Protein AF-A0A7R9ME66-F1 (afdb_monomer_lite)

Structure (mmCIF, N/CA/C/O backbone):
data_AF-A0A7R9ME66-F1
#
_entry.id   AF-A0A7R9ME66-F1
#
loop_
_atom_site.group_PDB
_atom_site.id
_atom_site.type_symbol
_atom_site.label_atom_id
_atom_site.label_alt_id
_atom_site.label_comp_id
_atom_site.label_asym_id
_atom_site.label_entity_id
_atom_site.label_seq_id
_atom_site.pdbx_PDB_ins_code
_atom_site.Cartn_x
_atom_site.Cartn_y
_atom_site.Cartn_z
_atom_site.occupancy
_atom_site.B_iso_or_equiv
_atom_site.auth_seq_id
_atom_site.auth_comp_id
_atom_site.auth_asym_id
_atom_site.auth_atom_id
_atom_site.pdbx_PDB_model_num
ATOM 1 N N . MET A 1 1 ? 4.009 -30.947 -6.036 1.00 41.41 1 MET A N 1
ATOM 2 C CA . MET A 1 1 ? 5.249 -31.165 -6.818 1.00 41.41 1 MET A CA 1
ATOM 3 C C . MET A 1 1 ? 6.518 -31.110 -5.961 1.00 41.41 1 MET A C 1
ATOM 5 O O . MET A 1 1 ? 7.383 -31.938 -6.183 1.00 41.41 1 MET A O 1
ATOM 9 N N . VAL A 1 2 ? 6.632 -30.244 -4.941 1.00 33.81 2 VAL A N 1
ATOM 10 C CA . VAL A 1 2 ? 7.825 -30.205 -4.055 1.00 33.81 2 VAL A CA 1
ATOM 11 C C . VAL A 1 2 ? 7.955 -31.444 -3.146 1.00 33.81 2 VAL A C 1
ATOM 13 O O . VAL A 1 2 ? 9.057 -31.951 -2.967 1.00 33.81 2 VAL A O 1
ATOM 16 N N . SER A 1 3 ? 6.845 -32.009 -2.647 1.00 35.81 3 SER A N 1
ATOM 17 C CA . SER A 1 3 ? 6.891 -33.223 -1.809 1.00 35.81 3 SER A CA 1
ATOM 18 C C . SER A 1 3 ? 7.311 -34.486 -2.571 1.00 35.81 3 SER A C 1
ATOM 20 O O . SER A 1 3 ? 7.978 -35.345 -2.005 1.00 35.81 3 SER A O 1
ATOM 22 N N . GLN A 1 4 ? 6.980 -34.583 -3.864 1.00 40.22 4 GLN A N 1
ATOM 23 C CA . GLN A 1 4 ? 7.385 -35.712 -4.710 1.00 40.22 4 GLN A CA 1
ATOM 24 C C . GLN A 1 4 ? 8.888 -35.694 -5.003 1.00 40.22 4 GLN A C 1
ATOM 26 O O . GLN A 1 4 ? 9.509 -36.749 -4.998 1.00 40.22 4 GLN A O 1
ATOM 31 N N . ASN A 1 5 ? 9.494 -34.514 -5.176 1.00 43.88 5 ASN A N 1
ATOM 32 C CA . ASN A 1 5 ? 10.935 -34.405 -5.422 1.00 43.88 5 ASN A CA 1
ATOM 33 C C . ASN A 1 5 ? 11.768 -34.699 -4.166 1.00 43.88 5 ASN A C 1
ATOM 35 O O . ASN A 1 5 ? 12.808 -35.342 -4.271 1.00 43.88 5 ASN A O 1
ATOM 39 N N . ALA A 1 6 ? 11.295 -34.290 -2.983 1.00 42.16 6 ALA A N 1
ATOM 40 C CA . ALA A 1 6 ? 11.949 -34.618 -1.715 1.00 42.16 6 ALA A CA 1
ATOM 41 C C . ALA A 1 6 ? 11.851 -36.118 -1.394 1.00 42.16 6 ALA A C 1
ATOM 43 O O . ALA A 1 6 ? 12.857 -36.736 -1.059 1.00 42.16 6 ALA A O 1
ATOM 44 N N . SER A 1 7 ? 10.669 -36.720 -1.578 1.00 43.53 7 SER A N 1
ATOM 45 C CA . SER A 1 7 ? 10.485 -38.167 -1.404 1.00 43.53 7 SER A CA 1
ATOM 46 C C . SER A 1 7 ? 11.349 -38.960 -2.385 1.00 43.53 7 SER A C 1
ATOM 48 O O . SER A 1 7 ? 12.019 -39.900 -1.983 1.00 43.53 7 SER A O 1
ATOM 50 N N . HIS A 1 8 ? 11.421 -38.531 -3.649 1.00 49.66 8 HIS A N 1
ATOM 51 C CA . HIS A 1 8 ? 12.250 -39.186 -4.661 1.00 49.66 8 HIS A CA 1
ATOM 52 C C . HIS A 1 8 ? 13.754 -39.063 -4.365 1.00 49.66 8 HIS A C 1
ATOM 54 O O . HIS A 1 8 ? 14.498 -40.012 -4.599 1.00 49.66 8 HIS A O 1
ATOM 60 N N . ALA A 1 9 ? 14.218 -37.933 -3.820 1.00 47.88 9 ALA A N 1
ATOM 61 C CA . ALA A 1 9 ? 15.611 -37.773 -3.401 1.00 47.88 9 ALA A CA 1
ATOM 62 C C . ALA A 1 9 ? 15.961 -38.669 -2.199 1.00 47.88 9 ALA A C 1
ATOM 64 O O . ALA A 1 9 ? 17.020 -39.295 -2.196 1.00 47.88 9 ALA A O 1
ATOM 65 N N . ILE A 1 10 ? 15.057 -38.775 -1.219 1.00 50.69 10 ILE A N 1
ATOM 66 C CA . ILE A 1 10 ? 15.209 -39.650 -0.047 1.00 50.69 10 ILE A CA 1
ATOM 67 C C . ILE A 1 10 ? 15.204 -41.125 -0.468 1.00 50.69 10 ILE A C 1
ATOM 69 O O . ILE A 1 10 ? 16.096 -41.870 -0.066 1.00 50.69 10 ILE A O 1
ATOM 73 N N . ASP A 1 11 ? 14.275 -41.532 -1.335 1.00 54.41 11 ASP A N 1
ATOM 74 C CA . ASP A 1 11 ? 14.198 -42.903 -1.850 1.00 54.41 11 ASP A CA 1
ATOM 75 C C . ASP A 1 11 ? 15.429 -43.255 -2.691 1.00 54.41 11 ASP A C 1
ATOM 77 O O . ASP A 1 11 ? 15.970 -44.353 -2.569 1.00 54.41 11 ASP A O 1
ATOM 81 N N . LYS A 1 12 ? 15.935 -42.315 -3.502 1.00 54.03 12 LYS A N 1
ATOM 82 C CA . LYS A 1 12 ? 17.157 -42.512 -4.292 1.00 54.03 12 LYS A CA 1
ATOM 83 C C . LYS A 1 12 ? 18.395 -42.626 -3.403 1.00 54.03 12 LYS A C 1
ATOM 85 O O . LYS A 1 12 ? 19.232 -43.486 -3.659 1.00 54.03 12 LYS A O 1
ATOM 90 N N . PHE A 1 13 ? 18.498 -41.813 -2.351 1.00 48.91 13 PHE A N 1
ATOM 91 C CA . PHE A 1 13 ? 19.580 -41.898 -1.368 1.00 48.91 13 PHE A CA 1
ATOM 92 C C . PHE A 1 13 ? 19.527 -43.216 -0.586 1.00 48.91 13 PHE A C 1
ATOM 94 O O . PHE A 1 13 ? 20.537 -43.903 -0.468 1.00 48.91 13 PHE A O 1
ATOM 101 N N . SER A 1 14 ? 18.342 -43.623 -0.126 1.00 50.41 14 SER A N 1
ATOM 102 C CA . SER A 1 14 ? 18.141 -44.895 0.575 1.00 50.41 14 SER A CA 1
ATOM 103 C C . SER A 1 14 ? 18.442 -46.098 -0.329 1.00 50.41 14 SER A C 1
ATOM 105 O O . SER A 1 14 ? 19.133 -47.028 0.085 1.00 50.41 14 SER A O 1
ATOM 107 N N . THR A 1 15 ? 18.033 -46.034 -1.601 1.00 52.16 15 THR A N 1
ATOM 108 C CA . THR A 1 15 ? 18.345 -47.048 -2.619 1.00 52.16 15 THR A CA 1
ATOM 109 C C . THR A 1 15 ? 19.847 -47.130 -2.882 1.00 52.16 15 THR A C 1
ATOM 111 O O . THR A 1 15 ? 20.399 -48.227 -2.867 1.00 52.16 15 THR A O 1
ATOM 114 N N . LEU A 1 16 ? 20.527 -45.990 -3.051 1.00 48.38 16 LEU A N 1
ATOM 115 C CA . LEU A 1 16 ? 21.982 -45.939 -3.214 1.00 48.38 16 LEU A CA 1
ATOM 116 C C . LEU A 1 16 ? 22.686 -46.560 -2.005 1.00 48.38 16 LEU A C 1
ATOM 118 O O . LEU A 1 16 ? 23.500 -47.457 -2.179 1.00 48.38 16 LEU A O 1
ATOM 122 N N . MET A 1 17 ? 22.307 -46.177 -0.785 1.00 47.41 17 MET A N 1
ATOM 123 C CA . MET A 1 17 ? 22.888 -46.736 0.440 1.00 47.41 17 MET A CA 1
ATOM 124 C C . MET A 1 17 ? 22.636 -48.244 0.589 1.00 47.41 17 MET A C 1
ATOM 126 O O . MET A 1 17 ? 23.496 -48.953 1.102 1.00 47.41 17 MET A O 1
ATOM 130 N N . SER A 1 18 ? 21.498 -48.754 0.106 1.00 45.25 18 SER A N 1
ATOM 131 C CA . SER A 1 18 ? 21.175 -50.190 0.139 1.00 45.25 18 SER A CA 1
ATOM 132 C C . SER A 1 18 ? 21.923 -51.031 -0.905 1.00 45.25 18 SER A C 1
ATOM 134 O O . SER A 1 18 ? 22.033 -52.243 -0.745 1.00 45.25 18 SER A O 1
ATOM 136 N N . GLN A 1 19 ? 22.436 -50.404 -1.970 1.00 47.91 19 GLN A N 1
ATOM 137 C CA . GLN A 1 19 ? 23.121 -51.081 -3.077 1.00 47.91 19 GLN A CA 1
ATOM 138 C C . GLN A 1 19 ? 24.642 -51.193 -2.884 1.00 47.91 19 GLN A C 1
ATOM 140 O O . GLN A 1 19 ? 25.293 -51.913 -3.641 1.00 47.91 19 GLN A O 1
ATOM 145 N N . TYR A 1 20 ? 25.225 -50.514 -1.891 1.00 43.94 20 TYR A N 1
ATOM 146 C CA . TYR A 1 20 ? 26.670 -50.536 -1.656 1.00 43.94 20 TYR A CA 1
ATOM 147 C C . TYR A 1 20 ? 27.067 -51.583 -0.607 1.00 43.94 20 TYR A C 1
ATOM 149 O O . TYR A 1 20 ? 26.972 -51.361 0.599 1.00 43.94 20 TYR A O 1
ATOM 157 N N . GLU A 1 21 ? 27.577 -52.725 -1.080 1.00 41.25 21 GLU A N 1
ATOM 158 C CA . GLU A 1 21 ? 28.334 -53.660 -0.247 1.00 41.25 21 GLU A CA 1
ATOM 159 C C . GLU A 1 21 ? 29.606 -52.981 0.287 1.00 41.25 21 GLU A C 1
ATOM 161 O O . GLU A 1 21 ? 30.378 -52.354 -0.441 1.00 41.25 21 GLU A O 1
ATOM 166 N N . TRP A 1 22 ? 29.826 -53.136 1.590 1.00 38.62 22 TRP A N 1
ATOM 167 C CA . TRP A 1 22 ? 30.764 -52.392 2.437 1.00 38.62 22 TRP A CA 1
ATOM 168 C C . TRP A 1 22 ? 32.265 -52.483 2.066 1.00 38.62 22 TRP A C 1
ATOM 170 O O . TRP A 1 22 ? 33.096 -51.811 2.675 1.00 38.62 22 TRP A O 1
ATOM 180 N N . ASN A 1 23 ? 32.640 -53.264 1.051 1.00 35.78 23 ASN A N 1
ATOM 181 C CA . ASN A 1 23 ? 34.030 -53.615 0.731 1.00 35.78 23 ASN A CA 1
ATOM 182 C C . ASN A 1 23 ? 34.779 -52.615 -0.183 1.00 35.78 23 ASN A C 1
ATOM 184 O O . ASN A 1 23 ? 35.900 -52.900 -0.600 1.00 35.78 23 ASN A O 1
ATOM 188 N N . GLY A 1 24 ? 34.207 -51.445 -0.504 1.00 44.88 24 GLY A N 1
ATOM 189 C CA . GLY A 1 24 ? 34.760 -50.529 -1.524 1.00 44.88 24 GLY A CA 1
ATOM 190 C C . GLY A 1 24 ? 34.914 -49.045 -1.153 1.00 44.88 24 GLY A C 1
ATOM 191 O O . GLY A 1 24 ? 35.156 -48.230 -2.042 1.00 44.88 24 GLY A O 1
ATOM 192 N N . MET A 1 25 ? 34.760 -48.649 0.115 1.00 38.84 25 MET A N 1
ATOM 193 C CA . MET A 1 25 ? 34.493 -47.239 0.466 1.00 38.84 25 MET A CA 1
ATOM 194 C C . MET A 1 25 ? 35.666 -46.241 0.410 1.00 38.84 25 MET A C 1
ATOM 196 O O . MET A 1 25 ? 35.410 -45.039 0.391 1.00 38.84 25 MET A O 1
ATOM 200 N N . ASN A 1 26 ? 36.934 -46.659 0.334 1.00 44.84 26 ASN A N 1
ATOM 201 C CA . ASN A 1 26 ? 38.036 -45.687 0.472 1.00 44.84 26 ASN A CA 1
ATOM 202 C C . ASN A 1 26 ? 38.362 -44.863 -0.786 1.00 44.84 26 ASN A C 1
ATOM 204 O O . ASN A 1 26 ? 38.986 -43.818 -0.648 1.00 44.84 26 ASN A O 1
ATOM 208 N N . ASN A 1 27 ? 37.917 -45.269 -1.982 1.00 44.22 27 ASN A N 1
ATOM 209 C CA . ASN A 1 27 ? 38.201 -44.510 -3.212 1.00 44.22 27 ASN A CA 1
ATOM 210 C C . ASN A 1 27 ? 36.989 -43.752 -3.784 1.00 44.22 27 ASN A C 1
ATOM 212 O O . ASN A 1 27 ? 37.183 -42.895 -4.634 1.00 44.22 27 ASN A O 1
ATOM 216 N N . ARG A 1 28 ? 35.756 -44.033 -3.333 1.00 47.66 28 ARG A N 1
ATOM 217 C CA . ARG A 1 28 ? 34.517 -43.486 -3.936 1.00 47.66 28 ARG A CA 1
ATOM 218 C C . ARG A 1 28 ? 33.703 -42.543 -3.051 1.00 47.66 28 ARG A C 1
ATOM 220 O O . ARG A 1 28 ? 32.791 -41.888 -3.540 1.00 47.66 28 ARG A O 1
ATOM 227 N N . SER A 1 29 ? 34.027 -42.442 -1.764 1.00 46.91 29 SER A N 1
ATOM 228 C CA . SER A 1 29 ? 33.385 -41.482 -0.856 1.00 46.91 29 SER A CA 1
ATOM 229 C C . SER A 1 29 ? 33.740 -40.032 -1.208 1.00 46.91 29 SER A C 1
ATOM 231 O O . SER A 1 29 ? 32.869 -39.171 -1.153 1.00 46.91 29 SER A O 1
ATOM 233 N N . GLY A 1 30 ? 34.978 -39.780 -1.652 1.00 47.16 30 GLY A N 1
ATOM 234 C CA . GLY A 1 30 ? 35.396 -38.479 -2.186 1.00 47.16 30 GLY A CA 1
ATOM 235 C C . GLY A 1 30 ? 34.629 -38.089 -3.452 1.00 47.16 30 GLY A C 1
ATOM 236 O O . GLY A 1 30 ? 34.066 -37.006 -3.504 1.00 47.16 30 GLY A O 1
ATOM 237 N N . GLU A 1 31 ? 34.501 -39.010 -4.415 1.00 50.19 31 GLU A N 1
ATOM 238 C CA . GLU A 1 31 ? 33.775 -38.770 -5.675 1.00 50.19 31 GLU A CA 1
ATOM 239 C C . GLU A 1 31 ? 32.287 -38.451 -5.445 1.00 50.19 31 GLU A C 1
ATOM 241 O O . GLU A 1 31 ? 31.740 -37.573 -6.105 1.00 50.19 31 GLU A O 1
ATOM 246 N N . LEU A 1 32 ? 31.639 -39.112 -4.477 1.00 47.53 32 LEU A N 1
ATOM 247 C CA . LEU A 1 32 ? 30.239 -38.851 -4.126 1.00 47.53 32 LEU A CA 1
ATOM 248 C C . LEU A 1 32 ? 30.056 -37.479 -3.457 1.00 47.53 32 LEU A C 1
ATOM 250 O O . LEU A 1 32 ? 29.092 -36.769 -3.743 1.00 47.53 32 LEU A O 1
ATOM 254 N N . VAL A 1 33 ? 30.976 -37.101 -2.566 1.00 48.94 33 VAL A N 1
ATOM 255 C CA . VAL A 1 33 ? 30.971 -35.779 -1.925 1.00 48.94 33 VAL A CA 1
ATOM 256 C C . VAL A 1 33 ? 31.224 -34.683 -2.963 1.00 48.94 33 VAL A C 1
ATOM 258 O O . VAL A 1 33 ? 30.517 -33.676 -2.949 1.00 48.94 33 VAL A O 1
ATOM 261 N N . ASP A 1 34 ? 32.143 -34.906 -3.901 1.00 47.81 34 ASP A N 1
ATOM 262 C CA . ASP A 1 34 ? 32.440 -33.978 -4.994 1.00 47.81 34 ASP A CA 1
ATOM 263 C C . ASP A 1 34 ? 31.257 -33.855 -5.975 1.00 47.81 34 ASP A C 1
ATOM 265 O O . ASP A 1 34 ? 30.876 -32.741 -6.337 1.00 47.81 34 ASP A O 1
ATOM 269 N N . GLU A 1 35 ? 30.594 -34.959 -6.349 1.00 49.16 35 GLU A N 1
ATOM 270 C CA . GLU A 1 35 ? 29.372 -34.928 -7.170 1.00 49.16 35 GLU A CA 1
ATOM 271 C C . GLU A 1 35 ? 28.241 -34.160 -6.478 1.00 49.16 35 GLU A C 1
ATOM 273 O O . GLU A 1 35 ? 27.586 -33.329 -7.109 1.00 49.16 35 GLU A O 1
ATOM 278 N N . MET A 1 36 ? 28.032 -34.375 -5.176 1.00 47.69 36 MET A N 1
ATOM 279 C CA . MET A 1 36 ? 27.030 -33.631 -4.411 1.00 47.69 36 MET A CA 1
ATOM 280 C C . MET A 1 36 ? 27.388 -32.140 -4.315 1.00 47.69 36 MET A C 1
ATOM 282 O O . MET A 1 36 ? 26.517 -31.282 -4.456 1.00 47.69 36 MET A O 1
ATOM 286 N N . GLN A 1 37 ? 28.659 -31.789 -4.135 1.00 49.53 37 GLN A N 1
ATOM 287 C CA . GLN A 1 37 ? 29.090 -30.390 -4.077 1.00 49.53 37 GLN A CA 1
ATOM 288 C C . GLN A 1 37 ? 28.955 -29.674 -5.428 1.00 49.53 37 GLN A C 1
ATOM 290 O O . GLN A 1 37 ? 28.514 -28.523 -5.454 1.00 49.53 37 GLN A O 1
ATOM 295 N N . ILE A 1 38 ? 29.246 -30.357 -6.542 1.00 45.06 38 ILE A N 1
ATOM 296 C CA . ILE A 1 38 ? 29.055 -29.849 -7.911 1.00 45.06 38 ILE A CA 1
ATOM 297 C C . ILE A 1 38 ? 27.564 -29.703 -8.236 1.00 45.06 38 ILE A C 1
ATOM 299 O O . ILE A 1 38 ? 27.143 -28.696 -8.805 1.00 45.06 38 ILE A O 1
ATOM 303 N N . GLN A 1 39 ? 26.746 -30.685 -7.855 1.00 43.66 39 GLN A N 1
ATOM 304 C CA . GLN A 1 39 ? 25.319 -30.701 -8.171 1.00 43.66 39 GLN A CA 1
ATOM 305 C C . GLN A 1 39 ? 24.511 -29.700 -7.328 1.00 43.66 39 GLN A C 1
ATOM 307 O O . GLN A 1 39 ? 23.480 -29.209 -7.791 1.00 43.66 39 GLN A O 1
ATOM 312 N N . PHE A 1 40 ? 24.982 -29.369 -6.120 1.00 41.69 40 PHE A N 1
ATOM 313 C CA . PHE A 1 40 ? 24.284 -28.491 -5.171 1.00 41.69 40 PHE A CA 1
ATOM 314 C C . PHE A 1 40 ? 25.022 -27.179 -4.842 1.00 41.69 40 PHE A C 1
ATOM 316 O O . PHE A 1 40 ? 24.561 -26.429 -3.984 1.00 41.69 40 PHE A O 1
ATOM 323 N N . ASN A 1 41 ? 26.124 -26.861 -5.532 1.00 38.69 41 ASN A N 1
ATOM 324 C CA . ASN A 1 41 ? 26.836 -25.574 -5.463 1.00 38.69 41 ASN A CA 1
ATOM 325 C C . ASN A 1 41 ? 27.236 -25.134 -4.031 1.00 38.69 41 ASN A C 1
ATOM 327 O O . ASN A 1 41 ? 27.108 -23.967 -3.656 1.00 38.69 41 ASN A O 1
ATOM 331 N N . CYS A 1 42 ? 27.701 -26.074 -3.203 1.00 43.38 42 CYS A N 1
ATOM 332 C CA . CYS A 1 42 ? 28.033 -25.819 -1.797 1.00 43.38 42 CYS A CA 1
ATOM 333 C C . CYS A 1 42 ? 29.546 -25.587 -1.604 1.00 43.38 42 CYS A C 1
ATOM 335 O O . CYS A 1 42 ? 30.341 -26.498 -1.812 1.00 43.38 42 CYS A O 1
ATOM 337 N N . CYS A 1 43 ? 29.950 -24.390 -1.154 1.00 35.41 43 CYS A N 1
ATOM 338 C CA . CYS A 1 43 ? 31.334 -24.083 -0.760 1.00 35.41 43 CYS A CA 1
ATOM 339 C C . CYS A 1 43 ? 31.609 -24.443 0.712 1.00 35.41 43 CYS A C 1
ATOM 341 O O . CYS A 1 43 ? 30.837 -24.083 1.602 1.00 35.41 43 CYS A O 1
ATOM 343 N N . GLY A 1 44 ? 32.750 -25.093 0.967 1.00 40.38 44 GLY A N 1
ATOM 344 C CA . GLY A 1 44 ? 33.236 -25.456 2.300 1.00 40.38 44 GLY A CA 1
ATOM 345 C C . GLY A 1 44 ? 33.609 -24.244 3.156 1.00 40.38 44 GLY A C 1
ATOM 346 O O . GLY A 1 44 ? 34.483 -23.455 2.803 1.00 40.38 44 GLY A O 1
ATOM 347 N N . ALA A 1 45 ? 32.971 -24.116 4.316 1.00 32.97 45 ALA A N 1
ATOM 348 C CA . ALA A 1 45 ? 33.235 -23.054 5.275 1.00 32.97 45 ALA A CA 1
ATOM 349 C C . ALA A 1 45 ? 33.481 -23.651 6.658 1.00 32.97 45 ALA A C 1
ATOM 351 O O . ALA A 1 45 ? 32.562 -23.685 7.462 1.00 32.97 45 ALA A O 1
ATOM 352 N N . LEU A 1 46 ? 34.711 -24.102 6.939 1.00 33.97 46 LEU A N 1
ATOM 353 C CA . LEU A 1 46 ? 35.161 -24.243 8.331 1.00 33.97 46 LEU A CA 1
ATOM 354 C C . LEU A 1 46 ? 36.655 -24.006 8.610 1.00 33.97 46 LEU A C 1
ATOM 356 O O . LEU A 1 46 ? 37.004 -24.074 9.776 1.00 33.97 46 LEU A O 1
ATOM 360 N N . ASN A 1 47 ? 37.541 -23.676 7.654 1.00 33.59 47 ASN A N 1
ATOM 361 C CA . ASN A 1 47 ? 38.956 -23.467 8.034 1.00 33.59 47 ASN A CA 1
ATOM 362 C C . ASN A 1 47 ? 39.798 -22.460 7.234 1.00 33.59 47 ASN A C 1
ATOM 364 O O . ASN A 1 47 ? 41.020 -22.509 7.319 1.00 33.59 47 ASN A O 1
ATOM 368 N N . GLY A 1 48 ? 39.201 -21.519 6.495 1.00 36.12 48 GLY A N 1
ATOM 369 C CA . GLY A 1 48 ? 39.946 -20.363 5.959 1.00 36.12 48 GLY A CA 1
ATOM 370 C C . GLY A 1 48 ? 41.200 -20.675 5.119 1.00 36.12 48 GLY A C 1
ATOM 371 O O . GLY A 1 48 ? 42.018 -19.782 4.915 1.00 36.12 48 GLY A O 1
ATOM 372 N N . SER A 1 49 ? 41.370 -21.904 4.622 1.00 34.66 49 SER A N 1
ATOM 373 C CA . SER A 1 49 ? 42.493 -22.314 3.781 1.00 34.66 49 SER A CA 1
ATOM 374 C C . SER A 1 49 ? 41.988 -22.636 2.374 1.00 34.66 49 SER A C 1
ATOM 376 O O . SER A 1 49 ? 41.074 -23.431 2.184 1.00 34.66 49 SER A O 1
ATOM 378 N N . GLN A 1 50 ? 42.588 -22.009 1.360 1.00 37.31 50 GLN A N 1
ATOM 379 C CA . GLN A 1 50 ? 42.371 -22.337 -0.058 1.00 37.31 50 GLN A CA 1
ATOM 380 C C . GLN A 1 50 ? 43.237 -23.536 -0.498 1.00 37.31 50 GLN A C 1
ATOM 382 O O . GLN A 1 50 ? 43.771 -23.548 -1.604 1.00 37.31 50 GLN A O 1
ATOM 387 N N . SER A 1 51 ? 43.449 -24.520 0.382 1.00 37.34 51 SER A N 1
ATOM 388 C CA . SER A 1 51 ? 44.363 -25.639 0.130 1.00 37.34 51 SER A CA 1
ATOM 389 C C . SER A 1 51 ? 43.612 -26.966 0.059 1.00 37.34 51 SER A C 1
ATOM 391 O O . SER A 1 51 ? 43.034 -27.413 1.048 1.00 37.34 51 SER A O 1
ATOM 393 N N . TRP A 1 52 ? 43.661 -27.595 -1.117 1.00 37.66 52 TRP A N 1
ATOM 394 C CA . TRP A 1 52 ? 43.157 -28.937 -1.423 1.00 37.66 52 TRP A CA 1
ATOM 395 C C . TRP A 1 52 ? 44.133 -30.031 -0.955 1.00 37.66 52 TRP A C 1
ATOM 397 O O . TRP A 1 52 ? 44.556 -30.863 -1.757 1.00 37.66 52 TRP A O 1
ATOM 407 N N . GLU A 1 53 ? 44.559 -30.034 0.312 1.00 31.97 53 GLU A N 1
ATOM 408 C CA . GLU A 1 53 ? 45.367 -31.161 0.799 1.00 31.97 53 GLU A CA 1
ATOM 409 C C . GLU A 1 53 ? 44.473 -32.339 1.226 1.00 31.97 53 GLU A C 1
ATOM 411 O O . GLU A 1 53 ? 43.617 -32.172 2.099 1.00 31.97 53 GLU A O 1
ATOM 416 N N . PRO A 1 54 ? 44.671 -33.546 0.654 1.00 31.64 54 PRO A N 1
ATOM 417 C CA . PRO A 1 54 ? 43.987 -34.752 1.100 1.00 31.64 54 PRO A CA 1
ATOM 418 C C . PRO A 1 54 ? 44.309 -35.049 2.567 1.00 31.64 54 PRO A C 1
ATOM 420 O O . PRO A 1 54 ? 45.454 -34.901 3.008 1.00 31.64 54 PRO A O 1
ATOM 423 N N . LEU A 1 55 ? 43.316 -35.546 3.312 1.00 29.20 55 LEU A N 1
ATOM 424 C CA . LEU A 1 55 ? 43.531 -36.115 4.643 1.00 29.20 55 LEU A CA 1
ATOM 425 C C . LEU A 1 55 ? 44.663 -37.152 4.573 1.00 29.20 55 LEU A C 1
ATOM 427 O O . LEU A 1 55 ? 44.609 -38.104 3.791 1.00 29.20 55 LEU A O 1
ATOM 431 N N . ARG A 1 56 ? 45.724 -36.958 5.367 1.00 31.08 56 ARG A N 1
ATOM 432 C CA . ARG A 1 56 ? 46.878 -37.869 5.350 1.00 31.08 56 ARG A CA 1
ATOM 433 C C . ARG A 1 56 ? 46.461 -39.258 5.859 1.00 31.08 56 ARG A C 1
ATOM 435 O O . ARG A 1 56 ? 45.768 -39.331 6.874 1.00 31.08 56 ARG A O 1
ATOM 442 N N . PRO A 1 57 ? 46.932 -40.356 5.234 1.00 33.69 57 PRO A N 1
ATOM 443 C CA . PRO A 1 57 ? 46.643 -41.707 5.701 1.00 33.69 57 PRO A CA 1
ATOM 444 C C . PRO A 1 57 ? 47.129 -41.919 7.137 1.00 33.69 57 PRO A C 1
ATOM 4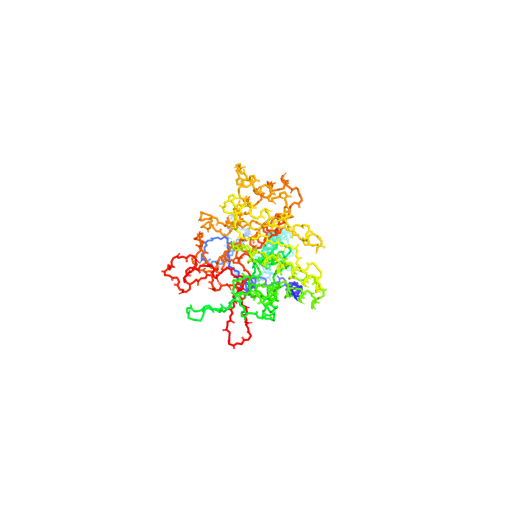46 O O . PRO A 1 57 ? 48.275 -41.595 7.470 1.00 33.69 57 PRO A O 1
ATOM 449 N N . ILE A 1 58 ? 46.275 -42.512 7.970 1.00 32.31 58 ILE A N 1
ATOM 450 C CA . ILE A 1 58 ? 46.633 -42.972 9.313 1.00 32.31 58 ILE A CA 1
ATOM 451 C C . ILE A 1 58 ? 47.720 -44.049 9.168 1.00 32.31 58 ILE A C 1
ATOM 453 O O . ILE A 1 58 ? 47.500 -45.091 8.552 1.00 32.31 58 ILE A O 1
ATOM 457 N N . ARG A 1 59 ? 48.918 -43.798 9.711 1.00 34.59 59 ARG A N 1
ATOM 458 C CA . ARG A 1 59 ? 50.008 -44.785 9.742 1.00 34.59 59 ARG A CA 1
ATOM 459 C C . ARG A 1 59 ? 49.790 -45.738 10.913 1.00 34.59 59 ARG A C 1
ATOM 461 O O . ARG A 1 59 ? 49.899 -45.317 12.059 1.00 34.59 59 ARG A O 1
ATOM 468 N N . ILE A 1 60 ? 49.547 -47.013 10.628 1.00 35.81 60 ILE A N 1
ATOM 469 C CA . ILE A 1 60 ? 49.546 -48.074 11.641 1.00 35.81 60 ILE A CA 1
ATOM 470 C C . ILE A 1 60 ? 50.903 -48.787 11.563 1.00 35.81 60 ILE A C 1
ATOM 472 O O . ILE A 1 60 ? 51.277 -49.294 10.508 1.00 35.81 60 ILE A O 1
ATOM 476 N N . GLN A 1 61 ? 51.671 -48.772 12.655 1.00 38.50 61 GLN A N 1
ATOM 477 C CA . GLN A 1 61 ? 52.912 -49.544 12.791 1.00 38.50 61 GLN A CA 1
ATOM 478 C C . GLN A 1 61 ? 52.594 -50.944 13.326 1.00 38.50 61 GLN A C 1
ATOM 480 O O . GLN A 1 61 ? 51.872 -51.073 14.314 1.00 38.50 61 GLN A O 1
ATOM 485 N N . PHE A 1 62 ? 53.164 -51.978 12.704 1.00 40.22 62 PHE A N 1
ATOM 486 C CA . PHE A 1 62 ? 53.125 -53.351 13.208 1.00 40.22 62 PHE A CA 1
ATOM 487 C C . PHE A 1 62 ? 54.452 -53.680 13.896 1.00 40.22 62 PHE A C 1
ATOM 489 O O . PHE A 1 62 ? 55.515 -53.447 13.326 1.00 40.22 62 PHE A O 1
ATOM 496 N N . ASN A 1 63 ? 54.379 -54.245 15.098 1.00 38.22 63 ASN A N 1
ATOM 497 C CA . ASN A 1 63 ? 55.523 -54.671 15.898 1.00 38.22 63 ASN A CA 1
ATOM 498 C C . ASN A 1 63 ? 55.362 -56.175 16.186 1.00 38.22 63 ASN A C 1
ATOM 500 O O . ASN A 1 63 ? 54.329 -56.573 16.720 1.00 38.22 63 ASN A O 1
ATOM 504 N N . CYS A 1 64 ? 56.347 -57.008 15.831 1.00 45.03 64 CYS A N 1
ATOM 505 C CA . CYS A 1 64 ? 56.342 -58.458 16.097 1.00 45.03 64 CYS A CA 1
ATOM 506 C C . CYS A 1 64 ? 57.534 -58.858 16.990 1.00 45.03 64 CYS A C 1
ATOM 508 O O . CYS A 1 64 ? 58.611 -58.281 16.861 1.00 45.03 64 CYS A O 1
ATOM 510 N N . CYS A 1 65 ? 57.352 -59.847 17.875 1.00 38.72 65 CYS A N 1
ATOM 511 C CA . CYS A 1 65 ? 58.419 -60.408 18.718 1.00 38.72 65 CYS A CA 1
ATOM 512 C C . CYS A 1 65 ? 59.229 -61.464 17.950 1.00 38.72 65 CYS A C 1
ATOM 514 O O . CYS A 1 65 ? 58.650 -62.437 17.478 1.00 38.72 65 CYS A O 1
ATOM 516 N N . GLY A 1 66 ? 60.555 -61.322 17.896 1.00 41.47 66 GLY A N 1
ATOM 517 C CA . GLY A 1 66 ? 61.472 -62.403 17.524 1.00 41.47 66 GLY A CA 1
ATOM 518 C C . GLY A 1 66 ? 62.266 -62.857 18.748 1.00 41.47 66 GLY A C 1
ATOM 519 O O . GLY A 1 66 ? 62.968 -62.054 19.355 1.00 41.47 66 GLY A O 1
ATOM 520 N N . VAL A 1 67 ? 62.153 -64.129 19.134 1.00 43.28 67 VAL A N 1
ATOM 521 C CA . VAL A 1 67 ? 62.889 -64.709 20.271 1.00 43.28 67 VAL A CA 1
ATOM 522 C C . VAL A 1 67 ? 64.157 -65.381 19.754 1.00 43.28 67 VAL A C 1
ATOM 524 O O . VAL A 1 67 ? 64.219 -66.598 19.696 1.00 43.28 67 VAL A O 1
ATOM 527 N N . LEU A 1 68 ? 65.186 -64.622 19.375 1.00 38.12 68 LEU A N 1
ATOM 528 C CA . LEU A 1 68 ? 66.531 -65.192 19.224 1.00 38.12 68 LEU A CA 1
ATOM 529 C C . LEU A 1 68 ? 67.581 -64.203 19.754 1.00 38.12 68 LEU A C 1
ATOM 531 O O . LEU A 1 68 ? 67.687 -63.074 19.288 1.00 38.12 68 LEU A O 1
ATOM 535 N N . ASN A 1 69 ? 68.362 -64.664 20.739 1.00 36.75 69 ASN A N 1
ATOM 536 C CA . ASN A 1 69 ? 69.510 -64.009 21.394 1.00 36.75 69 ASN A CA 1
ATOM 537 C C . ASN A 1 69 ? 69.265 -62.942 22.478 1.00 36.75 69 ASN A C 1
ATOM 539 O O . ASN A 1 69 ? 70.139 -62.115 22.728 1.00 36.75 69 ASN A O 1
ATOM 543 N N . GLY A 1 70 ? 68.145 -62.991 23.205 1.00 46.28 70 GLY A N 1
ATOM 544 C CA . GLY A 1 70 ? 68.015 -62.237 24.463 1.00 46.28 70 GLY A CA 1
ATOM 545 C C . GLY A 1 70 ? 68.060 -60.707 24.330 1.00 46.28 70 GLY A C 1
ATOM 546 O O . GLY A 1 70 ? 68.264 -60.022 25.330 1.00 46.28 70 GLY A O 1
ATOM 547 N N . SER A 1 71 ? 67.844 -60.153 23.132 1.00 37.78 71 SER A N 1
ATOM 548 C CA . SER A 1 71 ? 67.624 -58.718 22.933 1.00 37.78 71 SER A CA 1
ATOM 549 C C . SER A 1 71 ? 66.118 -58.421 22.836 1.00 37.78 71 SER A C 1
ATOM 551 O O . SER A 1 71 ? 65.388 -59.045 22.074 1.00 37.78 71 SER A O 1
ATOM 553 N N . GLN A 1 72 ? 65.627 -57.462 23.629 1.00 40.59 72 GLN A N 1
ATOM 554 C CA . GLN A 1 72 ? 64.244 -56.952 23.574 1.00 40.59 72 GLN A CA 1
ATOM 555 C C . GLN A 1 72 ? 64.105 -55.835 22.522 1.00 40.59 72 GLN A C 1
ATOM 557 O O . GLN A 1 72 ? 63.610 -54.746 22.811 1.00 40.59 72 GLN A O 1
ATOM 562 N N . SER A 1 73 ? 64.610 -56.063 21.311 1.00 40.56 73 SER A N 1
ATOM 563 C CA . SER A 1 73 ? 64.599 -55.055 20.249 1.00 40.56 73 SER A CA 1
ATOM 564 C C . SER A 1 73 ? 63.497 -55.352 19.236 1.00 40.56 73 SER A C 1
ATOM 566 O O . SER A 1 73 ? 63.568 -56.337 18.509 1.00 40.56 73 SER A O 1
ATOM 568 N N . TRP A 1 74 ? 62.489 -54.480 19.181 1.00 45.59 74 TRP A N 1
ATOM 569 C CA . TRP A 1 74 ? 61.466 -54.474 18.137 1.00 45.59 74 TRP A CA 1
ATOM 570 C C . TRP A 1 74 ? 62.060 -53.883 16.857 1.00 45.59 74 TRP A C 1
ATOM 572 O O . TRP A 1 74 ? 62.389 -52.696 16.836 1.00 45.59 74 TRP A O 1
ATOM 582 N N . GLU A 1 75 ? 62.186 -54.665 15.786 1.00 40.72 75 GLU A N 1
ATOM 583 C CA . GLU A 1 75 ? 62.545 -54.101 14.483 1.00 40.72 75 GLU A CA 1
ATOM 584 C C . GLU A 1 75 ? 61.289 -53.773 13.656 1.00 40.72 75 GLU A C 1
ATOM 586 O O . GLU A 1 75 ? 60.426 -54.634 13.466 1.00 40.72 75 GLU A O 1
ATOM 591 N N . PRO A 1 76 ? 61.153 -52.532 13.151 1.00 43.06 76 PRO A N 1
ATOM 592 C CA . PRO A 1 76 ? 60.030 -52.147 12.310 1.00 43.06 76 PRO A CA 1
ATOM 593 C C . PRO A 1 76 ? 60.185 -52.729 10.899 1.00 43.06 76 PRO A C 1
ATOM 595 O O . PRO A 1 76 ? 61.098 -52.360 10.155 1.00 43.06 76 PRO A O 1
ATOM 598 N N . LEU A 1 77 ? 59.245 -53.581 10.488 1.00 44.16 77 LEU A N 1
ATOM 599 C CA . LEU A 1 77 ? 59.153 -54.034 9.101 1.00 44.16 77 LEU A CA 1
ATOM 600 C C . LEU A 1 77 ? 58.704 -52.871 8.199 1.00 44.16 77 LEU A C 1
ATOM 602 O O . LEU A 1 77 ? 57.684 -52.222 8.445 1.00 44.16 77 LEU A O 1
ATOM 606 N N . ARG A 1 78 ? 59.472 -52.591 7.138 1.00 40.84 78 ARG A N 1
ATOM 607 C CA . ARG A 1 78 ? 59.074 -51.643 6.079 1.00 40.84 78 ARG A CA 1
ATOM 608 C C . ARG A 1 78 ? 58.122 -52.335 5.089 1.00 40.84 78 ARG A C 1
ATOM 610 O O . ARG A 1 78 ? 58.246 -53.540 4.891 1.00 40.84 78 ARG A O 1
ATOM 617 N N . PRO A 1 79 ? 57.181 -51.618 4.447 1.00 43.34 79 PRO A N 1
ATOM 618 C CA . PRO A 1 79 ? 56.051 -52.263 3.792 1.00 43.34 79 PRO A CA 1
ATOM 619 C C . PRO A 1 79 ? 56.442 -52.883 2.447 1.00 43.34 79 PRO A C 1
ATOM 621 O O . PRO A 1 79 ? 56.908 -52.186 1.546 1.00 43.34 79 PRO A O 1
ATOM 624 N N . ILE A 1 80 ? 56.141 -54.170 2.287 1.00 44.56 80 ILE A N 1
ATOM 625 C CA . ILE A 1 80 ? 55.894 -54.826 0.997 1.00 44.56 80 ILE A CA 1
ATOM 626 C C . ILE A 1 80 ? 54.424 -55.266 1.025 1.00 44.56 80 ILE A C 1
ATOM 628 O O . ILE A 1 80 ? 53.915 -55.621 2.085 1.00 44.56 80 ILE A O 1
ATOM 632 N N . ARG A 1 81 ? 53.717 -55.168 -0.111 1.00 46.69 81 ARG A N 1
ATOM 633 C CA . ARG A 1 81 ? 52.285 -55.508 -0.234 1.00 46.69 81 ARG A CA 1
ATOM 634 C C . ARG A 1 81 ? 52.008 -56.884 0.384 1.00 46.69 81 ARG A C 1
ATOM 636 O O . ARG A 1 81 ? 52.506 -57.882 -0.127 1.00 46.69 81 ARG A O 1
ATOM 643 N N . VAL A 1 82 ? 51.213 -56.918 1.452 1.00 48.41 82 VAL A N 1
ATOM 644 C CA . VAL A 1 82 ? 50.816 -58.154 2.136 1.00 48.41 82 VAL A CA 1
ATOM 645 C C . VAL A 1 82 ? 49.488 -58.634 1.539 1.00 48.41 82 VAL A C 1
ATOM 647 O O . VAL A 1 82 ? 48.535 -57.852 1.509 1.00 48.41 82 VAL A O 1
ATOM 650 N N . PRO A 1 83 ? 49.397 -59.872 1.027 1.00 51.22 83 PRO A N 1
ATOM 651 C CA . PRO A 1 83 ? 48.126 -60.469 0.627 1.00 51.22 83 PRO A CA 1
ATOM 652 C C . PRO A 1 83 ? 47.179 -60.616 1.826 1.00 51.22 83 PRO A C 1
ATOM 654 O O . PRO A 1 83 ? 47.615 -60.935 2.931 1.00 51.22 83 PRO A O 1
ATOM 657 N N . ILE A 1 84 ? 45.878 -60.409 1.610 1.00 43.59 84 ILE A N 1
ATOM 658 C CA . ILE A 1 84 ? 44.854 -60.639 2.640 1.00 43.59 84 ILE A CA 1
ATOM 659 C C . ILE A 1 84 ? 44.915 -62.120 3.060 1.00 43.59 84 ILE A C 1
ATOM 661 O O . ILE A 1 84 ? 44.810 -62.994 2.203 1.00 43.59 84 ILE A O 1
ATOM 665 N N . GLY A 1 85 ? 45.113 -62.385 4.358 1.00 54.06 85 GLY A N 1
ATOM 666 C CA . GLY A 1 85 ? 45.197 -63.737 4.936 1.00 54.06 85 GLY A CA 1
ATOM 667 C C . GLY A 1 85 ? 46.610 -64.322 5.106 1.00 54.06 85 GLY A C 1
ATOM 668 O O . GLY A 1 85 ? 46.729 -65.474 5.510 1.00 54.06 85 GLY A O 1
ATOM 669 N N . ALA A 1 86 ? 47.677 -63.565 4.816 1.00 50.59 86 ALA A N 1
ATOM 670 C CA . ALA A 1 86 ? 49.064 -64.023 4.959 1.00 50.59 86 ALA A CA 1
ATOM 671 C C . ALA A 1 86 ? 49.758 -63.430 6.201 1.00 50.59 86 ALA A C 1
ATOM 673 O O . ALA A 1 86 ? 49.687 -62.223 6.442 1.00 50.59 86 ALA A O 1
ATOM 674 N N . TYR A 1 87 ? 50.494 -64.263 6.945 1.00 57.19 87 TYR A N 1
ATOM 675 C CA . TYR A 1 87 ? 51.243 -63.859 8.145 1.00 57.19 87 TYR A CA 1
ATOM 676 C C . TYR A 1 87 ? 52.761 -64.050 7.949 1.00 57.19 87 TYR A C 1
ATOM 678 O O . TYR A 1 87 ? 53.164 -65.004 7.272 1.00 57.19 87 TYR A O 1
ATOM 686 N N . PRO A 1 88 ? 53.626 -63.175 8.508 1.00 57.75 88 PRO A N 1
ATOM 687 C CA . PRO A 1 88 ? 55.076 -63.333 8.396 1.00 57.75 88 PRO A CA 1
ATOM 688 C C . PRO A 1 88 ? 55.537 -64.638 9.059 1.00 57.75 88 PRO A C 1
ATOM 690 O O . PRO A 1 88 ? 55.140 -64.921 10.188 1.00 57.75 88 PRO A O 1
ATOM 693 N N . LEU A 1 89 ? 56.426 -65.402 8.409 1.00 53.84 89 LEU A N 1
ATOM 694 C CA . LEU A 1 89 ? 56.911 -66.697 8.925 1.00 53.84 89 LEU A CA 1
ATOM 695 C C . LEU A 1 89 ? 57.542 -66.604 10.328 1.00 53.84 89 LEU A C 1
ATOM 697 O O . LEU A 1 89 ? 57.495 -67.560 11.102 1.00 53.84 89 LEU A O 1
ATOM 701 N N . SER A 1 90 ? 58.102 -65.438 10.672 1.00 52.75 90 SER A N 1
ATOM 702 C CA . SER A 1 90 ? 58.679 -65.138 11.990 1.00 52.75 90 SER A CA 1
ATOM 703 C C . SER A 1 90 ? 57.667 -65.217 13.135 1.00 52.75 90 SER A C 1
ATOM 705 O O . SER A 1 90 ? 58.064 -65.283 14.291 1.00 52.75 90 SER A O 1
ATOM 707 N N . CYS A 1 91 ? 56.368 -65.209 12.836 1.00 51.41 91 CYS A N 1
ATOM 708 C CA . CYS A 1 91 ? 55.306 -65.399 13.818 1.00 51.41 91 CYS A CA 1
ATOM 709 C C . CYS A 1 91 ? 54.951 -66.882 14.048 1.00 51.41 91 CYS A C 1
ATOM 711 O O . CYS A 1 91 ? 54.115 -67.164 14.903 1.00 51.41 91 CYS A O 1
ATOM 713 N N . CYS A 1 92 ? 55.544 -67.828 13.303 1.00 53.72 92 CYS A N 1
ATOM 714 C CA . CYS A 1 92 ? 55.046 -69.209 13.226 1.00 53.72 92 CYS A CA 1
ATOM 715 C C . CYS A 1 92 ? 56.087 -70.321 13.492 1.00 53.72 92 CYS A C 1
ATOM 717 O O . CYS A 1 92 ? 55.688 -71.486 13.604 1.00 53.72 92 CYS A O 1
ATOM 719 N N . MET A 1 93 ? 57.385 -70.017 13.639 1.00 50.97 93 MET A N 1
ATOM 720 C CA . MET A 1 93 ? 58.436 -71.011 13.936 1.00 50.97 93 MET A CA 1
ATOM 721 C C . MET A 1 93 ? 59.426 -70.536 15.009 1.00 50.97 93 MET A C 1
ATOM 723 O O . MET A 1 93 ? 59.823 -69.376 15.007 1.00 50.97 93 MET A O 1
ATOM 727 N N . ASP A 1 94 ? 59.858 -71.457 15.879 1.00 49.06 94 ASP A N 1
ATOM 728 C CA . ASP A 1 94 ? 60.757 -71.170 17.010 1.00 49.06 94 ASP A CA 1
ATOM 729 C C . ASP A 1 94 ? 62.262 -71.220 16.643 1.00 49.06 94 ASP A C 1
ATOM 731 O O . ASP A 1 94 ? 63.088 -70.743 17.411 1.00 49.06 94 ASP A O 1
ATOM 735 N N . ASP A 1 95 ? 62.637 -71.734 15.461 1.00 52.06 95 ASP A N 1
ATOM 736 C CA . ASP A 1 95 ? 64.035 -71.816 14.999 1.00 52.06 95 ASP A CA 1
ATOM 737 C C . ASP A 1 95 ? 64.132 -71.558 13.484 1.00 52.06 95 ASP A C 1
ATOM 739 O O . ASP A 1 95 ? 63.881 -72.440 12.658 1.00 52.06 95 ASP A O 1
ATOM 743 N N . VAL A 1 96 ? 64.512 -70.340 13.090 1.00 49.72 96 VAL A N 1
ATOM 744 C CA . VAL A 1 96 ? 64.774 -70.005 11.681 1.00 49.72 96 VAL A CA 1
ATOM 745 C C . VAL A 1 96 ? 66.274 -70.132 11.420 1.00 49.72 96 VAL A C 1
ATOM 747 O O . VAL A 1 96 ? 67.061 -69.265 11.798 1.00 49.72 96 VAL A O 1
ATOM 750 N N . LYS A 1 97 ? 66.698 -71.204 10.741 1.00 43.72 97 LYS A N 1
ATOM 751 C CA . LYS A 1 97 ? 68.044 -71.243 10.148 1.00 43.72 97 LYS A CA 1
ATOM 752 C C . LYS A 1 97 ? 68.073 -70.351 8.906 1.00 43.72 97 LYS A C 1
ATOM 754 O O . LYS A 1 97 ? 67.205 -70.456 8.044 1.00 43.72 97 LYS A O 1
ATOM 759 N N . TYR A 1 98 ? 69.085 -69.486 8.833 1.00 43.09 98 TYR A N 1
ATOM 760 C CA . TYR A 1 98 ? 69.326 -68.544 7.735 1.00 43.09 98 TYR A CA 1
ATOM 761 C C . TYR A 1 98 ? 69.167 -69.198 6.352 1.00 43.09 98 TYR A C 1
ATOM 763 O O . TYR A 1 98 ? 69.824 -70.198 6.061 1.00 43.09 98 TYR A O 1
ATOM 771 N N . GLY A 1 99 ? 68.316 -68.607 5.504 1.00 50.00 99 GLY A N 1
ATOM 772 C CA . GLY A 1 99 ? 68.127 -69.024 4.108 1.00 50.00 99 GLY A CA 1
ATOM 773 C C . GLY A 1 99 ? 66.694 -68.975 3.558 1.00 50.00 99 GLY A C 1
ATOM 774 O O . GLY A 1 99 ? 66.509 -69.278 2.384 1.00 50.00 99 GLY A O 1
ATOM 775 N N . LEU A 1 100 ? 65.686 -68.592 4.353 1.00 50.62 100 LEU A N 1
ATOM 776 C CA . LEU A 1 100 ? 64.279 -68.520 3.924 1.00 50.62 100 LEU A CA 1
ATOM 777 C C . LEU A 1 100 ? 63.716 -67.096 4.042 1.00 50.62 100 LEU A C 1
ATOM 779 O O . LEU A 1 100 ? 62.796 -66.831 4.810 1.00 50.62 100 LEU A O 1
ATOM 783 N N . GLU A 1 101 ? 64.267 -66.156 3.282 1.00 52.41 101 GLU A N 1
ATOM 784 C CA . GLU A 1 101 ? 63.634 -64.848 3.102 1.00 52.41 101 GLU A CA 1
ATOM 785 C C . GLU A 1 101 ? 62.554 -64.983 2.013 1.00 52.41 101 GLU A C 1
ATOM 787 O O . GLU A 1 101 ? 62.872 -65.323 0.874 1.00 52.41 101 GLU A O 1
ATOM 792 N N . ASN A 1 102 ? 61.288 -64.718 2.371 1.00 51.47 102 ASN A N 1
ATOM 793 C CA . ASN A 1 102 ? 60.073 -64.697 1.522 1.00 51.47 102 ASN A CA 1
ATOM 794 C C . ASN A 1 102 ? 59.156 -65.937 1.523 1.00 51.47 102 ASN A C 1
ATOM 796 O O . ASN A 1 102 ? 58.567 -66.263 0.491 1.00 51.47 102 ASN A O 1
ATOM 800 N N . GLN A 1 103 ? 58.947 -66.590 2.667 1.00 55.09 103 GLN A N 1
ATOM 801 C CA . GLN A 1 103 ? 57.813 -67.513 2.826 1.00 55.09 103 GLN A CA 1
ATOM 802 C C . GLN A 1 103 ? 56.760 -66.935 3.788 1.00 55.09 103 GLN A C 1
ATOM 804 O O . GLN A 1 103 ? 57.099 -66.228 4.735 1.00 55.09 103 GLN A O 1
ATOM 809 N N . TRP A 1 104 ? 55.484 -67.213 3.510 1.00 59.59 104 TRP A N 1
ATOM 810 C CA . TRP A 1 104 ? 54.308 -66.775 4.273 1.00 59.59 104 TRP A CA 1
ATOM 811 C C . TRP A 1 104 ? 53.542 -68.009 4.753 1.00 59.59 104 TRP A C 1
ATOM 813 O O . TRP A 1 104 ? 53.503 -69.008 4.034 1.00 59.59 104 TRP A O 1
ATOM 823 N N . CYS A 1 105 ? 52.937 -67.938 5.937 1.00 55.78 105 CYS A N 1
ATOM 824 C CA . CYS A 1 105 ? 52.050 -68.992 6.436 1.00 55.78 105 CYS A CA 1
ATOM 825 C C . CYS A 1 105 ? 50.595 -68.693 6.063 1.00 55.78 105 CYS A C 1
ATOM 827 O O . CYS A 1 105 ? 50.204 -67.521 6.008 1.00 55.78 105 CYS A O 1
ATOM 829 N N . ASP A 1 106 ? 49.802 -69.742 5.841 1.00 56.06 106 ASP A N 1
ATOM 830 C CA . ASP A 1 106 ? 48.356 -69.629 5.635 1.00 56.06 106 ASP A CA 1
ATOM 831 C C . ASP A 1 106 ? 47.567 -69.691 6.956 1.00 56.06 106 ASP A C 1
ATOM 833 O O . ASP A 1 106 ? 48.090 -70.000 8.031 1.00 56.06 106 ASP A O 1
ATOM 837 N N . GLU A 1 107 ? 46.279 -69.363 6.875 1.00 48.56 107 GLU A N 1
ATOM 838 C CA . GLU A 1 107 ? 45.364 -69.272 8.014 1.00 48.56 107 GLU A CA 1
ATOM 839 C C . GLU A 1 107 ? 45.228 -70.597 8.793 1.00 48.56 107 GLU A C 1
ATOM 841 O O . GLU A 1 107 ? 45.118 -70.584 10.021 1.00 48.56 107 GLU A O 1
ATOM 846 N N . GLN A 1 108 ? 45.327 -71.750 8.120 1.00 55.62 108 GLN A N 1
ATOM 847 C CA . GLN A 1 108 ? 45.255 -73.067 8.766 1.00 55.62 108 GLN A CA 1
ATOM 848 C C . GLN A 1 108 ? 46.458 -73.331 9.684 1.00 55.62 108 GLN A C 1
ATOM 850 O O . GLN A 1 108 ? 46.320 -73.980 10.728 1.00 55.62 108 GLN A O 1
ATOM 855 N N . GLN A 1 109 ? 47.629 -72.800 9.327 1.00 56.47 109 GLN A N 1
ATOM 856 C CA . GLN A 1 109 ? 48.861 -72.940 10.106 1.00 56.47 109 GLN A CA 1
ATOM 857 C C . GLN A 1 109 ? 48.879 -72.053 11.363 1.00 56.47 109 GLN A C 1
ATOM 859 O O . GLN A 1 109 ? 49.502 -72.418 12.361 1.00 56.47 109 GLN A O 1
ATOM 864 N N . VAL A 1 110 ? 48.166 -70.921 11.353 1.00 53.94 110 VAL A N 1
ATOM 865 C CA . VAL A 1 110 ? 48.078 -69.984 12.492 1.00 53.94 110 VAL A CA 1
ATOM 866 C C . VAL A 1 110 ? 47.044 -70.430 13.533 1.00 53.94 110 VAL A C 1
ATOM 868 O O . VAL A 1 110 ? 47.254 -70.237 14.731 1.00 53.94 110 VAL A O 1
ATOM 871 N N . GLN A 1 111 ? 45.969 -71.103 13.109 1.00 49.81 111 GLN A N 1
ATOM 872 C CA . GLN A 1 111 ? 44.859 -71.532 13.978 1.00 49.81 111 GLN A CA 1
ATOM 873 C C . GLN A 1 111 ? 45.234 -72.557 15.070 1.00 49.81 111 GLN A C 1
ATOM 875 O O . GLN A 1 111 ? 44.436 -72.805 15.969 1.00 49.81 111 GLN A O 1
ATOM 880 N N . HIS A 1 112 ? 46.443 -73.125 15.047 1.00 50.25 112 HIS A N 1
ATOM 881 C CA . HIS A 1 112 ? 46.895 -74.119 16.030 1.00 50.25 112 HIS A CA 1
ATOM 882 C C . HIS A 1 112 ? 47.753 -73.543 17.173 1.00 50.25 112 HIS A C 1
ATOM 884 O O . HIS A 1 112 ? 48.286 -74.312 17.974 1.00 50.25 112 HIS A O 1
ATOM 890 N N . ARG A 1 113 ? 47.907 -72.213 17.285 1.00 54.25 113 ARG A N 1
ATOM 891 C CA . ARG A 1 113 ? 48.668 -71.584 18.382 1.00 54.25 113 ARG A CA 1
ATOM 892 C C . ARG A 1 113 ? 47.835 -70.531 19.126 1.00 54.25 113 ARG A C 1
ATOM 894 O O . ARG A 1 113 ? 47.505 -69.482 18.579 1.00 54.25 113 ARG A O 1
ATOM 901 N N . GLU A 1 114 ? 47.547 -70.792 20.404 1.00 50.22 114 GLU A N 1
ATOM 902 C CA . GLU A 1 114 ? 46.687 -69.953 21.266 1.00 50.22 114 GLU A CA 1
ATOM 903 C C . GLU A 1 114 ? 47.147 -68.486 21.383 1.00 50.22 114 GLU A C 1
ATOM 905 O O . GLU A 1 114 ? 46.323 -67.585 21.533 1.00 50.22 114 GLU A O 1
ATOM 910 N N . SER A 1 115 ? 48.450 -68.207 21.268 1.00 50.16 115 SER A N 1
ATOM 911 C CA . SER A 1 115 ? 49.005 -66.856 21.434 1.00 50.16 115 SER A CA 1
ATOM 912 C C . SER A 1 115 ? 48.706 -65.896 20.272 1.00 50.16 115 SER A C 1
ATOM 914 O O . SER A 1 115 ? 48.679 -64.683 20.485 1.00 50.16 115 SER A O 1
ATOM 916 N N . CYS A 1 116 ? 48.441 -66.395 19.059 1.00 44.16 116 CYS A N 1
ATOM 917 C CA . CYS A 1 116 ? 48.142 -65.556 17.889 1.00 44.16 116 CYS A CA 1
ATOM 918 C C . CYS A 1 116 ? 46.664 -65.142 17.804 1.00 44.16 116 CYS A C 1
ATOM 920 O O . CYS A 1 116 ? 46.354 -64.051 17.315 1.00 44.16 116 CYS A O 1
ATOM 922 N N . ILE A 1 117 ? 45.756 -65.974 18.317 1.00 50.16 117 ILE A N 1
ATOM 923 C CA . ILE A 1 117 ? 44.312 -65.696 18.330 1.00 50.16 117 ILE A CA 1
ATOM 924 C C . ILE A 1 117 ? 44.022 -64.484 19.229 1.00 50.16 117 ILE A C 1
ATOM 926 O O . ILE A 1 117 ? 43.392 -63.525 18.788 1.00 50.16 117 ILE A O 1
ATOM 930 N N . ALA A 1 118 ? 44.615 -64.444 20.427 1.00 51.53 118 ALA A N 1
ATOM 931 C CA . ALA A 1 118 ? 44.438 -63.335 21.369 1.00 51.53 118 ALA A CA 1
ATOM 932 C C . ALA A 1 118 ? 44.910 -61.972 20.817 1.00 51.53 118 ALA A C 1
ATOM 934 O O . ALA A 1 118 ? 44.286 -60.940 21.072 1.00 51.53 118 ALA A O 1
ATOM 935 N N . ALA A 1 119 ? 45.997 -61.950 20.037 1.00 51.06 119 ALA A N 1
ATOM 936 C CA . ALA A 1 119 ? 46.494 -60.727 19.404 1.00 51.06 119 ALA A CA 1
ATOM 937 C C . ALA A 1 119 ? 45.583 -60.252 18.257 1.00 51.06 119 ALA A C 1
ATOM 939 O O . ALA A 1 119 ? 45.378 -59.047 18.081 1.00 51.06 119 ALA A O 1
ATOM 940 N N . THR A 1 120 ? 45.003 -61.195 17.511 1.00 46.91 120 THR A N 1
ATOM 941 C CA . THR A 1 120 ? 44.071 -60.910 16.412 1.00 46.91 120 THR A CA 1
ATOM 942 C C . THR A 1 120 ? 42.759 -60.338 16.952 1.00 46.91 120 THR A C 1
ATOM 944 O O . THR A 1 120 ? 42.323 -59.282 16.492 1.00 46.91 120 THR A O 1
ATOM 947 N N . ASP A 1 121 ? 42.194 -60.932 18.006 1.00 50.66 121 ASP A N 1
ATOM 948 C CA . ASP A 1 121 ? 40.963 -60.447 18.648 1.00 50.66 121 ASP A CA 1
ATOM 949 C C . ASP A 1 121 ? 41.128 -59.034 19.230 1.00 50.66 121 ASP A C 1
ATOM 951 O O . ASP A 1 121 ? 40.258 -58.168 19.081 1.00 50.66 121 ASP A O 1
ATOM 955 N N . GLN A 1 122 ? 42.286 -58.750 19.836 1.00 54.91 122 GLN A N 1
ATOM 956 C CA . GLN A 1 122 ? 42.584 -57.420 20.366 1.00 54.91 122 GLN A CA 1
ATOM 957 C C . GLN A 1 122 ? 42.722 -56.365 19.254 1.00 54.91 122 GLN A C 1
ATOM 959 O O . GLN A 1 122 ? 42.347 -55.203 19.447 1.00 54.91 122 GLN A O 1
ATOM 964 N N . MET A 1 123 ? 43.243 -56.750 18.087 1.00 47.81 123 MET A N 1
ATOM 965 C CA . MET A 1 123 ? 43.352 -55.870 16.925 1.00 47.81 123 MET A CA 1
ATOM 966 C C . MET A 1 123 ? 41.976 -55.595 16.304 1.00 47.81 123 MET A C 1
ATOM 968 O O . MET A 1 123 ? 41.646 -54.431 16.066 1.00 47.81 123 MET A O 1
ATOM 972 N N . VAL A 1 124 ? 41.144 -56.627 16.129 1.00 47.88 124 VAL A N 1
ATOM 973 C CA . VAL A 1 124 ? 39.769 -56.502 15.610 1.00 47.88 124 VAL A CA 1
ATOM 974 C C . VAL A 1 124 ? 38.917 -55.611 16.519 1.00 47.88 124 VAL A C 1
ATOM 976 O O . VAL A 1 124 ? 38.242 -54.705 16.031 1.00 47.88 124 VAL A O 1
ATOM 979 N N . SER A 1 125 ? 39.024 -55.769 17.843 1.00 51.25 125 SER A N 1
ATOM 980 C CA . SER A 1 125 ? 38.341 -54.914 18.826 1.00 51.25 125 SER A CA 1
ATOM 981 C C . SER A 1 125 ? 38.714 -53.427 18.694 1.00 51.25 125 SER A C 1
ATOM 983 O O . SER A 1 125 ? 37.841 -52.555 18.687 1.00 51.25 125 SER A O 1
ATOM 985 N N . LYS A 1 126 ? 40.008 -53.113 18.538 1.00 49.75 126 LYS A N 1
ATOM 986 C CA . LYS A 1 126 ? 40.487 -51.725 18.400 1.00 49.75 126 LYS A CA 1
ATOM 987 C C . LYS A 1 126 ? 40.071 -51.087 17.075 1.00 49.75 126 LYS A C 1
ATOM 989 O O . LYS A 1 126 ? 39.738 -49.899 17.053 1.00 49.75 126 LYS A O 1
ATOM 994 N N . VAL A 1 127 ? 40.063 -51.865 15.993 1.00 45.53 127 VAL A N 1
ATOM 995 C CA . VAL A 1 127 ? 39.567 -51.412 14.687 1.00 45.53 127 VAL A CA 1
ATOM 996 C C . VAL A 1 127 ? 38.061 -51.156 14.757 1.00 45.53 127 VAL A C 1
ATOM 998 O O . VAL A 1 127 ? 37.631 -50.078 14.361 1.00 45.53 127 VAL A O 1
ATOM 1001 N N . SER A 1 128 ? 37.281 -52.063 15.354 1.00 45.34 128 SER A N 1
ATOM 1002 C CA . SER A 1 128 ? 35.826 -51.912 15.509 1.00 45.34 128 SER A CA 1
ATOM 1003 C C . SER A 1 128 ? 35.444 -50.649 16.291 1.00 45.34 128 SER A C 1
ATOM 1005 O O . SER A 1 128 ? 34.576 -49.897 15.855 1.00 45.34 128 SER A O 1
ATOM 1007 N N . ASN A 1 129 ? 36.122 -50.363 17.408 1.00 51.81 129 ASN A N 1
ATOM 1008 C CA . ASN A 1 129 ? 35.849 -49.164 18.210 1.00 51.81 129 ASN A CA 1
ATOM 1009 C C . ASN A 1 129 ? 36.222 -47.863 17.480 1.00 51.81 129 ASN A C 1
ATOM 1011 O O . ASN A 1 129 ? 35.517 -46.863 17.595 1.00 51.81 129 ASN A O 1
ATOM 1015 N N . SER A 1 130 ? 37.309 -47.870 16.703 1.00 45.47 130 SER A N 1
ATOM 1016 C CA . SER A 1 130 ? 37.729 -46.691 15.929 1.00 45.47 130 SER A CA 1
ATOM 1017 C C . SER A 1 130 ? 36.792 -46.425 14.744 1.00 45.47 130 SER A C 1
ATOM 1019 O O . SER A 1 130 ? 36.528 -45.273 14.391 1.00 45.47 130 SER A O 1
ATOM 1021 N N . LEU A 1 131 ? 36.255 -47.495 14.151 1.00 43.97 131 LEU A N 1
ATOM 1022 C CA . LEU A 1 131 ? 35.288 -47.433 13.062 1.00 43.97 131 LEU A CA 1
ATOM 1023 C C . LEU A 1 131 ? 33.940 -46.876 13.543 1.00 43.97 131 LEU A C 1
ATOM 1025 O O . LEU A 1 131 ? 33.387 -45.998 12.888 1.00 43.97 131 LEU A O 1
ATOM 1029 N N . GLN A 1 132 ? 33.464 -47.309 14.718 1.00 47.28 132 GLN A N 1
ATOM 1030 C CA . GLN A 1 132 ? 32.212 -46.823 15.309 1.00 47.28 132 GLN A CA 1
ATOM 1031 C C . GLN A 1 132 ? 32.250 -45.310 15.586 1.00 47.28 132 GLN A C 1
ATOM 1033 O O . GLN A 1 132 ? 31.343 -44.592 15.182 1.00 47.28 132 GLN A O 1
ATOM 1038 N N . ILE A 1 133 ? 33.345 -44.805 16.166 1.00 49.75 133 ILE A N 1
ATOM 1039 C CA . ILE A 1 133 ? 33.526 -43.364 16.431 1.00 49.75 133 ILE A CA 1
ATOM 1040 C C . ILE A 1 133 ? 33.517 -42.546 15.129 1.00 49.75 133 ILE A C 1
ATOM 1042 O O . ILE A 1 133 ? 32.971 -41.446 15.077 1.00 49.75 133 ILE A O 1
ATOM 1046 N N . THR A 1 134 ? 34.106 -43.081 14.057 1.00 47.41 134 THR A N 1
ATOM 1047 C CA . THR A 1 134 ? 34.149 -42.398 12.756 1.00 47.41 134 THR A CA 1
ATOM 1048 C C . THR A 1 134 ? 32.762 -42.353 12.104 1.00 47.41 134 THR A C 1
ATOM 1050 O O . THR A 1 134 ? 32.394 -41.337 11.510 1.00 47.41 134 THR A O 1
ATOM 1053 N N . ILE A 1 135 ? 31.970 -43.421 12.244 1.00 57.16 135 ILE A N 1
ATOM 1054 C CA . ILE A 1 135 ? 30.585 -43.483 11.757 1.00 57.16 135 ILE A CA 1
ATOM 1055 C C . ILE A 1 135 ? 29.717 -42.448 12.479 1.00 57.16 135 ILE A C 1
ATOM 1057 O O . ILE A 1 135 ? 29.022 -41.683 11.811 1.00 57.16 135 ILE A O 1
ATOM 1061 N N . ASP A 1 136 ? 29.816 -42.355 13.807 1.00 53.47 136 ASP A N 1
ATOM 1062 C CA . ASP A 1 136 ? 28.997 -41.431 14.600 1.00 53.47 136 ASP A CA 1
ATOM 1063 C C . ASP A 1 136 ? 29.283 -39.959 14.234 1.00 53.47 136 ASP A C 1
ATOM 1065 O O . ASP A 1 136 ? 28.354 -39.192 13.975 1.00 53.47 136 ASP A O 1
ATOM 1069 N N . ILE A 1 137 ? 30.559 -39.581 14.070 1.00 57.81 137 ILE A N 1
ATOM 1070 C CA . ILE A 1 137 ? 30.955 -38.224 13.637 1.00 57.81 137 ILE A CA 1
ATOM 1071 C C . ILE A 1 137 ? 30.452 -37.912 12.218 1.00 57.81 137 ILE A C 1
ATOM 1073 O O . ILE A 1 137 ? 30.021 -36.792 11.933 1.00 57.81 137 ILE A O 1
ATOM 1077 N N . THR A 1 138 ? 30.496 -38.892 11.312 1.00 62.81 138 THR A N 1
ATOM 1078 C CA . THR A 1 138 ? 30.073 -38.694 9.916 1.00 62.81 138 THR A CA 1
ATOM 1079 C C . THR A 1 138 ? 28.554 -38.555 9.812 1.00 62.81 138 THR A C 1
ATOM 1081 O O . THR A 1 138 ? 28.067 -37.733 9.036 1.00 62.81 138 THR A O 1
ATOM 1084 N N . ILE A 1 139 ? 27.798 -39.301 10.625 1.00 66.25 139 ILE A N 1
ATOM 1085 C CA . ILE A 1 139 ? 26.336 -39.195 10.699 1.00 66.25 139 ILE A CA 1
ATOM 1086 C C . ILE A 1 139 ? 25.922 -37.842 11.286 1.00 66.25 139 ILE A C 1
ATOM 1088 O O . ILE A 1 139 ? 25.050 -37.188 10.718 1.00 66.25 139 ILE A O 1
ATOM 1092 N N . GLU A 1 140 ? 26.561 -37.373 12.361 1.00 63.44 140 GLU A N 1
ATOM 1093 C CA . GLU A 1 140 ? 26.266 -36.051 12.930 1.00 63.44 140 GLU A CA 1
ATOM 1094 C C . GLU A 1 140 ? 26.568 -34.918 11.940 1.00 63.44 140 GLU A C 1
ATOM 1096 O O . GLU A 1 140 ? 25.732 -34.035 11.734 1.00 63.44 140 GLU A O 1
ATOM 1101 N N . ALA A 1 141 ? 27.714 -34.969 11.253 1.00 62.38 141 ALA A N 1
ATOM 1102 C CA . ALA A 1 141 ? 28.066 -33.986 10.230 1.00 62.38 141 ALA A CA 1
ATOM 1103 C C . ALA A 1 141 ? 27.089 -34.005 9.040 1.00 62.38 141 ALA A C 1
ATOM 1105 O O . ALA A 1 141 ? 26.680 -32.943 8.563 1.00 62.38 141 ALA A O 1
ATOM 1106 N N . ALA A 1 142 ? 26.666 -35.195 8.597 1.00 65.12 142 ALA A N 1
ATOM 1107 C CA . ALA A 1 142 ? 25.682 -35.353 7.531 1.00 65.12 142 ALA A CA 1
ATOM 1108 C C . ALA A 1 142 ? 24.295 -34.846 7.948 1.00 65.12 142 ALA A C 1
ATOM 1110 O O . ALA A 1 142 ? 23.639 -34.181 7.153 1.00 65.12 142 ALA A O 1
ATOM 1111 N N . ILE A 1 143 ? 23.858 -35.085 9.191 1.00 69.62 143 ILE A N 1
ATOM 1112 C CA . ILE A 1 143 ? 22.592 -34.558 9.728 1.00 69.62 143 ILE A CA 1
ATOM 1113 C C . ILE A 1 143 ? 22.638 -33.031 9.814 1.00 69.62 143 ILE A C 1
ATOM 1115 O O . ILE A 1 143 ? 21.682 -32.376 9.403 1.00 69.62 143 ILE A O 1
ATOM 1119 N N . VAL A 1 144 ? 23.745 -32.445 10.280 1.00 65.25 144 VAL A N 1
ATOM 1120 C CA . VAL A 1 144 ? 23.921 -30.984 10.317 1.00 65.25 144 VAL A CA 1
ATOM 1121 C C . VAL A 1 144 ? 23.916 -30.398 8.903 1.00 65.25 144 VAL A C 1
ATOM 1123 O O . VAL A 1 144 ? 23.217 -29.417 8.660 1.00 65.25 144 VAL A O 1
ATOM 1126 N N . GLN A 1 145 ? 24.604 -31.021 7.940 1.00 62.53 145 GLN A N 1
ATOM 1127 C CA . GLN A 1 145 ? 24.558 -30.596 6.537 1.00 62.53 145 GLN A CA 1
ATOM 1128 C C . GLN A 1 145 ? 23.162 -30.745 5.923 1.00 62.53 145 GLN A C 1
ATOM 1130 O O . GLN A 1 145 ? 22.711 -29.825 5.243 1.00 62.53 145 GLN A O 1
ATOM 1135 N N . LEU A 1 146 ? 22.443 -31.840 6.189 1.00 58.53 146 LEU A N 1
ATOM 1136 C CA . LEU A 1 146 ? 21.075 -32.028 5.699 1.00 58.53 146 LEU A CA 1
ATOM 1137 C C . LEU A 1 146 ? 20.127 -30.990 6.309 1.00 58.53 146 LEU A C 1
ATOM 1139 O O . LEU A 1 146 ? 19.319 -30.408 5.592 1.00 58.53 146 LEU A O 1
ATOM 1143 N N . LEU A 1 147 ? 20.253 -30.702 7.607 1.00 56.25 147 LEU A N 1
ATOM 1144 C CA . LEU A 1 147 ? 19.488 -29.651 8.280 1.00 56.25 147 LEU A CA 1
ATOM 1145 C C . LEU A 1 147 ? 19.825 -28.266 7.716 1.00 56.25 147 LEU A C 1
ATOM 1147 O O . LEU A 1 147 ? 18.915 -27.458 7.534 1.00 56.25 147 LEU A O 1
ATOM 1151 N N . CYS A 1 148 ? 21.085 -27.995 7.363 1.00 52.97 148 CYS A N 1
ATOM 1152 C CA . CYS A 1 148 ? 21.483 -26.766 6.677 1.00 52.97 148 CYS A CA 1
ATOM 1153 C C . CYS A 1 148 ? 20.909 -26.675 5.254 1.00 52.97 148 CYS A C 1
ATOM 1155 O O . CYS A 1 148 ? 20.403 -25.620 4.884 1.00 52.97 148 CYS A O 1
ATOM 1157 N N . ILE A 1 149 ? 20.921 -27.760 4.473 1.00 52.88 149 ILE A N 1
ATOM 1158 C CA . ILE A 1 149 ? 20.385 -27.796 3.099 1.00 52.88 149 ILE A CA 1
ATOM 1159 C C . ILE A 1 149 ? 18.857 -27.670 3.102 1.00 52.88 149 ILE A C 1
ATOM 1161 O O . ILE A 1 149 ? 18.301 -26.899 2.316 1.00 52.88 149 ILE A O 1
ATOM 1165 N N . VAL A 1 150 ? 18.168 -28.368 4.009 1.00 51.12 150 VAL A N 1
ATOM 1166 C CA . VAL A 1 150 ? 16.713 -28.256 4.188 1.00 51.12 150 VAL A CA 1
ATOM 1167 C C . VAL A 1 150 ? 16.354 -26.850 4.673 1.00 51.12 150 VAL A C 1
ATOM 1169 O O . VAL A 1 150 ? 15.432 -26.244 4.140 1.00 51.12 150 VAL A O 1
ATOM 1172 N N . SER A 1 151 ? 17.128 -26.258 5.585 1.00 49.16 151 SER A N 1
ATOM 1173 C CA . SER A 1 151 ? 16.908 -24.866 6.009 1.00 49.16 151 SER A CA 1
ATOM 1174 C C . SER A 1 151 ? 17.169 -23.864 4.877 1.00 49.16 151 SER A C 1
ATOM 1176 O O . SER A 1 151 ? 16.409 -22.911 4.725 1.00 49.16 151 SER A O 1
ATOM 1178 N N . ALA A 1 152 ? 18.178 -24.094 4.032 1.00 46.50 152 ALA A N 1
ATOM 1179 C CA . ALA A 1 152 ? 18.504 -23.225 2.899 1.00 46.50 152 ALA A CA 1
ATOM 1180 C C . ALA A 1 152 ? 17.475 -23.312 1.758 1.00 46.50 152 ALA A C 1
ATOM 1182 O O . ALA A 1 152 ? 17.197 -22.310 1.101 1.00 46.50 152 ALA A O 1
ATOM 1183 N N . THR A 1 153 ? 16.852 -24.476 1.547 1.00 45.38 153 THR A N 1
ATOM 1184 C CA . THR A 1 153 ? 15.794 -24.657 0.533 1.00 45.38 153 THR A CA 1
ATOM 1185 C C . THR A 1 153 ? 14.396 -24.277 1.031 1.00 45.38 153 THR A C 1
ATOM 1187 O O . THR A 1 153 ? 13.529 -23.954 0.220 1.00 45.38 153 THR A O 1
ATOM 1190 N N . VAL A 1 154 ? 14.180 -24.212 2.349 1.00 46.62 154 VAL A N 1
ATOM 1191 C CA . VAL A 1 154 ? 12.932 -23.723 2.969 1.00 46.62 154 VAL A CA 1
ATOM 1192 C C . VAL A 1 154 ? 12.891 -22.181 3.071 1.00 46.62 154 VAL A C 1
ATOM 1194 O O . VAL A 1 154 ? 11.832 -21.602 3.306 1.00 46.62 154 VAL A O 1
ATOM 1197 N N . SER A 1 155 ? 13.999 -21.475 2.819 1.00 50.00 155 SER A N 1
ATOM 1198 C CA . SER A 1 155 ? 14.174 -20.087 3.283 1.00 50.00 155 SER A CA 1
ATOM 1199 C C . SER A 1 155 ? 13.584 -18.951 2.423 1.00 50.00 155 SER A C 1
ATOM 1201 O O . SER A 1 155 ? 13.702 -17.802 2.839 1.00 50.00 155 SER A O 1
ATOM 1203 N N . GLN A 1 156 ? 12.968 -19.172 1.257 1.00 60.00 156 GLN A N 1
ATOM 1204 C CA . GLN A 1 156 ? 12.426 -18.040 0.464 1.00 60.00 156 GLN A CA 1
ATOM 1205 C C . GLN A 1 156 ? 10.918 -17.802 0.597 1.00 60.00 156 GLN A C 1
ATOM 1207 O O . GLN A 1 156 ? 10.397 -16.848 0.022 1.00 60.00 156 GLN A O 1
ATOM 1212 N N . ASN A 1 157 ? 10.195 -18.644 1.335 1.00 73.88 157 ASN A N 1
ATOM 1213 C CA . ASN A 1 157 ? 8.752 -18.485 1.488 1.00 73.88 157 ASN A CA 1
ATOM 1214 C C . ASN A 1 157 ? 8.429 -17.974 2.891 1.00 73.88 157 ASN A C 1
ATOM 1216 O O . ASN A 1 157 ? 8.340 -18.748 3.840 1.00 73.88 157 ASN A O 1
ATOM 1220 N N . PHE A 1 158 ? 8.240 -16.661 3.018 1.00 84.12 158 PHE A N 1
ATOM 1221 C CA . PHE A 1 158 ? 7.611 -16.081 4.203 1.00 84.12 158 PHE A CA 1
ATOM 1222 C C . PHE A 1 158 ? 6.112 -16.407 4.229 1.00 84.12 158 PHE A C 1
ATOM 1224 O O . PHE A 1 158 ? 5.479 -16.670 3.200 1.00 84.12 158 PHE A O 1
ATOM 1231 N N . ASN A 1 159 ? 5.529 -16.389 5.427 1.00 91.62 159 ASN A N 1
ATOM 1232 C CA . ASN A 1 159 ? 4.105 -16.629 5.598 1.00 91.62 159 ASN A CA 1
ATOM 1233 C C . ASN A 1 159 ? 3.292 -15.475 4.987 1.00 91.62 159 ASN A C 1
ATOM 1235 O O . ASN A 1 159 ? 3.319 -14.344 5.474 1.00 91.62 159 ASN A O 1
ATOM 1239 N N . ARG A 1 160 ? 2.537 -15.784 3.930 1.00 93.62 160 ARG A N 1
ATOM 1240 C CA . ARG A 1 160 ? 1.737 -14.819 3.158 1.00 93.62 160 ARG A CA 1
ATOM 1241 C C . ARG A 1 160 ? 0.611 -14.166 3.959 1.00 93.62 160 ARG A C 1
ATOM 1243 O O . ARG A 1 160 ? 0.059 -13.171 3.502 1.00 93.62 160 ARG A O 1
ATOM 1250 N N . ASP A 1 161 ? 0.266 -14.720 5.119 1.00 94.56 161 ASP A N 1
ATOM 1251 C CA . ASP A 1 161 ? -0.753 -14.156 6.005 1.00 94.56 161 ASP A CA 1
ATOM 1252 C C . ASP A 1 161 ? -0.207 -12.978 6.844 1.00 94.56 161 ASP A C 1
ATOM 1254 O O . ASP A 1 161 ? -0.986 -12.178 7.355 1.00 94.56 161 ASP A O 1
ATOM 1258 N N . TYR A 1 162 ? 1.123 -12.836 6.952 1.00 97.06 162 TYR A N 1
ATOM 1259 C CA . TYR A 1 162 ? 1.789 -11.742 7.680 1.00 97.06 162 TYR A CA 1
ATOM 1260 C C . TYR A 1 162 ? 2.595 -10.806 6.776 1.00 97.06 162 TYR A C 1
ATOM 1262 O O . TYR A 1 162 ? 3.116 -9.796 7.246 1.00 97.06 162 TYR A O 1
ATOM 1270 N N . VAL A 1 163 ? 2.677 -11.103 5.478 1.00 97.25 163 VAL A N 1
ATOM 1271 C CA . VAL A 1 163 ? 3.376 -10.261 4.505 1.00 97.25 163 VAL A CA 1
ATOM 1272 C C . VAL A 1 163 ? 2.430 -9.896 3.367 1.00 97.25 163 VAL A C 1
ATOM 1274 O O . VAL A 1 163 ? 1.988 -10.745 2.590 1.00 97.25 163 VAL A O 1
ATOM 1277 N N . GLY A 1 164 ? 2.122 -8.608 3.287 1.00 98.25 164 GLY A N 1
ATOM 1278 C CA . GLY A 1 164 ? 1.467 -7.960 2.163 1.00 98.25 164 GLY A CA 1
ATOM 1279 C C . GLY A 1 164 ? 2.429 -7.045 1.413 1.00 98.25 164 GLY A C 1
ATOM 1280 O O . GLY A 1 164 ? 3.624 -6.992 1.700 1.00 98.25 164 GLY A O 1
ATOM 1281 N N . VAL A 1 165 ? 1.888 -6.282 0.471 1.00 98.62 165 VAL A N 1
ATOM 1282 C CA . VAL A 1 165 ? 2.643 -5.291 -0.306 1.00 98.62 165 VAL A CA 1
ATOM 1283 C C . VAL A 1 165 ? 1.866 -3.992 -0.438 1.00 98.62 165 VAL A C 1
ATOM 1285 O O . VAL A 1 165 ? 0.638 -3.999 -0.553 1.00 98.62 165 VAL A O 1
ATOM 1288 N N . ALA A 1 166 ? 2.584 -2.876 -0.455 1.00 98.69 166 ALA A N 1
ATOM 1289 C CA . ALA A 1 166 ? 2.064 -1.657 -1.043 1.00 98.69 166 ALA A CA 1
ATOM 1290 C C . ALA A 1 166 ? 1.924 -1.857 -2.560 1.00 98.69 166 ALA A C 1
ATOM 1292 O O . ALA A 1 166 ? 2.778 -2.484 -3.194 1.00 98.69 166 ALA A O 1
ATOM 1293 N N . TYR A 1 167 ? 0.820 -1.386 -3.133 1.00 98.75 167 TYR A N 1
ATOM 1294 C CA . TYR A 1 167 ? 0.494 -1.608 -4.535 1.00 98.75 167 TYR A CA 1
ATOM 1295 C C . TYR A 1 167 ? -0.109 -0.368 -5.186 1.00 98.75 167 TYR A C 1
ATOM 1297 O O . TYR A 1 167 ? -1.009 0.288 -4.653 1.00 98.75 167 TYR A O 1
ATOM 1305 N N . SER A 1 168 ? 0.359 -0.132 -6.402 1.00 98.38 168 SER A N 1
ATOM 1306 C CA . SER A 1 168 ? -0.144 0.830 -7.362 1.00 98.38 168 SER A CA 1
ATOM 1307 C C . SER A 1 168 ? 0.015 0.217 -8.766 1.00 98.38 168 SER A C 1
ATOM 1309 O O . SER A 1 168 ? 0.932 -0.580 -8.989 1.00 98.38 168 SER A O 1
ATOM 1311 N N . PRO A 1 169 ? -0.879 0.511 -9.727 1.00 97.94 169 PRO A N 1
ATOM 1312 C CA . PRO A 1 169 ? -0.815 -0.093 -11.055 1.00 97.94 169 PRO A CA 1
ATOM 1313 C C . PRO A 1 169 ? 0.221 0.566 -11.980 1.00 97.94 169 PRO A C 1
ATOM 1315 O O . PRO A 1 169 ? 0.418 0.089 -13.099 1.00 97.94 169 PRO A O 1
ATOM 1318 N N . TYR A 1 170 ? 0.872 1.658 -11.570 1.00 97.75 170 TYR A N 1
ATOM 1319 C CA . TYR A 1 170 ? 1.632 2.543 -12.456 1.00 97.75 170 TYR A CA 1
ATOM 1320 C C . TYR A 1 170 ? 3.047 2.026 -12.788 1.00 97.75 170 TYR A C 1
ATOM 1322 O O . TYR A 1 170 ? 4.065 2.620 -12.456 1.00 97.75 170 TYR A O 1
ATOM 1330 N N . THR A 1 171 ? 3.113 0.918 -13.521 1.00 96.94 171 THR A N 1
ATOM 1331 C CA . THR A 1 171 ? 4.351 0.157 -13.782 1.00 96.94 171 THR A CA 1
ATOM 1332 C C . THR A 1 171 ? 5.015 0.417 -15.140 1.00 96.94 171 THR A C 1
ATOM 1334 O O . THR A 1 171 ? 6.118 -0.063 -15.388 1.00 96.94 171 THR A O 1
ATOM 1337 N N . LYS A 1 172 ? 4.350 1.120 -16.063 1.00 95.62 172 LYS A N 1
ATOM 1338 C CA . LYS A 1 172 ? 4.862 1.436 -17.408 1.00 95.62 172 LYS A CA 1
ATOM 1339 C C . LYS A 1 172 ? 6.077 2.361 -17.327 1.00 95.62 172 LYS A C 1
ATOM 1341 O O . LYS A 1 172 ? 6.103 3.307 -16.541 1.00 95.62 172 LYS A O 1
ATOM 1346 N N . HIS A 1 173 ? 7.045 2.107 -18.202 1.00 93.94 173 HIS A N 1
ATOM 1347 C CA . HIS A 1 173 ? 8.264 2.903 -18.311 1.00 93.94 173 HIS A CA 1
ATOM 1348 C C . HIS A 1 173 ? 8.019 4.275 -18.945 1.00 93.94 173 HIS A C 1
ATOM 1350 O O . HIS A 1 173 ? 7.033 4.505 -19.650 1.00 93.94 173 HIS A O 1
ATOM 1356 N N . TRP A 1 174 ? 8.960 5.186 -18.705 1.00 92.75 174 TRP A N 1
ATOM 1357 C CA . TRP A 1 174 ? 9.035 6.470 -19.394 1.00 92.75 174 TRP A CA 1
ATOM 1358 C C . TRP A 1 174 ? 9.217 6.266 -20.902 1.00 92.75 174 TRP A C 1
ATOM 1360 O O . TRP A 1 174 ? 10.009 5.428 -21.334 1.00 92.75 174 TRP A O 1
ATOM 1370 N N . VAL A 1 175 ? 8.539 7.086 -21.709 1.00 90.69 175 VAL A N 1
ATOM 1371 C CA . VAL A 1 175 ? 8.804 7.196 -23.150 1.00 90.69 175 VAL A CA 1
ATOM 1372 C C . VAL A 1 175 ? 9.529 8.517 -23.378 1.00 90.69 175 VAL A C 1
ATOM 1374 O O . VAL A 1 175 ? 8.920 9.585 -23.451 1.00 90.69 175 VAL A O 1
ATOM 1377 N N . GLY A 1 176 ? 10.861 8.460 -23.402 1.00 89.31 176 GLY A N 1
ATOM 1378 C CA . GLY A 1 176 ? 11.689 9.662 -23.321 1.00 89.31 176 GLY A CA 1
ATOM 1379 C C . GLY A 1 176 ? 11.492 10.367 -21.975 1.00 89.31 176 GLY A C 1
ATOM 1380 O O . GLY A 1 176 ? 11.742 9.783 -20.928 1.00 89.31 176 GLY A O 1
ATOM 1381 N N . GLN A 1 177 ? 11.028 11.617 -22.000 1.00 90.06 177 GLN A N 1
ATOM 1382 C CA . GLN A 1 177 ? 10.723 12.419 -20.803 1.00 90.06 177 GLN A CA 1
ATOM 1383 C C . GLN A 1 177 ? 9.225 12.455 -20.466 1.00 90.06 177 GLN A C 1
ATOM 1385 O O . GLN A 1 177 ? 8.791 13.244 -19.628 1.00 90.06 177 GLN A O 1
ATOM 1390 N N . THR A 1 178 ? 8.416 11.633 -21.133 1.00 93.19 178 THR A N 1
ATOM 1391 C CA . THR A 1 178 ? 6.965 11.625 -20.958 1.00 93.19 178 THR A CA 1
ATOM 1392 C C . THR A 1 178 ? 6.528 10.408 -20.159 1.00 93.19 178 THR A C 1
ATOM 1394 O O . THR A 1 178 ? 6.891 9.272 -20.478 1.00 93.19 178 THR A O 1
ATOM 1397 N N . LEU A 1 179 ? 5.716 10.661 -19.132 1.00 92.88 179 LEU A N 1
ATOM 1398 C CA . LEU A 1 179 ? 5.035 9.617 -18.385 1.00 92.88 179 LEU A CA 1
ATOM 1399 C C . LEU A 1 179 ? 3.786 9.133 -19.126 1.00 92.88 179 LEU A C 1
ATOM 1401 O O . LEU A 1 179 ? 3.055 9.946 -19.699 1.00 92.88 179 LEU A O 1
ATOM 1405 N N . PRO A 1 180 ? 3.496 7.826 -19.073 1.00 93.44 180 PRO A N 1
ATOM 1406 C CA . PRO A 1 180 ? 2.190 7.299 -19.439 1.00 93.44 180 PRO A CA 1
ATOM 1407 C C . PRO A 1 180 ? 1.073 7.952 -18.615 1.00 93.44 180 PRO A C 1
ATOM 1409 O O . PRO A 1 180 ? 1.260 8.271 -17.443 1.00 93.44 180 PRO A O 1
ATOM 1412 N N . TYR A 1 181 ? -0.112 8.109 -19.209 1.00 96.19 181 TYR A N 1
ATOM 1413 C CA . TYR A 1 181 ? -1.268 8.647 -18.491 1.00 96.19 181 TYR A CA 1
ATOM 1414 C C . TYR A 1 181 ? -1.679 7.752 -17.312 1.00 96.19 181 TYR A C 1
ATOM 1416 O O . TYR A 1 181 ? -1.676 6.519 -17.415 1.00 96.19 181 TYR A O 1
ATOM 1424 N N . TRP A 1 182 ? -2.108 8.372 -16.213 1.00 97.00 182 TRP A N 1
ATOM 1425 C CA . TRP A 1 182 ? -2.539 7.683 -14.992 1.00 97.00 182 TRP A CA 1
ATOM 1426 C C . TRP A 1 182 ? -3.787 6.812 -15.193 1.00 97.00 182 TRP A C 1
ATOM 1428 O O . TRP A 1 182 ? -3.956 5.800 -14.520 1.00 97.00 182 TRP A O 1
ATOM 1438 N N . ASN A 1 183 ? -4.633 7.124 -16.173 1.00 96.81 183 ASN A N 1
ATOM 1439 C CA . ASN A 1 183 ? -5.808 6.332 -16.554 1.00 96.81 183 ASN A CA 1
ATOM 1440 C C . ASN A 1 183 ? -5.526 5.301 -17.671 1.00 96.81 183 ASN A C 1
ATOM 1442 O O . ASN A 1 183 ? -6.451 4.820 -18.318 1.00 96.81 183 ASN A O 1
ATOM 1446 N N . SER A 1 184 ? -4.254 4.986 -17.946 1.00 96.31 184 SER A N 1
ATOM 1447 C CA . SER A 1 184 ? -3.880 4.121 -19.073 1.00 96.31 184 SER A CA 1
ATOM 1448 C C . SER A 1 184 ? -3.867 2.616 -18.773 1.00 96.31 184 SER A C 1
ATOM 1450 O O . SER A 1 184 ? -3.447 1.852 -19.645 1.00 96.31 184 SER A O 1
ATOM 1452 N N . TYR A 1 185 ? -4.265 2.173 -17.577 1.00 97.00 185 TYR A N 1
ATOM 1453 C CA . TYR A 1 185 ? -4.327 0.752 -17.219 1.00 97.00 185 TYR A CA 1
ATOM 1454 C C . TYR A 1 185 ? -5.782 0.314 -17.149 1.00 97.00 185 TYR A C 1
ATOM 1456 O O . TYR A 1 185 ? -6.591 0.885 -16.418 1.00 97.00 185 TYR A O 1
ATOM 1464 N N . THR A 1 186 ? -6.111 -0.708 -17.925 1.00 97.12 186 THR A N 1
ATOM 1465 C CA . THR A 1 186 ? -7.443 -1.305 -17.931 1.00 97.12 186 THR A CA 1
ATOM 1466 C C . THR A 1 186 ? -7.651 -2.186 -16.698 1.00 97.12 186 THR A C 1
ATOM 1468 O O . THR A 1 186 ? -6.707 -2.554 -15.997 1.00 97.12 186 THR A O 1
ATOM 1471 N N . LEU A 1 187 ? -8.902 -2.580 -16.445 1.00 98.31 187 LEU A N 1
ATOM 1472 C CA . LEU A 1 187 ? -9.203 -3.571 -15.411 1.00 98.31 187 LEU A CA 1
ATOM 1473 C C . LEU A 1 187 ? -8.459 -4.895 -15.664 1.00 98.31 187 LEU A C 1
ATOM 1475 O O . LEU A 1 187 ? -7.978 -5.505 -14.714 1.00 98.31 187 LEU A O 1
ATOM 1479 N N . GLU A 1 188 ? -8.340 -5.318 -16.927 1.00 97.75 188 GLU A N 1
ATOM 1480 C CA . GLU A 1 188 ? -7.628 -6.544 -17.305 1.00 97.75 188 GLU A CA 1
ATOM 1481 C C . GLU A 1 188 ? -6.128 -6.441 -17.004 1.00 97.75 188 GLU A C 1
ATOM 1483 O O . GLU A 1 188 ? -5.589 -7.337 -16.356 1.00 97.75 188 GLU A O 1
ATOM 1488 N N . ASP A 1 189 ? -5.488 -5.312 -17.343 1.00 96.94 189 ASP A N 1
ATOM 1489 C CA . ASP A 1 189 ? -4.078 -5.064 -16.999 1.00 96.94 189 ASP A CA 1
ATOM 1490 C C . ASP A 1 189 ? -3.839 -5.213 -15.489 1.00 96.94 189 ASP A C 1
ATOM 1492 O O . ASP A 1 189 ? -2.850 -5.803 -15.048 1.00 96.94 189 ASP A O 1
ATOM 1496 N N . ILE A 1 190 ? -4.757 -4.683 -14.675 1.00 98.50 190 ILE A N 1
ATOM 1497 C CA . ILE A 1 190 ? -4.652 -4.734 -13.214 1.00 98.50 190 ILE A CA 1
ATOM 1498 C C . ILE A 1 190 ? -4.922 -6.145 -12.692 1.00 98.50 190 ILE A C 1
ATOM 1500 O O . ILE A 1 190 ? -4.212 -6.599 -11.797 1.00 98.50 190 ILE A O 1
ATOM 1504 N N . VAL A 1 191 ? -5.879 -6.883 -13.259 1.00 98.44 191 VAL A N 1
ATOM 1505 C CA . VAL A 1 191 ? -6.092 -8.302 -12.924 1.00 98.44 191 VAL A CA 1
ATOM 1506 C C . VAL A 1 191 ? -4.842 -9.132 -13.236 1.00 98.44 191 VAL A C 1
ATOM 1508 O O . VAL A 1 191 ? -4.448 -9.967 -12.420 1.00 98.44 191 VAL A O 1
ATOM 1511 N N . ASP A 1 192 ? -4.182 -8.894 -14.367 1.00 97.19 192 ASP A N 1
ATOM 1512 C CA . ASP A 1 192 ? -2.937 -9.578 -14.723 1.00 97.19 192 ASP A CA 1
ATOM 1513 C C . ASP A 1 192 ? -1.809 -9.265 -13.733 1.00 97.19 192 ASP A C 1
ATOM 1515 O O . ASP A 1 192 ? -1.178 -10.185 -13.204 1.00 97.19 192 ASP A O 1
ATOM 1519 N N . MET A 1 193 ? -1.609 -7.983 -13.406 1.00 98.12 193 MET A N 1
ATOM 1520 C CA . MET A 1 193 ? -0.650 -7.559 -12.380 1.00 98.12 193 MET A CA 1
ATOM 1521 C C . MET A 1 193 ? -0.938 -8.220 -11.031 1.00 98.12 193 MET A C 1
ATOM 1523 O O . MET A 1 193 ? -0.045 -8.785 -10.401 1.00 98.12 193 MET A O 1
ATOM 1527 N N . LEU A 1 194 ? -2.193 -8.200 -10.586 1.00 98.62 194 LEU A N 1
ATOM 1528 C CA . LEU A 1 194 ? -2.577 -8.773 -9.302 1.00 98.62 194 LEU A CA 1
ATOM 1529 C C . LEU A 1 194 ? -2.477 -10.302 -9.278 1.00 98.62 194 LEU A C 1
ATOM 1531 O O . LEU A 1 194 ? -2.213 -10.867 -8.219 1.00 98.62 194 LEU A O 1
ATOM 1535 N N . ASN A 1 195 ? -2.620 -10.996 -10.410 1.00 98.06 195 ASN A N 1
ATOM 1536 C CA . ASN A 1 195 ? -2.335 -12.430 -10.484 1.00 98.06 195 ASN A CA 1
ATOM 1537 C C . ASN A 1 195 ? -0.848 -12.733 -10.258 1.00 98.06 195 ASN A C 1
ATOM 1539 O O . ASN A 1 195 ? -0.540 -13.696 -9.549 1.00 98.06 195 ASN A O 1
ATOM 1543 N N . VAL A 1 196 ? 0.055 -11.898 -10.786 1.00 97.44 196 VAL A N 1
ATOM 1544 C CA . VAL A 1 196 ? 1.496 -11.985 -10.494 1.00 97.44 196 VAL A CA 1
ATOM 1545 C C . VAL A 1 196 ? 1.740 -11.744 -9.006 1.00 97.44 196 VAL A C 1
ATOM 1547 O O . VAL A 1 196 ? 2.358 -12.579 -8.348 1.00 97.44 196 VAL A O 1
ATOM 1550 N N . VAL A 1 197 ? 1.171 -10.679 -8.437 1.00 97.81 197 VAL A N 1
ATOM 1551 C CA . VAL A 1 197 ? 1.324 -10.355 -7.007 1.00 97.81 197 VAL A CA 1
ATOM 1552 C C . VAL A 1 197 ? 0.790 -11.477 -6.106 1.00 97.81 197 VAL A C 1
ATOM 1554 O O . VAL A 1 197 ? 1.443 -11.883 -5.142 1.00 97.81 197 VAL A O 1
ATOM 1557 N N . ASN A 1 198 ? -0.350 -12.071 -6.464 1.00 97.38 198 ASN A N 1
ATOM 1558 C CA . ASN A 1 198 ? -0.976 -13.190 -5.754 1.00 97.38 198 ASN A CA 1
ATOM 1559 C C . ASN A 1 198 ? -0.177 -14.508 -5.825 1.00 97.38 198 ASN A C 1
ATOM 1561 O O . ASN A 1 198 ? -0.521 -15.492 -5.162 1.00 97.38 198 ASN A O 1
ATOM 1565 N N . SER A 1 199 ? 0.905 -14.575 -6.602 1.00 95.38 199 SER A N 1
ATOM 1566 C CA . SER A 1 199 ? 1.836 -15.705 -6.504 1.00 95.38 199 SER A CA 1
ATOM 1567 C C . SER A 1 199 ? 2.565 -15.724 -5.152 1.00 95.38 199 SER A C 1
ATOM 1569 O O . SER A 1 199 ? 2.810 -16.804 -4.612 1.00 95.38 199 SER A O 1
ATOM 1571 N N . ARG A 1 200 ? 2.805 -14.549 -4.545 1.00 94.62 200 ARG A N 1
ATOM 1572 C CA . ARG A 1 200 ? 3.547 -14.403 -3.278 1.00 94.62 200 ARG A CA 1
ATOM 1573 C C . ARG A 1 200 ? 2.784 -13.703 -2.158 1.00 94.62 200 ARG A C 1
ATOM 1575 O O . ARG A 1 200 ? 3.054 -14.002 -1.005 1.00 94.62 200 ARG A O 1
ATOM 1582 N N . PHE A 1 201 ? 1.805 -12.844 -2.435 1.00 96.81 201 PHE A N 1
ATOM 1583 C CA . PHE A 1 201 ? 1.162 -12.015 -1.401 1.00 96.81 201 PHE A CA 1
ATOM 1584 C C . PHE A 1 201 ? -0.351 -12.199 -1.364 1.00 96.81 201 PHE A C 1
ATOM 1586 O O . PHE A 1 201 ? -0.963 -12.543 -2.371 1.00 96.81 201 PHE A O 1
ATOM 1593 N N . ARG A 1 202 ? -0.964 -12.038 -0.187 1.00 97.00 202 ARG A N 1
ATOM 1594 C CA . ARG A 1 202 ? -2.431 -12.096 -0.012 1.00 97.00 202 ARG A CA 1
ATOM 1595 C C . ARG A 1 202 ? -3.044 -10.771 0.428 1.00 97.00 202 ARG A C 1
ATOM 1597 O O . ARG A 1 202 ? -4.256 -10.634 0.354 1.00 97.00 202 ARG A O 1
ATOM 1604 N N . SER A 1 203 ? -2.234 -9.812 0.870 1.00 98.38 203 SER A N 1
ATOM 1605 C CA . SER A 1 203 ? -2.692 -8.499 1.331 1.00 98.38 203 SER A CA 1
ATOM 1606 C C . SER A 1 203 ? -2.051 -7.393 0.503 1.00 98.38 203 SER A C 1
ATOM 1608 O O . SER A 1 203 ? -0.852 -7.438 0.224 1.00 98.38 203 SER A O 1
ATOM 1610 N N . LEU A 1 204 ? -2.857 -6.407 0.124 1.00 98.44 204 LEU A N 1
ATOM 1611 C CA . LEU A 1 204 ? -2.471 -5.239 -0.660 1.00 98.44 204 LEU A CA 1
ATOM 1612 C C . LEU A 1 204 ? -2.842 -3.976 0.115 1.00 98.44 204 LEU A C 1
ATOM 1614 O O . LEU A 1 204 ? -3.940 -3.911 0.664 1.00 98.44 204 LEU A O 1
ATOM 1618 N N . ALA A 1 205 ? -1.985 -2.960 0.100 1.00 98.81 205 ALA A N 1
ATOM 1619 C CA . ALA A 1 205 ? -2.321 -1.612 0.549 1.00 98.81 205 ALA A CA 1
ATOM 1620 C C . ALA A 1 205 ? -2.172 -0.626 -0.615 1.00 98.81 205 ALA A C 1
ATOM 1622 O O . ALA A 1 205 ? -1.131 -0.608 -1.266 1.00 98.81 205 ALA A O 1
ATOM 1623 N N . THR A 1 206 ? -3.198 0.178 -0.898 1.00 98.81 206 THR A N 1
ATOM 1624 C CA . THR A 1 206 ? -3.163 1.172 -1.988 1.00 98.81 206 THR A CA 1
ATOM 1625 C C . THR A 1 206 ? -3.077 2.602 -1.454 1.00 98.81 206 THR A C 1
ATOM 1627 O O . THR A 1 206 ? -3.247 2.850 -0.262 1.00 98.81 206 THR A O 1
ATOM 1630 N N . TYR A 1 207 ? -2.804 3.561 -2.343 1.00 98.50 207 TYR A N 1
ATOM 1631 C CA . TYR A 1 207 ? -2.539 4.960 -1.980 1.00 98.50 207 TYR A CA 1
ATOM 1632 C C . TYR A 1 207 ? -3.752 5.899 -2.080 1.00 98.50 207 TYR A C 1
ATOM 1634 O O . TYR A 1 207 ? -3.808 6.894 -1.363 1.00 98.50 207 TYR A O 1
ATOM 1642 N N . GLY A 1 208 ? -4.729 5.595 -2.938 1.00 98.19 208 GLY A N 1
ATOM 1643 C CA . GLY A 1 208 ? -5.866 6.478 -3.222 1.00 98.19 208 GLY A CA 1
ATOM 1644 C C . GLY A 1 208 ? -6.833 5.910 -4.262 1.00 98.19 208 GLY A C 1
ATOM 1645 O O . GLY A 1 208 ? -6.673 4.787 -4.726 1.00 98.19 208 GLY A O 1
ATOM 1646 N N . MET A 1 209 ? -7.793 6.714 -4.694 1.00 98.56 209 MET A N 1
ATOM 1647 C CA . MET A 1 209 ? -8.742 6.435 -5.775 1.00 98.56 209 MET A CA 1
ATOM 1648 C C . MET A 1 209 ? -8.398 7.180 -7.066 1.00 98.56 209 MET A C 1
ATOM 1650 O O . MET A 1 209 ? -9.096 7.032 -8.067 1.00 98.56 209 MET A O 1
ATOM 1654 N N . GLY A 1 210 ? -7.320 7.968 -7.066 1.00 97.50 210 GLY A N 1
ATOM 1655 C CA . GLY A 1 210 ? -6.854 8.652 -8.268 1.00 97.50 210 GLY A CA 1
ATOM 1656 C C . GLY A 1 210 ? -7.767 9.796 -8.709 1.00 97.50 210 GLY A C 1
ATOM 1657 O O . GLY A 1 210 ? -7.881 10.059 -9.908 1.00 97.50 210 GLY A O 1
ATOM 1658 N N . VAL A 1 211 ? -8.468 10.438 -7.767 1.00 98.25 211 VAL A N 1
ATOM 1659 C CA . VAL A 1 211 ? -9.223 11.659 -8.057 1.00 98.25 211 VAL A CA 1
ATOM 1660 C C . VAL A 1 211 ? -8.261 12.824 -8.255 1.00 98.25 211 VAL A C 1
ATOM 1662 O O . VAL A 1 211 ? -7.387 13.090 -7.433 1.00 98.25 211 VAL A O 1
ATOM 1665 N N . ALA A 1 212 ? -8.475 13.548 -9.344 1.00 97.50 212 ALA A N 1
ATOM 1666 C CA . ALA A 1 212 ? -7.758 14.743 -9.738 1.00 97.50 212 ALA A CA 1
ATOM 1667 C C . ALA A 1 212 ? -8.738 15.757 -10.347 1.00 97.50 212 ALA A C 1
ATOM 1669 O O . ALA A 1 212 ? -9.859 15.423 -10.736 1.00 97.50 212 ALA A O 1
ATOM 1670 N N . GLY A 1 213 ? -8.307 17.014 -10.490 1.00 97.75 213 GLY A N 1
ATOM 1671 C CA . GLY A 1 213 ? -9.160 18.086 -11.020 1.00 97.75 213 GLY A CA 1
ATOM 1672 C C . GLY A 1 213 ? -9.787 17.777 -12.387 1.00 97.75 213 GLY A C 1
ATOM 1673 O O . GLY A 1 213 ? -10.926 18.157 -12.637 1.00 97.75 213 GLY A O 1
ATOM 1674 N N . TYR A 1 214 ? -9.088 17.036 -13.251 1.00 97.25 214 TYR A N 1
ATOM 1675 C CA . TYR A 1 214 ? -9.573 16.689 -14.591 1.00 97.25 214 TYR A CA 1
ATOM 1676 C C . TYR A 1 214 ? -10.576 15.526 -14.625 1.00 97.25 214 TYR A C 1
ATOM 1678 O O . TYR A 1 214 ? -11.167 15.281 -15.675 1.00 97.25 214 TYR A O 1
ATOM 1686 N N . ASN A 1 215 ? -10.761 14.790 -13.524 1.00 97.56 215 ASN A N 1
ATOM 1687 C CA . ASN A 1 215 ? -11.639 13.616 -13.466 1.00 97.56 215 ASN A CA 1
ATOM 1688 C C . ASN A 1 215 ? -12.641 13.651 -12.292 1.00 97.56 215 ASN A C 1
ATOM 1690 O O . ASN A 1 215 ? -13.352 12.676 -12.076 1.00 97.56 215 ASN A O 1
ATOM 1694 N N . VAL A 1 216 ? -12.754 14.769 -11.563 1.00 97.44 216 VAL A N 1
ATOM 1695 C CA . VAL A 1 216 ? -13.616 14.906 -10.368 1.00 97.44 216 VAL A CA 1
ATOM 1696 C C . VAL A 1 216 ? -15.102 14.611 -10.622 1.00 97.44 216 VAL A C 1
ATOM 1698 O O . VAL A 1 216 ? -15.819 14.191 -9.720 1.00 97.44 216 VAL A O 1
ATOM 1701 N N . HIS A 1 217 ? -15.584 14.815 -11.848 1.00 97.25 217 HIS A N 1
ATOM 1702 C CA . HIS A 1 217 ? -16.978 14.551 -12.224 1.00 97.25 217 HIS A CA 1
ATOM 1703 C C . HIS A 1 217 ? -17.198 13.157 -12.819 1.00 97.25 217 HIS A C 1
ATOM 1705 O O . HIS A 1 217 ? -18.331 12.803 -13.154 1.00 97.25 217 HIS A O 1
ATOM 1711 N N . ASN A 1 218 ? -16.131 12.377 -12.979 1.00 97.56 218 ASN A N 1
ATOM 1712 C CA . ASN A 1 218 ? -16.224 11.036 -13.524 1.00 97.56 218 ASN A CA 1
ATOM 1713 C C . ASN A 1 218 ? -16.823 10.084 -12.485 1.00 97.56 218 ASN A C 1
ATOM 1715 O O . ASN A 1 218 ? -16.835 10.343 -11.280 1.00 97.56 218 ASN A O 1
ATOM 1719 N N . LYS A 1 219 ? -17.307 8.935 -12.962 1.00 97.88 219 LYS A N 1
ATOM 1720 C CA . LYS A 1 219 ? -17.646 7.827 -12.067 1.00 97.88 219 LYS A CA 1
ATOM 1721 C C . LYS A 1 219 ? -16.389 7.340 -11.352 1.00 97.88 219 LYS A C 1
ATOM 1723 O O . LYS A 1 219 ? -15.280 7.495 -11.861 1.00 97.88 219 LYS A O 1
ATOM 1728 N N . TRP A 1 220 ? -16.576 6.704 -10.198 1.00 98.25 220 TRP A N 1
ATOM 1729 C CA . TRP A 1 220 ? -15.460 6.213 -9.392 1.00 98.25 220 TRP A CA 1
ATOM 1730 C C . TRP A 1 220 ? -14.536 5.264 -10.161 1.00 98.25 220 TRP A C 1
ATOM 1732 O O . TRP A 1 220 ? -13.348 5.256 -9.885 1.00 98.25 220 TRP A O 1
ATOM 1742 N N . ASP A 1 221 ? -15.061 4.498 -11.125 1.00 98.25 221 ASP A N 1
ATOM 1743 C CA . ASP A 1 221 ? -14.323 3.545 -11.964 1.00 98.25 221 ASP A CA 1
ATOM 1744 C C . ASP A 1 221 ? -13.810 4.159 -13.278 1.00 98.25 221 ASP A C 1
ATOM 1746 O O . ASP A 1 221 ? -13.467 3.446 -14.221 1.00 98.25 221 ASP A O 1
ATOM 1750 N N . GLN A 1 222 ? -13.796 5.491 -13.355 1.00 98.00 222 GLN A N 1
ATOM 1751 C CA . GLN A 1 222 ? -13.386 6.284 -14.516 1.00 98.00 222 GLN A CA 1
ATOM 1752 C C . GLN A 1 222 ? -12.431 7.428 -14.127 1.00 98.00 222 GLN A C 1
ATOM 1754 O O . GLN A 1 222 ? -12.259 8.385 -14.889 1.00 98.00 222 GLN A O 1
ATOM 1759 N N . THR A 1 223 ? -11.831 7.364 -12.937 1.00 97.25 223 THR A N 1
ATOM 1760 C CA . THR A 1 223 ? -10.731 8.243 -12.520 1.00 97.25 223 THR A CA 1
ATOM 1761 C C . THR A 1 223 ? -9.395 7.660 -13.000 1.00 97.25 223 THR A C 1
ATOM 1763 O O . THR A 1 223 ? -9.347 6.978 -14.027 1.00 97.25 223 THR A O 1
ATOM 1766 N N . ASP A 1 224 ? -8.285 7.930 -12.313 1.00 98.19 224 ASP A N 1
ATOM 1767 C CA . ASP A 1 224 ? -7.032 7.249 -12.628 1.00 98.19 224 ASP A CA 1
ATOM 1768 C C . ASP A 1 224 ? -7.075 5.772 -12.224 1.00 98.19 224 ASP A C 1
ATOM 1770 O O . ASP A 1 224 ? -7.834 5.359 -11.346 1.00 98.19 224 ASP A O 1
ATOM 1774 N N . SER A 1 225 ? -6.227 4.959 -12.855 1.00 98.44 225 SER A N 1
ATOM 1775 C CA . SER A 1 225 ? -6.380 3.498 -12.862 1.00 98.44 225 SER A CA 1
ATOM 1776 C C . SER A 1 225 ? -6.305 2.847 -11.475 1.00 98.44 225 SER A C 1
ATOM 1778 O O . SER A 1 225 ? -6.767 1.720 -11.306 1.00 98.44 225 SER A O 1
ATOM 1780 N N . ASN A 1 226 ? -5.768 3.538 -10.461 1.00 98.06 226 ASN A N 1
ATOM 1781 C CA . ASN A 1 226 ? -5.750 3.029 -9.088 1.00 98.06 226 ASN A CA 1
ATOM 1782 C C . ASN A 1 226 ? -7.161 2.784 -8.514 1.00 98.06 226 ASN A C 1
ATOM 1784 O O . ASN A 1 226 ? -7.316 1.955 -7.618 1.00 98.06 226 ASN A O 1
ATOM 1788 N N . CYS A 1 227 ? -8.203 3.429 -9.055 1.00 98.44 227 CYS A N 1
ATOM 1789 C CA . CYS A 1 227 ? -9.582 3.164 -8.643 1.00 98.44 227 CYS A CA 1
ATOM 1790 C C . CYS A 1 227 ? -10.050 1.727 -8.914 1.00 98.44 227 CYS A C 1
ATOM 1792 O O . CYS A 1 227 ? -10.936 1.229 -8.223 1.00 98.44 227 CYS A O 1
ATOM 1794 N N . LEU A 1 228 ? -9.447 1.036 -9.885 1.00 98.81 228 LEU A N 1
ATOM 1795 C CA . LEU A 1 228 ? -9.884 -0.286 -10.336 1.00 98.81 228 LEU A CA 1
ATOM 1796 C C . LEU A 1 228 ? -9.319 -1.441 -9.492 1.00 98.81 228 LEU A C 1
ATOM 1798 O O . LEU A 1 228 ? -9.760 -2.581 -9.649 1.00 98.81 228 LEU A O 1
ATOM 1802 N N . VAL A 1 229 ? -8.367 -1.177 -8.588 1.00 98.88 229 VAL A N 1
ATOM 1803 C CA . VAL A 1 229 ? -7.613 -2.220 -7.864 1.00 98.88 229 VAL A CA 1
ATOM 1804 C C . VAL A 1 229 ? -8.516 -3.120 -7.022 1.00 98.88 229 VAL A C 1
ATOM 1806 O O . VAL A 1 229 ? -8.408 -4.344 -7.096 1.00 98.88 229 VAL A O 1
ATOM 1809 N N . SER A 1 230 ? -9.448 -2.543 -6.263 1.00 98.81 230 SER A N 1
ATOM 1810 C CA . SER A 1 230 ? -10.359 -3.319 -5.410 1.00 98.81 230 SER A CA 1
ATOM 1811 C C . SER A 1 230 ? -11.284 -4.226 -6.223 1.00 98.81 230 SER A C 1
ATOM 1813 O O . SER A 1 230 ? -11.472 -5.392 -5.871 1.00 98.81 230 SER A O 1
ATOM 1815 N N . ARG A 1 231 ? -11.805 -3.733 -7.356 1.00 98.88 231 ARG A N 1
ATOM 1816 C CA . ARG A 1 231 ? -12.619 -4.530 -8.288 1.00 98.88 231 ARG A CA 1
ATOM 1817 C C . ARG A 1 231 ? -11.798 -5.652 -8.928 1.00 98.88 231 ARG A C 1
ATOM 1819 O O . ARG A 1 231 ? -12.284 -6.779 -9.037 1.00 98.88 231 ARG A O 1
ATOM 1826 N N . ALA A 1 232 ? -10.551 -5.381 -9.314 1.00 98.88 232 ALA A N 1
ATOM 1827 C CA . ALA A 1 232 ? -9.646 -6.390 -9.862 1.00 98.88 232 ALA A CA 1
ATOM 1828 C C . ALA A 1 232 ? -9.362 -7.511 -8.846 1.00 98.88 232 ALA A C 1
ATOM 1830 O O . ALA A 1 232 ? -9.484 -8.692 -9.177 1.00 98.88 232 ALA A O 1
ATOM 1831 N N . ALA A 1 233 ? -9.065 -7.159 -7.591 1.00 98.88 233 ALA A N 1
ATOM 1832 C CA . ALA A 1 233 ? -8.869 -8.129 -6.514 1.00 98.88 233 ALA A CA 1
ATOM 1833 C C . ALA A 1 233 ? -10.132 -8.977 -6.269 1.00 98.88 233 ALA A C 1
ATOM 1835 O O . ALA A 1 233 ? -10.042 -10.204 -6.193 1.00 98.88 233 ALA A O 1
ATOM 1836 N N . ALA A 1 234 ? -11.313 -8.349 -6.228 1.00 98.88 234 ALA A N 1
ATOM 1837 C CA . ALA A 1 234 ? -12.582 -9.059 -6.062 1.00 98.88 234 ALA A CA 1
ATOM 1838 C C . ALA A 1 234 ? -12.867 -10.017 -7.226 1.00 98.88 234 ALA A C 1
ATOM 1840 O O . ALA A 1 234 ? -13.323 -11.135 -7.004 1.00 98.88 234 ALA A O 1
ATOM 1841 N N . THR A 1 235 ? -12.537 -9.612 -8.455 1.00 98.88 235 THR A N 1
ATOM 1842 C CA . THR A 1 235 ? -12.658 -10.456 -9.654 1.00 98.88 235 THR A CA 1
ATOM 1843 C C . THR A 1 235 ? -11.779 -11.702 -9.538 1.00 98.88 235 THR A C 1
ATOM 1845 O O . THR A 1 235 ? -12.232 -12.811 -9.814 1.00 98.88 235 THR A O 1
ATOM 1848 N N . ILE A 1 236 ? -10.538 -11.556 -9.062 1.00 98.81 236 ILE A N 1
ATOM 1849 C CA . ILE A 1 236 ? -9.640 -12.694 -8.813 1.00 98.81 236 ILE A CA 1
ATOM 1850 C C . ILE A 1 236 ? -10.213 -13.617 -7.732 1.00 98.81 236 ILE A C 1
ATOM 1852 O O . ILE A 1 236 ? -10.206 -14.837 -7.910 1.00 98.81 236 ILE A O 1
ATOM 1856 N N . ASN A 1 237 ? -10.718 -13.056 -6.631 1.00 98.81 237 ASN A N 1
ATOM 1857 C CA . ASN A 1 237 ? -11.319 -13.835 -5.546 1.00 98.81 237 ASN A CA 1
ATOM 1858 C C . ASN A 1 237 ? -12.541 -14.626 -6.022 1.00 98.81 237 ASN A C 1
ATOM 1860 O O . ASN A 1 237 ? -12.645 -15.825 -5.762 1.00 98.81 237 ASN A O 1
ATOM 1864 N N . HIS A 1 238 ? -13.422 -13.967 -6.778 1.00 98.75 238 HIS A N 1
ATOM 1865 C CA . HIS A 1 238 ? -14.598 -14.569 -7.393 1.00 98.75 238 HIS A CA 1
ATOM 1866 C C . HIS A 1 238 ? -14.216 -15.719 -8.328 1.00 98.75 238 HIS A C 1
ATOM 1868 O O . HIS A 1 238 ? -14.679 -16.842 -8.142 1.00 98.75 238 HIS A O 1
ATOM 1874 N N . ASN A 1 239 ? -13.294 -15.481 -9.264 1.00 98.56 239 ASN A N 1
ATOM 1875 C CA . ASN A 1 239 ? -12.860 -16.489 -10.233 1.00 98.56 239 ASN A CA 1
ATOM 1876 C C . ASN A 1 239 ? -12.195 -17.704 -9.571 1.00 98.56 239 ASN A C 1
ATOM 1878 O O . ASN A 1 239 ? -12.310 -18.822 -10.068 1.00 98.56 239 ASN A O 1
ATOM 1882 N N . LYS A 1 240 ? -11.491 -17.500 -8.451 1.00 98.19 240 LYS A N 1
ATOM 1883 C CA . LYS A 1 240 ? -10.867 -18.587 -7.683 1.00 98.19 240 LYS A CA 1
ATOM 1884 C C . LYS A 1 240 ? -11.809 -19.227 -6.659 1.00 98.19 240 LYS A C 1
ATOM 1886 O O . LYS A 1 240 ? -11.408 -20.208 -6.036 1.00 98.19 240 LYS A O 1
ATOM 1891 N N . ASN A 1 241 ? -13.007 -18.672 -6.464 1.00 98.19 241 ASN A N 1
ATOM 1892 C CA . ASN A 1 241 ? -13.952 -19.037 -5.410 1.00 98.19 241 ASN A CA 1
ATOM 1893 C C . ASN A 1 241 ? -13.296 -19.142 -4.015 1.00 98.19 241 ASN A C 1
ATOM 1895 O O . ASN A 1 241 ? -13.571 -20.057 -3.240 1.00 98.19 241 ASN A O 1
ATOM 1899 N N . GLN A 1 242 ? -12.357 -18.239 -3.724 1.00 97.94 242 GLN A N 1
ATOM 1900 C CA . GLN A 1 242 ? -11.660 -18.161 -2.440 1.00 97.94 242 GLN A CA 1
ATOM 1901 C C . GLN A 1 242 ? -11.097 -16.755 -2.225 1.00 97.94 242 GLN A C 1
ATOM 1903 O O . GLN A 1 242 ? -10.820 -16.032 -3.182 1.00 97.94 242 GLN A O 1
ATOM 1908 N N . MET A 1 243 ? -10.851 -16.391 -0.965 1.00 98.00 243 MET A N 1
ATOM 1909 C CA . MET A 1 243 ? -10.161 -15.146 -0.627 1.00 98.00 243 MET A CA 1
ATOM 1910 C C . MET A 1 243 ? -8.675 -15.263 -0.985 1.00 98.00 243 MET A C 1
ATOM 1912 O O . MET A 1 243 ? -7.872 -15.766 -0.201 1.00 98.00 243 MET A O 1
ATOM 1916 N N . ALA A 1 244 ? -8.316 -14.836 -2.189 1.00 98.12 244 ALA A N 1
ATOM 1917 C CA . ALA A 1 244 ? -6.951 -14.879 -2.685 1.00 98.12 244 ALA A CA 1
ATOM 1918 C C . ALA A 1 244 ? -6.197 -13.566 -2.412 1.00 98.12 244 ALA A C 1
ATOM 1920 O O . ALA A 1 244 ? -4.995 -13.599 -2.161 1.00 98.12 244 ALA A O 1
ATOM 1921 N N . LEU A 1 245 ? -6.904 -12.432 -2.438 1.00 98.50 245 LEU A N 1
ATOM 1922 C CA . LEU A 1 245 ? -6.380 -11.094 -2.177 1.00 98.50 245 LEU A CA 1
ATOM 1923 C C . LEU A 1 245 ? -7.328 -10.294 -1.275 1.00 98.50 245 LEU A C 1
ATOM 1925 O O . LEU A 1 245 ? -8.527 -10.219 -1.533 1.00 98.50 245 LEU A O 1
ATOM 1929 N N . GLN A 1 246 ? -6.770 -9.646 -0.259 1.00 98.56 246 GLN A N 1
ATOM 1930 C CA . GLN A 1 246 ? -7.421 -8.646 0.583 1.00 98.56 246 GLN A CA 1
ATOM 1931 C C . GLN A 1 246 ? -6.814 -7.270 0.314 1.00 98.56 246 GLN A C 1
ATOM 1933 O O . GLN A 1 246 ? -5.610 -7.151 0.092 1.00 98.56 246 GLN A O 1
ATOM 1938 N N . VAL A 1 247 ? -7.647 -6.231 0.347 1.00 98.88 247 VAL A N 1
ATOM 1939 C CA . VAL A 1 247 ? -7.254 -4.857 0.024 1.00 98.88 247 VAL A CA 1
ATOM 1940 C C . VAL A 1 247 ? -7.501 -3.928 1.209 1.00 98.88 247 VAL A C 1
ATOM 1942 O O . VAL A 1 247 ? -8.619 -3.821 1.720 1.00 98.88 247 VAL A O 1
ATOM 1945 N N . TRP A 1 248 ? -6.456 -3.210 1.601 1.00 98.88 248 TRP A N 1
ATOM 1946 C CA . TRP A 1 248 ? -6.504 -2.011 2.426 1.00 98.88 248 TRP A CA 1
ATOM 1947 C C . TRP A 1 248 ? -6.462 -0.804 1.490 1.00 98.88 248 TRP A C 1
ATOM 1949 O O . TRP A 1 248 ? -5.422 -0.457 0.932 1.00 98.88 248 TRP A O 1
ATOM 1959 N N . GLN A 1 249 ? -7.625 -0.216 1.235 1.00 98.88 249 GLN A N 1
ATOM 1960 C CA . GLN A 1 249 ? -7.796 0.747 0.156 1.00 98.88 249 GLN A CA 1
ATOM 1961 C C . GLN A 1 249 ? -7.449 2.162 0.622 1.00 98.88 249 GLN A C 1
ATOM 1963 O O . GLN A 1 249 ? -8.058 2.675 1.561 1.00 98.88 249 GLN A O 1
ATOM 1968 N N . GLY A 1 250 ? -6.497 2.797 -0.053 1.00 98.75 250 GLY A N 1
ATOM 1969 C CA . GLY A 1 250 ? -6.094 4.172 0.206 1.00 98.75 250 GLY A CA 1
ATOM 1970 C C . GLY A 1 250 ? -7.136 5.213 -0.183 1.00 98.75 250 GLY A C 1
ATOM 1971 O O . GLY A 1 250 ? -7.908 5.033 -1.125 1.00 98.75 250 GLY A O 1
ATOM 1972 N N . ILE A 1 251 ? -7.109 6.330 0.536 1.00 98.88 251 ILE A N 1
ATOM 1973 C CA . ILE A 1 251 ? -7.822 7.573 0.243 1.00 98.88 251 ILE A CA 1
ATOM 1974 C C . ILE A 1 251 ? -6.768 8.676 0.267 1.00 98.88 251 ILE A C 1
ATOM 1976 O O . ILE A 1 251 ? -6.261 9.009 1.339 1.00 98.88 251 ILE A O 1
ATOM 1980 N N . ASN A 1 252 ? -6.430 9.239 -0.891 1.00 98.38 252 ASN A N 1
ATOM 1981 C CA . ASN A 1 252 ? -5.409 10.273 -0.986 1.00 98.38 252 ASN A CA 1
ATOM 1982 C C . ASN A 1 252 ? -5.896 11.595 -0.368 1.00 98.38 252 ASN A C 1
ATOM 1984 O O . ASN A 1 252 ? -7.065 11.983 -0.489 1.00 98.38 252 ASN A O 1
ATOM 1988 N N . GLN A 1 253 ? -4.986 12.315 0.281 1.00 97.88 253 GLN A N 1
ATOM 1989 C CA . GLN A 1 253 ? -5.245 13.681 0.719 1.00 97.88 253 GLN A CA 1
ATOM 1990 C C . GLN A 1 253 ? -5.380 14.622 -0.486 1.00 97.88 253 GLN A C 1
ATOM 1992 O O . GLN A 1 253 ? -4.604 14.559 -1.436 1.00 97.88 253 GLN A O 1
ATOM 1997 N N . ASN A 1 254 ? -6.338 15.539 -0.430 1.00 97.75 254 ASN A N 1
ATOM 1998 C CA . ASN A 1 254 ? -6.503 16.606 -1.411 1.00 97.75 254 ASN A CA 1
ATOM 1999 C C . ASN A 1 254 ? -6.788 17.912 -0.687 1.00 97.75 254 ASN A C 1
ATOM 2001 O O . ASN A 1 254 ? -7.701 17.953 0.125 1.00 97.75 254 ASN A O 1
ATOM 2005 N N . GLU A 1 255 ? -6.065 18.991 -0.986 1.00 95.50 255 GLU A N 1
ATOM 2006 C CA . GLU A 1 255 ? -6.313 20.283 -0.329 1.00 95.50 255 GLU A CA 1
ATOM 2007 C C . GLU A 1 255 ? -7.690 20.864 -0.669 1.00 95.50 255 GLU A C 1
ATOM 2009 O O . GLU A 1 255 ? -8.368 21.398 0.207 1.00 95.50 255 GLU A O 1
ATOM 2014 N N . ASP A 1 256 ? -8.150 20.667 -1.905 1.00 97.75 256 ASP A N 1
ATOM 2015 C CA . ASP A 1 256 ? -9.502 21.028 -2.319 1.00 97.75 256 ASP A CA 1
ATOM 2016 C C . ASP A 1 256 ? -10.551 20.109 -1.667 1.00 97.75 256 ASP A C 1
ATOM 2018 O O . ASP A 1 256 ? -10.492 18.880 -1.763 1.00 97.75 256 ASP A O 1
ATOM 2022 N N . GLN A 1 257 ? -11.542 20.716 -1.011 1.00 97.25 257 GLN A N 1
ATOM 2023 C CA . GLN A 1 257 ? -12.583 19.991 -0.282 1.00 97.25 257 GLN A CA 1
ATOM 2024 C C . GLN A 1 257 ? -13.484 19.152 -1.203 1.00 97.25 257 GLN A C 1
ATOM 2026 O O . GLN A 1 257 ? -13.912 18.064 -0.810 1.00 97.25 257 GLN A O 1
ATOM 2031 N N . THR A 1 258 ? -13.759 19.622 -2.421 1.00 97.81 258 THR A N 1
ATOM 2032 C CA . THR A 1 258 ? -14.574 18.896 -3.407 1.00 97.81 258 THR A CA 1
ATOM 2033 C C . THR A 1 258 ? -13.828 17.666 -3.907 1.00 97.81 258 THR A C 1
ATOM 2035 O O . THR A 1 258 ? -14.403 16.574 -3.945 1.00 97.81 258 THR A O 1
ATOM 2038 N N . LEU A 1 259 ? -12.536 17.808 -4.222 1.00 98.38 259 LEU A N 1
ATOM 2039 C CA . LEU A 1 259 ? -11.675 16.678 -4.581 1.00 98.38 259 LEU A CA 1
ATOM 2040 C C . LEU A 1 259 ? -11.579 15.679 -3.428 1.00 98.38 259 LEU A C 1
ATOM 2042 O O . LEU A 1 259 ? -11.773 14.486 -3.645 1.00 98.38 259 LEU A O 1
ATOM 2046 N N . GLN A 1 260 ? -11.373 16.151 -2.195 1.00 98.56 260 GLN A N 1
ATOM 2047 C CA . GLN A 1 260 ? -11.285 15.276 -1.027 1.00 98.56 260 GLN A CA 1
ATOM 2048 C C . GLN A 1 260 ? -12.576 14.486 -0.794 1.00 98.56 260 GLN A C 1
ATOM 2050 O O . GLN A 1 260 ? -12.525 13.286 -0.517 1.00 98.56 260 GLN A O 1
ATOM 2055 N N . GLN A 1 261 ? -13.735 15.139 -0.904 1.00 98.50 261 GLN A N 1
ATOM 2056 C CA . GLN A 1 261 ? -15.020 14.470 -0.726 1.00 98.50 261 GLN A CA 1
ATOM 2057 C C . GLN A 1 261 ? -15.293 13.468 -1.853 1.00 98.50 261 GLN A C 1
ATOM 2059 O O . GLN A 1 261 ? -15.838 12.393 -1.597 1.00 98.50 261 GLN A O 1
ATOM 2064 N N . THR A 1 262 ? -14.891 13.794 -3.082 1.00 98.62 262 THR A N 1
ATOM 2065 C CA . THR A 1 262 ? -15.005 12.894 -4.237 1.00 98.62 262 THR A CA 1
ATOM 2066 C C . THR A 1 262 ? -14.108 11.671 -4.068 1.00 98.62 262 THR A C 1
ATOM 2068 O O . THR A 1 262 ? -14.584 10.553 -4.235 1.00 98.62 262 THR A O 1
ATOM 2071 N N . GLU A 1 263 ? -12.856 11.851 -3.641 1.00 98.81 263 GLU A N 1
ATOM 2072 C CA . GLU A 1 263 ? -11.925 10.760 -3.323 1.00 98.81 263 GLU A CA 1
ATOM 2073 C C . GLU A 1 263 ? -12.523 9.805 -2.275 1.00 98.81 263 GLU A C 1
ATOM 2075 O O . GLU A 1 263 ? -12.562 8.591 -2.486 1.00 98.81 263 GLU A O 1
ATOM 2080 N N . ILE A 1 264 ? -13.072 10.346 -1.181 1.00 98.81 264 ILE A N 1
ATOM 2081 C CA . ILE A 1 264 ? -13.732 9.555 -0.130 1.00 98.81 264 ILE A CA 1
ATOM 2082 C C . ILE A 1 264 ? -14.958 8.815 -0.689 1.00 98.81 264 ILE A C 1
ATOM 2084 O O . ILE A 1 264 ? -15.130 7.619 -0.452 1.00 98.81 264 ILE A O 1
ATOM 2088 N N . ASN A 1 265 ? -15.821 9.497 -1.446 1.00 98.75 265 ASN A N 1
ATOM 2089 C CA . ASN A 1 265 ? -17.026 8.890 -2.018 1.00 98.75 265 ASN A CA 1
ATOM 2090 C C . ASN A 1 265 ? -16.695 7.774 -3.017 1.00 98.75 265 ASN A C 1
ATOM 2092 O O . ASN A 1 265 ? -17.347 6.723 -3.004 1.00 98.75 265 ASN A O 1
ATOM 2096 N N . ASN A 1 266 ? -15.666 7.974 -3.838 1.00 98.75 266 ASN A N 1
ATOM 2097 C CA . ASN A 1 266 ? -15.170 6.973 -4.771 1.00 98.75 266 ASN A CA 1
ATOM 2098 C C . ASN A 1 266 ? -14.611 5.766 -4.022 1.00 98.75 266 ASN A C 1
ATOM 2100 O O . ASN A 1 266 ? -14.909 4.636 -4.401 1.00 98.75 266 ASN A O 1
ATOM 2104 N N . ALA A 1 267 ? -13.903 5.985 -2.911 1.00 98.88 267 ALA A N 1
ATOM 2105 C CA . ALA A 1 267 ? -13.377 4.900 -2.093 1.00 98.88 267 ALA A CA 1
ATOM 2106 C C . ALA A 1 267 ? -14.497 4.022 -1.518 1.00 98.88 267 ALA A C 1
ATOM 2108 O O . ALA A 1 267 ? -14.443 2.795 -1.614 1.00 98.88 267 ALA A O 1
ATOM 2109 N N . PHE A 1 268 ? -15.557 4.636 -0.988 1.00 98.88 268 PHE A N 1
ATOM 2110 C CA . PHE A 1 268 ? -16.739 3.900 -0.539 1.00 98.88 268 PHE A CA 1
ATOM 2111 C C . PHE A 1 268 ? -17.425 3.138 -1.678 1.00 98.88 268 PHE A C 1
ATOM 2113 O O . PHE A 1 268 ? -17.793 1.980 -1.499 1.00 98.88 268 PHE A O 1
ATOM 2120 N N . SER A 1 269 ? -17.563 3.758 -2.851 1.00 98.81 269 SER A N 1
ATOM 2121 C CA . SER A 1 269 ? -18.209 3.129 -4.009 1.00 98.81 269 SER A CA 1
ATOM 2122 C C . SER A 1 269 ? -17.422 1.913 -4.509 1.00 98.81 269 SER A C 1
ATOM 2124 O O . SER A 1 269 ? -18.005 0.854 -4.728 1.00 98.81 269 SER A O 1
ATOM 2126 N N . ALA A 1 270 ? -16.095 2.030 -4.604 1.00 98.88 270 ALA A N 1
ATOM 2127 C CA . ALA A 1 270 ? -15.212 0.931 -4.985 1.00 98.88 270 ALA A CA 1
ATOM 2128 C C . ALA A 1 270 ? -15.218 -0.209 -3.956 1.00 98.88 270 ALA A C 1
ATOM 2130 O O . ALA A 1 270 ? -15.252 -1.380 -4.332 1.00 98.88 270 ALA A O 1
ATOM 2131 N N . ALA A 1 271 ? -15.239 0.116 -2.658 1.00 98.88 271 ALA A N 1
ATOM 2132 C CA . ALA A 1 271 ? -15.332 -0.886 -1.599 1.00 98.88 271 ALA A CA 1
ATOM 2133 C C . ALA A 1 271 ? -16.668 -1.639 -1.636 1.00 98.88 271 ALA A C 1
ATOM 2135 O O . ALA A 1 271 ? -16.688 -2.860 -1.479 1.00 98.88 271 ALA A O 1
ATOM 2136 N N . GLN A 1 272 ? -17.775 -0.927 -1.874 1.00 98.81 272 GLN A N 1
ATOM 2137 C CA . GLN A 1 272 ?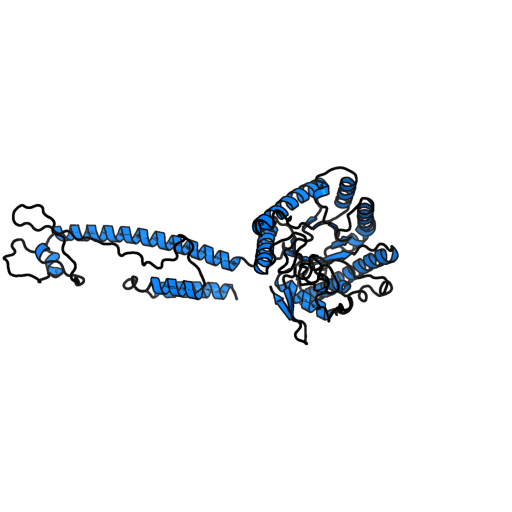 -19.099 -1.529 -2.020 1.00 98.81 272 GLN A CA 1
ATOM 2138 C C . GLN A 1 272 ? -19.165 -2.459 -3.236 1.00 98.81 272 GLN A C 1
ATOM 2140 O O . GLN A 1 272 ? -19.647 -3.582 -3.112 1.00 98.81 272 GLN A O 1
ATOM 2145 N N . ASP A 1 273 ? -18.666 -2.008 -4.387 1.00 98.81 273 ASP A N 1
ATOM 2146 C CA . ASP A 1 273 ? -18.616 -2.789 -5.625 1.00 98.81 273 ASP A CA 1
ATOM 2147 C C . ASP A 1 273 ? -17.786 -4.069 -5.453 1.00 98.81 273 ASP A C 1
ATOM 2149 O O . ASP A 1 273 ? -18.288 -5.175 -5.660 1.00 98.81 273 ASP A O 1
ATOM 2153 N N . ALA A 1 274 ? -16.550 -3.935 -4.969 1.00 98.81 274 ALA A N 1
ATOM 2154 C CA . ALA A 1 274 ? -15.646 -5.058 -4.756 1.00 98.81 274 ALA A CA 1
ATOM 2155 C C . ALA A 1 274 ? -16.207 -6.078 -3.751 1.00 98.81 274 ALA A C 1
ATOM 2157 O O . ALA A 1 274 ? -16.203 -7.282 -4.016 1.00 98.81 274 ALA A O 1
ATOM 2158 N N . ASN A 1 275 ? -16.740 -5.614 -2.615 1.00 98.75 275 ASN A N 1
ATOM 2159 C CA . ASN A 1 275 ? -17.340 -6.504 -1.617 1.00 98.75 275 ASN A CA 1
ATOM 2160 C C . ASN A 1 275 ? -18.675 -7.109 -2.081 1.00 98.75 275 ASN A C 1
ATOM 2162 O O . ASN A 1 275 ? -19.048 -8.171 -1.586 1.00 98.75 275 ASN A O 1
ATOM 2166 N N . GLY A 1 276 ? -19.368 -6.482 -3.036 1.00 98.62 276 GLY A N 1
ATOM 2167 C CA . GLY A 1 276 ? -20.532 -7.057 -3.713 1.00 98.62 276 GLY A CA 1
ATOM 2168 C C . GLY A 1 276 ? -20.174 -8.197 -4.674 1.00 98.62 276 GLY A C 1
ATOM 2169 O O . GLY A 1 276 ? -20.941 -9.148 -4.794 1.00 98.62 276 GLY A O 1
ATOM 2170 N N . ILE A 1 277 ? -19.001 -8.137 -5.316 1.00 98.75 277 ILE A N 1
ATOM 2171 C CA . ILE A 1 277 ? -18.477 -9.205 -6.189 1.00 98.75 277 ILE A CA 1
ATOM 2172 C C . ILE A 1 277 ? -17.962 -10.392 -5.361 1.00 98.75 277 ILE A C 1
ATOM 2174 O O . ILE A 1 277 ? -18.266 -11.549 -5.663 1.00 98.75 277 ILE A O 1
ATOM 2178 N N . TYR A 1 278 ? -17.173 -10.115 -4.319 1.00 98.75 278 TYR A N 1
ATOM 2179 C CA . TYR A 1 278 ? -16.692 -11.123 -3.377 1.00 98.75 278 TYR A CA 1
ATOM 2180 C C . TYR A 1 278 ? -16.529 -10.511 -1.982 1.00 98.75 278 TYR A C 1
ATOM 2182 O O . TYR A 1 278 ? -15.691 -9.631 -1.762 1.00 98.75 278 TYR A O 1
ATOM 2190 N N . GLY A 1 279 ? -17.332 -10.988 -1.029 1.00 98.44 279 GLY A N 1
ATOM 2191 C CA . GLY A 1 279 ? -17.417 -10.418 0.315 1.00 98.44 279 GLY A CA 1
ATOM 2192 C C . GLY A 1 279 ? -16.069 -10.355 1.036 1.00 98.44 279 GLY A C 1
ATOM 2193 O O . GLY A 1 279 ? -15.296 -11.311 1.015 1.00 98.44 279 GLY A O 1
ATOM 2194 N N . ASN A 1 280 ? -15.821 -9.238 1.726 1.00 97.75 280 ASN A N 1
ATOM 2195 C CA . ASN A 1 280 ? -14.592 -8.944 2.475 1.00 97.75 280 ASN A CA 1
ATOM 2196 C C . ASN A 1 280 ? -13.310 -8.808 1.626 1.00 97.75 280 ASN A C 1
ATOM 2198 O O . ASN A 1 280 ? -12.217 -8.936 2.182 1.00 97.75 280 ASN A O 1
ATOM 2202 N N . THR A 1 281 ? -13.414 -8.558 0.315 1.00 98.75 281 THR A N 1
ATOM 2203 C CA . THR A 1 281 ? -12.244 -8.217 -0.516 1.00 98.75 281 THR A CA 1
ATOM 2204 C C . THR A 1 281 ? -11.580 -6.936 -0.004 1.00 98.75 281 THR A C 1
ATOM 2206 O O . THR A 1 281 ? -10.376 -6.927 0.242 1.00 98.75 281 THR A O 1
ATOM 2209 N N . VAL A 1 282 ? -12.346 -5.861 0.204 1.00 98.88 282 VAL A N 1
ATOM 2210 C CA . VAL A 1 282 ? -11.858 -4.634 0.846 1.00 98.88 282 VAL A CA 1
ATOM 2211 C C . VAL A 1 282 ? -12.039 -4.759 2.352 1.00 98.88 282 VAL A C 1
ATOM 2213 O O . VAL A 1 282 ? -13.163 -4.846 2.851 1.00 98.88 282 VAL A O 1
ATOM 2216 N N . LYS A 1 283 ? -10.911 -4.774 3.067 1.00 98.62 283 LYS A N 1
ATOM 2217 C CA . LYS A 1 283 ? -10.828 -4.993 4.514 1.00 98.62 283 LYS A CA 1
ATOM 2218 C C . LYS A 1 283 ? -10.885 -3.694 5.314 1.00 98.62 283 LYS A C 1
ATOM 2220 O O . LYS A 1 283 ? -11.472 -3.667 6.398 1.00 98.62 283 LYS A O 1
ATOM 2225 N N . GLY A 1 284 ? -10.287 -2.631 4.785 1.00 98.81 284 GLY A N 1
ATOM 2226 C CA . GLY A 1 284 ? -10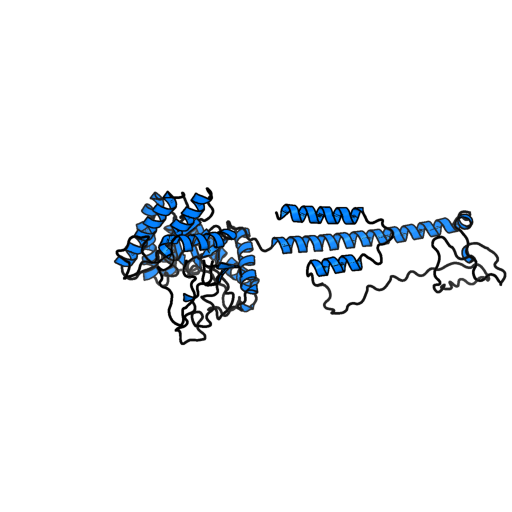.223 -1.334 5.447 1.00 98.81 284 GLY A CA 1
ATOM 2227 C C . GLY A 1 284 ? -9.991 -0.177 4.483 1.00 98.81 284 GLY A C 1
ATOM 2228 O O . GLY A 1 284 ? -9.475 -0.377 3.385 1.00 98.81 284 GLY A O 1
ATOM 2229 N N . LEU A 1 285 ? -10.373 1.024 4.917 1.00 98.94 285 LEU A N 1
ATOM 2230 C CA . LEU A 1 285 ? -10.112 2.299 4.254 1.00 98.94 285 LEU A CA 1
ATOM 2231 C C . LEU A 1 285 ? -9.000 3.043 4.998 1.00 98.94 285 LEU A C 1
ATOM 2233 O O . LEU A 1 285 ? -9.122 3.311 6.197 1.00 98.94 285 LEU A O 1
ATOM 2237 N N . ILE A 1 286 ? -7.923 3.365 4.285 1.00 98.94 286 ILE A N 1
ATOM 2238 C CA . ILE A 1 286 ? -6.763 4.090 4.801 1.00 98.94 286 ILE A CA 1
ATOM 2239 C C . ILE A 1 286 ? -6.957 5.575 4.486 1.00 98.94 286 ILE A C 1
ATOM 2241 O O . ILE A 1 286 ? -6.785 6.009 3.348 1.00 98.94 286 ILE A O 1
ATOM 2245 N N . PHE A 1 287 ? -7.319 6.364 5.492 1.00 98.81 287 PHE A N 1
ATOM 2246 C CA . PHE A 1 287 ? -7.404 7.813 5.383 1.00 98.81 287 PHE A CA 1
ATOM 2247 C C . PHE A 1 287 ? -5.997 8.402 5.362 1.00 98.81 287 PHE A C 1
ATOM 2249 O O . PHE A 1 287 ? -5.383 8.556 6.417 1.00 98.81 287 PHE A O 1
ATOM 2256 N N . THR A 1 288 ? -5.553 8.738 4.148 1.00 98.19 288 THR A N 1
ATOM 2257 C CA . THR A 1 288 ? -4.268 9.345 3.774 1.00 98.19 288 THR A CA 1
ATOM 2258 C C . THR A 1 288 ? -3.029 8.482 4.000 1.00 98.19 288 THR A C 1
ATOM 2260 O O . THR A 1 288 ? -3.035 7.491 4.734 1.00 98.19 288 THR A O 1
ATOM 2263 N N . ASN A 1 289 ? -1.950 8.873 3.318 1.00 98.25 289 ASN A N 1
ATOM 2264 C CA . ASN A 1 289 ? -0.613 8.327 3.504 1.00 98.25 289 ASN A CA 1
ATOM 2265 C C . ASN A 1 289 ? 0.346 9.447 3.891 1.00 98.25 289 ASN A C 1
ATOM 2267 O O . ASN A 1 289 ? 0.476 10.418 3.149 1.00 98.25 289 ASN A O 1
ATOM 2271 N N . GLU A 1 290 ? 1.012 9.302 5.035 1.00 97.69 290 GLU A N 1
ATOM 2272 C CA . GLU A 1 290 ? 2.057 10.219 5.513 1.00 97.69 290 GLU A CA 1
ATOM 2273 C C . GLU A 1 290 ? 1.628 11.687 5.647 1.00 97.69 290 GLU A C 1
ATOM 2275 O O . GLU A 1 290 ? 2.458 12.571 5.829 1.00 97.69 290 GLU A O 1
ATOM 2280 N N . TYR A 1 291 ? 0.324 11.960 5.635 1.00 98.31 291 TYR A N 1
ATOM 2281 C CA . TYR A 1 291 ? -0.188 13.326 5.657 1.00 98.31 291 TYR A CA 1
ATOM 2282 C C . TYR A 1 291 ? -0.100 13.979 7.042 1.00 98.31 291 TYR A C 1
ATOM 2284 O O . TYR A 1 291 ? -0.156 15.203 7.155 1.00 98.31 291 TYR A O 1
ATOM 2292 N N . PHE A 1 292 ? 0.068 13.187 8.107 1.00 98.38 292 PHE A N 1
ATOM 2293 C CA . PHE A 1 292 ? 0.234 13.714 9.458 1.00 98.38 292 PHE A CA 1
ATOM 2294 C C . PHE A 1 292 ? 1.636 14.312 9.651 1.00 98.38 292 PHE A C 1
ATOM 2296 O O . PHE A 1 292 ? 2.564 13.651 10.103 1.00 98.38 292 PHE A O 1
ATOM 2303 N N . THR A 1 293 ? 1.753 15.594 9.326 1.00 97.75 293 THR A N 1
ATOM 2304 C CA . THR A 1 293 ? 2.988 16.394 9.383 1.00 97.75 293 THR A CA 1
ATOM 2305 C C . THR A 1 293 ? 2.883 17.596 10.325 1.00 97.75 293 THR A C 1
ATOM 2307 O O . THR A 1 293 ? 3.887 18.222 10.650 1.00 97.75 293 THR A O 1
ATOM 2310 N N . SER A 1 294 ? 1.671 17.938 10.768 1.00 98.19 294 SER A N 1
ATOM 2311 C CA . SER A 1 294 ? 1.377 19.071 11.651 1.00 98.19 294 SER A CA 1
ATOM 2312 C C . SER A 1 294 ? 0.081 18.834 12.428 1.00 98.19 294 SER A C 1
ATOM 2314 O O . SER A 1 294 ? -0.692 17.934 12.093 1.00 98.19 294 SER A O 1
ATOM 2316 N N . GLU A 1 295 ? -0.211 19.675 13.425 1.00 98.44 295 GLU A N 1
ATOM 2317 C CA . GLU A 1 295 ? -1.473 19.596 14.173 1.00 98.44 295 GLU A CA 1
ATOM 2318 C C . GLU A 1 295 ? -2.687 19.778 13.252 1.00 98.44 295 GLU A C 1
ATOM 2320 O O . GLU A 1 295 ? -3.701 19.099 13.404 1.00 98.44 295 GLU A O 1
ATOM 2325 N N . ALA A 1 296 ? -2.580 20.662 12.256 1.00 98.31 296 ALA A N 1
ATOM 2326 C CA . ALA A 1 296 ? -3.650 20.919 11.297 1.00 98.31 296 ALA A CA 1
ATOM 2327 C C . ALA A 1 296 ? -3.953 19.679 10.444 1.00 98.31 296 ALA A C 1
ATOM 2329 O O . ALA A 1 296 ? -5.111 19.269 10.325 1.00 98.31 296 ALA A O 1
ATOM 2330 N N . THR A 1 297 ? -2.919 19.042 9.888 1.00 98.44 297 THR A N 1
ATOM 2331 C CA . THR A 1 297 ? -3.099 17.847 9.054 1.00 98.44 297 THR A CA 1
ATOM 2332 C C . THR A 1 297 ? -3.487 16.617 9.877 1.00 98.44 297 THR A C 1
ATOM 2334 O O . THR A 1 297 ? -4.323 15.831 9.432 1.00 98.44 297 THR A O 1
ATOM 2337 N N . GLY A 1 298 ? -3.002 16.496 11.117 1.00 98.56 298 GLY A N 1
ATOM 2338 C CA . GLY A 1 298 ? -3.455 15.477 12.069 1.00 98.56 298 GLY A CA 1
ATOM 2339 C C . GLY A 1 298 ? -4.940 15.607 12.422 1.00 98.56 298 GLY A C 1
ATOM 2340 O O . GLY A 1 298 ? -5.690 14.636 12.317 1.00 98.56 298 GLY A O 1
ATOM 2341 N N . ASN A 1 299 ? -5.408 16.816 12.749 1.00 98.69 299 ASN A N 1
ATOM 2342 C CA . ASN A 1 299 ? -6.833 17.070 12.992 1.00 98.69 299 ASN A CA 1
ATOM 2343 C C . ASN A 1 299 ? -7.690 16.793 11.750 1.00 98.69 299 ASN A C 1
ATOM 2345 O O . ASN A 1 299 ? -8.801 16.278 11.859 1.00 98.69 299 ASN A O 1
ATOM 2349 N N . ARG A 1 300 ? -7.173 17.081 10.551 1.00 98.62 300 ARG A N 1
ATOM 2350 C CA . ARG A 1 300 ? -7.867 16.760 9.302 1.00 98.62 300 ARG A CA 1
ATOM 2351 C C . ARG A 1 300 ? -8.040 15.252 9.109 1.00 98.62 300 ARG A C 1
ATOM 2353 O O . ARG A 1 300 ? -9.132 14.824 8.744 1.00 98.62 300 ARG A O 1
ATOM 2360 N N . ILE A 1 301 ? -7.011 14.452 9.396 1.00 98.69 301 ILE A N 1
ATOM 2361 C CA . ILE A 1 301 ? -7.107 12.982 9.380 1.00 98.69 301 ILE A CA 1
ATOM 2362 C C . ILE A 1 301 ? -8.144 12.500 10.394 1.00 98.69 301 ILE A C 1
ATOM 2364 O O . ILE A 1 301 ? -9.037 11.736 10.027 1.00 98.69 301 ILE A O 1
ATOM 2368 N N . LEU A 1 302 ? -8.072 12.991 11.636 1.00 98.88 302 LEU A N 1
ATOM 2369 C CA . LEU A 1 302 ? -9.032 12.649 12.687 1.00 98.88 302 LEU A CA 1
ATOM 2370 C C . LEU A 1 302 ? -10.473 12.929 12.242 1.00 98.88 302 LEU A C 1
ATOM 2372 O O . LEU A 1 302 ? -11.325 12.052 12.356 1.00 98.88 302 LEU A O 1
ATOM 2376 N N . ASN A 1 303 ? -10.731 14.107 11.671 1.00 98.81 303 ASN A N 1
ATOM 2377 C CA . ASN A 1 303 ? -12.053 14.490 11.172 1.00 98.81 303 ASN A CA 1
ATOM 2378 C C . ASN A 1 303 ? -12.538 13.588 10.032 1.00 98.81 303 ASN A C 1
ATOM 2380 O O . ASN A 1 303 ? -13.717 13.233 9.990 1.00 98.81 303 ASN A O 1
ATOM 2384 N N . MET A 1 304 ? -11.652 13.200 9.109 1.00 98.81 304 MET A N 1
ATOM 2385 C CA . MET A 1 304 ? -12.017 12.272 8.037 1.00 98.81 304 MET A CA 1
ATOM 2386 C C . MET A 1 304 ? -12.387 10.893 8.590 1.00 98.81 304 MET A C 1
ATOM 2388 O O . MET A 1 304 ? -13.393 10.331 8.160 1.00 98.81 304 MET A O 1
ATOM 2392 N N . ILE A 1 305 ? -11.639 10.376 9.567 1.00 98.88 305 ILE A N 1
ATOM 2393 C CA . ILE A 1 305 ? -11.927 9.084 10.205 1.00 98.88 305 ILE A CA 1
ATOM 2394 C C . ILE A 1 305 ? -13.262 9.144 10.953 1.00 98.88 305 ILE A C 1
ATOM 2396 O O . ILE A 1 305 ? -14.160 8.350 10.667 1.00 98.88 305 ILE A O 1
ATOM 2400 N N . THR A 1 306 ? -13.438 10.106 11.862 1.00 98.81 306 THR A N 1
ATOM 2401 C CA . THR A 1 306 ? -14.642 10.200 12.708 1.00 98.81 306 THR A CA 1
ATOM 2402 C C . THR A 1 306 ? -15.912 10.423 11.892 1.00 98.81 306 THR A C 1
ATOM 2404 O O . THR A 1 306 ? -16.932 9.790 12.161 1.00 98.81 306 THR A O 1
ATOM 2407 N N . SER A 1 307 ? -15.847 11.240 10.836 1.00 98.75 307 SER A N 1
ATOM 2408 C CA . SER A 1 307 ? -17.006 11.530 9.977 1.00 98.75 307 SER A CA 1
ATOM 2409 C C . SER A 1 307 ? -17.444 10.339 9.117 1.00 98.75 307 SER A C 1
ATOM 2411 O O . SER A 1 307 ? -18.586 10.297 8.665 1.00 98.75 307 SER A O 1
ATOM 2413 N N . ASN A 1 308 ? -16.556 9.369 8.872 1.00 98.81 308 ASN A N 1
ATOM 2414 C CA . ASN A 1 308 ? -16.801 8.271 7.931 1.00 98.81 308 ASN A CA 1
ATOM 2415 C C . ASN A 1 308 ? -16.844 6.879 8.586 1.00 98.81 308 ASN A C 1
ATOM 2417 O O . ASN A 1 308 ? -17.288 5.925 7.943 1.00 98.81 308 ASN A O 1
ATOM 2421 N N . LYS A 1 309 ? -16.444 6.749 9.858 1.00 98.75 309 LYS A N 1
ATOM 2422 C CA . LYS A 1 309 ? -16.386 5.477 10.599 1.00 98.75 309 LYS A CA 1
ATOM 2423 C C . LYS A 1 309 ? -17.701 4.701 10.577 1.00 98.75 309 LYS A C 1
ATOM 2425 O O . LYS A 1 309 ? -17.723 3.549 10.155 1.00 98.75 309 LYS A O 1
ATOM 2430 N N . ASN A 1 310 ? -18.812 5.346 10.940 1.00 98.75 310 ASN A N 1
ATOM 2431 C CA . ASN A 1 310 ? -20.124 4.689 10.974 1.00 98.75 310 ASN A CA 1
ATOM 2432 C C . ASN A 1 310 ? -20.536 4.150 9.597 1.00 98.75 310 ASN A C 1
ATOM 2434 O O . ASN A 1 310 ? -21.043 3.035 9.495 1.00 98.75 310 ASN A O 1
ATOM 2438 N N . LYS A 1 311 ? -20.276 4.916 8.530 1.00 98.75 311 LYS A N 1
ATOM 2439 C CA . LYS A 1 311 ? -20.559 4.499 7.151 1.00 98.75 311 LYS A CA 1
ATOM 2440 C C . LYS A 1 311 ? -19.723 3.276 6.756 1.00 98.75 311 LYS A C 1
ATOM 2442 O O . LYS A 1 311 ? -20.251 2.349 6.152 1.00 98.75 311 LYS A O 1
ATOM 2447 N N . ALA A 1 312 ? -18.441 3.242 7.121 1.00 98.75 312 ALA A N 1
ATOM 2448 C CA . ALA A 1 312 ? -17.572 2.094 6.859 1.00 98.75 312 ALA A CA 1
ATOM 2449 C C . ALA A 1 312 ? -18.007 0.846 7.640 1.00 98.75 312 ALA A C 1
ATOM 2451 O O . ALA A 1 312 ? -18.110 -0.237 7.063 1.00 98.75 312 ALA A O 1
ATOM 2452 N N . HIS A 1 313 ? -18.365 1.000 8.916 1.00 98.69 313 HIS A N 1
ATOM 2453 C CA . HIS A 1 313 ? -18.843 -0.105 9.753 1.00 98.69 313 HIS A CA 1
ATOM 2454 C C . HIS A 1 313 ? -20.158 -0.705 9.246 1.00 98.69 313 HIS A C 1
ATOM 2456 O O . HIS A 1 313 ? -20.302 -1.926 9.249 1.00 98.69 313 HIS A O 1
ATOM 2462 N N . GLN A 1 314 ? -21.078 0.110 8.717 1.00 98.50 314 GLN A N 1
ATOM 2463 C CA . GLN A 1 314 ? -22.295 -0.376 8.044 1.00 98.50 314 GLN A CA 1
ATOM 2464 C C . GLN A 1 314 ? -21.997 -1.261 6.822 1.00 98.50 314 GLN A C 1
ATOM 2466 O O . GLN A 1 314 ? -22.824 -2.088 6.445 1.00 98.50 314 GLN A O 1
ATOM 2471 N N . MET A 1 315 ? -20.814 -1.115 6.222 1.00 98.25 315 MET A N 1
ATOM 2472 C CA . MET A 1 315 ? -20.333 -1.924 5.100 1.00 98.25 315 MET A CA 1
ATOM 2473 C C . MET A 1 315 ? -19.402 -3.068 5.534 1.00 98.25 315 MET A C 1
ATOM 2475 O O . MET A 1 315 ? -18.828 -3.737 4.677 1.00 98.25 315 MET A O 1
ATOM 2479 N N . ASN A 1 316 ? -19.232 -3.293 6.844 1.00 98.44 316 ASN A N 1
ATOM 2480 C CA . ASN A 1 316 ? -18.252 -4.221 7.417 1.00 98.44 316 ASN A CA 1
ATOM 2481 C C . ASN A 1 316 ? -16.799 -3.927 6.977 1.00 98.44 316 ASN A C 1
ATOM 2483 O O . ASN A 1 316 ? -15.997 -4.839 6.770 1.00 98.44 316 ASN A O 1
ATOM 2487 N N . VAL A 1 317 ? -16.458 -2.645 6.819 1.00 98.75 317 VAL A N 1
ATOM 2488 C CA . VAL A 1 317 ? -15.119 -2.171 6.443 1.00 98.75 317 VAL A CA 1
ATOM 2489 C C . VAL A 1 317 ? -14.507 -1.389 7.603 1.00 98.75 317 VAL A C 1
ATOM 2491 O O . VAL A 1 317 ? -15.172 -0.562 8.224 1.00 98.75 317 VAL A O 1
ATOM 2494 N N . LYS A 1 318 ? -13.228 -1.644 7.896 1.00 98.88 318 LYS A N 1
ATOM 2495 C CA . LYS A 1 318 ? -12.473 -0.935 8.940 1.00 98.88 318 LYS A CA 1
ATOM 2496 C C . LYS A 1 318 ? -12.018 0.457 8.488 1.00 98.88 318 LYS A C 1
ATOM 2498 O O . LYS A 1 318 ? -11.826 0.683 7.296 1.00 98.88 318 LYS A O 1
ATOM 2503 N N . VAL A 1 319 ? -11.741 1.361 9.424 1.00 98.94 319 VAL A N 1
ATOM 2504 C CA . VAL A 1 319 ? -11.123 2.673 9.154 1.00 98.94 319 VAL A CA 1
ATOM 2505 C C . VAL A 1 319 ? -9.830 2.872 9.937 1.00 98.94 319 VAL A C 1
ATOM 2507 O O . VAL A 1 319 ? -9.692 2.415 11.071 1.00 98.94 319 VAL A O 1
ATOM 2510 N N . GLY A 1 320 ? -8.878 3.569 9.329 1.00 98.88 320 GLY A N 1
ATOM 2511 C CA . GLY A 1 320 ? -7.586 3.869 9.932 1.00 98.88 320 GLY A CA 1
ATOM 2512 C C . GLY A 1 320 ? -6.778 4.824 9.068 1.00 98.88 320 GLY A C 1
ATOM 2513 O O . GLY A 1 320 ? -7.294 5.388 8.109 1.00 98.88 320 GLY A O 1
ATOM 2514 N N . THR A 1 321 ? -5.504 5.004 9.392 1.00 98.88 321 THR A N 1
ATOM 2515 C CA . THR A 1 321 ? -4.579 5.858 8.630 1.00 98.88 321 THR A CA 1
ATOM 2516 C C . THR A 1 321 ? -3.202 5.208 8.530 1.00 98.88 321 THR A C 1
ATOM 2518 O O . THR A 1 321 ? -2.879 4.301 9.308 1.00 98.88 321 THR A O 1
ATOM 2521 N N . ARG A 1 322 ? -2.395 5.677 7.574 1.00 98.81 322 ARG A N 1
ATOM 2522 C CA . ARG A 1 322 ? -1.002 5.280 7.387 1.00 98.81 322 ARG A CA 1
ATOM 2523 C C . ARG A 1 322 ? -0.079 6.483 7.559 1.00 98.81 322 ARG A C 1
ATOM 2525 O O . ARG A 1 322 ? -0.224 7.483 6.860 1.00 98.81 322 ARG A O 1
ATOM 2532 N N . ILE A 1 323 ? 0.856 6.400 8.503 1.00 98.56 323 ILE A N 1
ATOM 2533 C CA . ILE A 1 323 ? 1.679 7.537 8.944 1.00 98.56 323 ILE A CA 1
ATOM 2534 C C . ILE A 1 323 ? 3.159 7.156 9.095 1.00 98.56 323 ILE A C 1
ATOM 2536 O O . ILE A 1 323 ? 3.476 6.033 9.477 1.00 98.56 323 ILE A O 1
ATOM 2540 N N . HIS A 1 324 ? 4.064 8.115 8.880 1.00 97.62 324 HIS A N 1
ATOM 2541 C CA . HIS A 1 324 ? 5.511 7.963 9.120 1.00 97.62 324 HIS A CA 1
ATOM 2542 C C . HIS A 1 324 ? 5.943 8.415 10.526 1.00 97.62 324 HIS A C 1
ATOM 2544 O O . HIS A 1 324 ? 7.043 8.122 10.980 1.00 97.62 324 HIS A O 1
ATOM 2550 N N . VAL A 1 325 ? 5.065 9.112 11.254 1.00 97.69 325 VAL A N 1
ATOM 2551 C CA . VAL A 1 325 ? 5.358 9.706 12.570 1.00 97.69 325 VAL A CA 1
ATOM 2552 C C . VAL A 1 325 ? 4.900 8.839 13.749 1.00 97.69 325 VAL A C 1
ATOM 2554 O O . VAL A 1 325 ? 4.567 9.356 14.814 1.00 97.69 325 VAL A O 1
ATOM 2557 N N . CYS A 1 326 ? 4.880 7.509 13.600 1.00 98.12 326 CYS A N 1
ATOM 2558 C CA . CYS A 1 326 ? 4.401 6.610 14.661 1.00 98.12 326 CYS A CA 1
ATOM 2559 C C . CYS A 1 326 ? 5.141 6.774 15.996 1.00 98.12 326 CYS A C 1
ATOM 2561 O O . CYS A 1 326 ? 4.528 6.601 17.046 1.00 98.12 326 CYS A O 1
ATOM 2563 N N . GLY A 1 327 ? 6.418 7.172 15.977 1.00 97.88 327 GLY A N 1
ATOM 2564 C CA . GLY A 1 327 ? 7.196 7.439 17.190 1.00 97.88 327 GLY A CA 1
ATOM 2565 C C . GLY A 1 327 ? 6.628 8.546 18.087 1.00 97.88 327 GLY A C 1
ATOM 2566 O O . GLY A 1 327 ? 6.881 8.529 19.290 1.00 97.88 327 GLY A O 1
ATOM 2567 N N . LEU A 1 328 ? 5.790 9.453 17.562 1.00 98.06 328 LEU A N 1
ATOM 2568 C CA . LEU A 1 328 ? 5.133 10.495 18.366 1.00 98.06 328 LEU A CA 1
ATOM 2569 C C . LEU A 1 328 ? 4.278 9.920 19.503 1.00 98.06 328 LEU A C 1
ATOM 2571 O O . LEU A 1 328 ? 4.100 10.575 20.531 1.00 98.06 328 LEU A O 1
ATOM 2575 N N . ILE A 1 329 ? 3.794 8.680 19.366 1.00 98.31 329 ILE A N 1
ATOM 2576 C CA . ILE A 1 329 ? 2.983 8.032 20.402 1.00 98.31 329 ILE A CA 1
ATOM 2577 C C . ILE A 1 329 ? 3.756 7.777 21.702 1.00 98.31 329 ILE A C 1
ATOM 2579 O O . ILE A 1 329 ? 3.155 7.571 22.750 1.00 98.31 329 ILE A O 1
ATOM 2583 N N . GLN A 1 330 ? 5.087 7.791 21.651 1.00 97.62 330 GLN A N 1
ATOM 2584 C CA . GLN A 1 330 ? 5.936 7.619 22.830 1.00 97.62 330 GLN A CA 1
ATOM 2585 C C . GLN A 1 330 ? 6.170 8.930 23.593 1.00 97.62 330 GLN A C 1
ATOM 2587 O O . GLN A 1 330 ? 6.663 8.892 24.718 1.00 97.62 330 GLN A O 1
ATOM 2592 N N . GLY A 1 331 ? 5.876 10.074 22.969 1.00 95.62 331 GLY A N 1
ATOM 2593 C CA . GLY A 1 331 ? 6.148 11.402 23.512 1.00 95.62 331 GLY A CA 1
ATOM 2594 C C . GLY A 1 331 ? 4.991 11.997 24.314 1.00 95.62 331 GLY A C 1
ATOM 2595 O O . GLY A 1 331 ? 4.198 11.292 24.931 1.00 95.62 331 GLY A O 1
ATOM 2596 N N . SER A 1 332 ? 4.911 13.324 24.293 1.00 97.00 332 SER A N 1
ATOM 2597 C CA . SER A 1 332 ? 3.840 14.136 24.875 1.00 97.00 332 SER A CA 1
ATOM 2598 C C . SER A 1 332 ? 3.646 15.416 24.044 1.00 97.00 332 SER A C 1
ATOM 2600 O O . SER A 1 332 ? 4.444 15.705 23.150 1.00 97.00 332 SER A O 1
ATOM 2602 N N . GLY A 1 333 ? 2.583 16.182 24.313 1.00 97.88 333 GLY A N 1
ATOM 2603 C CA . GLY A 1 333 ? 2.272 17.442 23.623 1.00 97.88 333 GLY A CA 1
ATOM 2604 C C . GLY A 1 333 ? 1.203 17.310 22.533 1.00 97.88 333 GLY A C 1
ATOM 2605 O O . GLY A 1 333 ? 0.683 16.228 22.281 1.00 97.88 333 GLY A O 1
ATOM 2606 N N . ALA A 1 334 ? 0.883 18.413 21.852 1.00 98.00 334 ALA A N 1
ATOM 2607 C CA . ALA A 1 334 ? -0.304 18.499 20.993 1.00 98.00 334 ALA A CA 1
ATOM 2608 C C . ALA A 1 334 ? -0.332 17.469 19.847 1.00 98.00 334 ALA A C 1
ATOM 2610 O O . ALA A 1 334 ? -1.348 16.818 19.610 1.00 98.00 334 ALA A O 1
ATOM 2611 N N . MET A 1 335 ? 0.799 17.253 19.168 1.00 98.25 335 MET A N 1
ATOM 2612 C CA . MET A 1 335 ? 0.913 16.235 18.115 1.00 98.25 335 MET A CA 1
ATOM 2613 C C . MET A 1 335 ? 0.693 14.810 18.653 1.00 98.25 335 MET A C 1
ATOM 2615 O O . MET A 1 335 ? 0.046 13.995 17.995 1.00 98.25 335 MET A O 1
ATOM 2619 N N . HIS A 1 336 ? 1.198 14.517 19.858 1.00 98.50 336 HIS A N 1
ATOM 2620 C CA . HIS A 1 336 ? 0.941 13.252 20.545 1.00 98.50 336 HIS A CA 1
ATOM 2621 C C . HIS A 1 336 ? -0.548 13.107 20.880 1.00 98.50 336 HIS A C 1
ATOM 2623 O O . HIS A 1 336 ? -1.134 12.066 20.594 1.00 98.50 336 HIS A O 1
ATOM 2629 N N . ASP A 1 337 ? -1.172 14.148 21.434 1.00 98.69 337 ASP A N 1
ATOM 2630 C CA . ASP A 1 337 ? -2.583 14.120 21.831 1.00 98.69 337 ASP A CA 1
ATOM 2631 C C . ASP A 1 337 ? -3.505 13.881 20.627 1.00 98.69 337 ASP A C 1
ATOM 2633 O O . ASP A 1 337 ? -4.442 13.080 20.695 1.00 98.69 337 ASP A O 1
ATOM 2637 N N . ILE A 1 338 ? -3.200 14.513 19.488 1.00 98.75 338 ILE A N 1
ATOM 2638 C CA . ILE A 1 338 ? -3.905 14.286 18.222 1.00 98.75 338 ILE A CA 1
ATOM 2639 C C . ILE A 1 338 ? -3.708 12.845 17.742 1.00 98.75 338 ILE A C 1
ATOM 2641 O O . ILE A 1 338 ? -4.688 12.193 17.379 1.00 98.75 338 ILE A O 1
ATOM 2645 N N . LEU A 1 339 ? -2.481 12.308 17.779 1.00 98.81 339 LEU A N 1
ATOM 2646 C CA . LEU A 1 339 ? -2.235 10.910 17.412 1.00 98.81 339 LEU A CA 1
ATOM 2647 C C . LEU A 1 339 ? -2.999 9.941 18.324 1.00 98.81 339 LEU A C 1
ATOM 2649 O O . LEU A 1 339 ? -3.612 8.992 17.838 1.00 98.81 339 LEU A O 1
ATOM 2653 N N . ALA A 1 340 ? -3.022 10.196 19.632 1.00 98.81 340 ALA A N 1
ATOM 2654 C CA . ALA A 1 340 ? -3.785 9.399 20.584 1.00 98.81 340 ALA A CA 1
ATOM 2655 C C . ALA A 1 340 ? -5.292 9.437 20.277 1.00 98.81 340 ALA A C 1
ATOM 2657 O O . ALA A 1 340 ? -5.957 8.405 20.355 1.00 98.81 340 ALA A O 1
ATOM 2658 N N . ASN A 1 341 ? -5.835 10.588 19.867 1.00 98.88 341 ASN A N 1
ATOM 2659 C CA . ASN A 1 341 ? -7.226 10.692 19.415 1.00 98.88 341 ASN A CA 1
ATOM 2660 C C . ASN A 1 341 ? -7.481 9.907 18.123 1.00 98.88 341 ASN A C 1
ATOM 2662 O O . ASN A 1 341 ? -8.460 9.168 18.054 1.00 98.88 341 ASN A O 1
ATOM 2666 N N . ILE A 1 342 ? -6.581 9.980 17.137 1.00 98.88 342 ILE A N 1
ATOM 2667 C CA . ILE A 1 342 ? -6.666 9.151 15.923 1.00 98.88 342 ILE A CA 1
ATOM 2668 C C . ILE A 1 342 ? -6.711 7.662 16.296 1.00 98.88 342 ILE A C 1
ATOM 2670 O O . ILE A 1 342 ? -7.532 6.920 15.765 1.00 98.88 342 ILE A O 1
ATOM 2674 N N . VAL A 1 343 ? -5.883 7.222 17.246 1.00 98.88 343 VAL A N 1
ATOM 2675 C CA . VAL A 1 343 ? -5.813 5.824 17.711 1.00 98.88 343 VAL A CA 1
ATOM 2676 C C . VAL A 1 343 ? -7.091 5.380 18.431 1.00 98.88 343 VAL A C 1
ATOM 2678 O O . VAL A 1 343 ? -7.535 4.245 18.248 1.00 98.88 343 VAL A O 1
ATOM 2681 N N . ARG A 1 344 ? -7.717 6.256 19.226 1.00 98.81 344 ARG A N 1
ATOM 2682 C CA . ARG A 1 344 ? -9.021 5.974 19.858 1.00 98.81 344 ARG A CA 1
ATOM 2683 C C . ARG A 1 344 ? -10.122 5.782 18.817 1.00 98.81 344 ARG A C 1
ATOM 2685 O O . ARG A 1 344 ? -10.973 4.910 18.973 1.00 98.81 344 ARG A O 1
ATOM 2692 N N . GLU A 1 345 ? -10.081 6.572 17.749 1.00 98.81 345 GLU A N 1
ATOM 2693 C CA . GLU A 1 345 ? -11.130 6.581 16.731 1.00 98.81 345 GLU A CA 1
ATOM 2694 C C . GLU A 1 345 ? -10.915 5.573 15.599 1.00 98.81 345 GLU A C 1
ATOM 2696 O O . GLU A 1 345 ? -11.874 5.219 14.914 1.00 98.81 345 GLU A O 1
ATOM 2701 N N . SER A 1 346 ? -9.704 5.051 15.427 1.00 98.88 346 SER A N 1
ATOM 2702 C CA . SER A 1 346 ? -9.382 4.100 14.361 1.00 98.88 346 SER A CA 1
ATOM 2703 C C . SER A 1 346 ? -9.601 2.642 14.772 1.00 98.88 346 SER A C 1
ATOM 2705 O O . SER A 1 346 ? -9.385 2.255 15.920 1.00 98.88 346 SER A O 1
ATOM 2707 N N . ASP A 1 347 ? -9.956 1.802 13.800 1.00 98.88 347 ASP A N 1
ATOM 2708 C CA . ASP A 1 347 ? -9.926 0.341 13.939 1.00 98.88 347 ASP A CA 1
ATOM 2709 C C . ASP A 1 347 ? -8.513 -0.212 13.710 1.00 98.88 347 ASP A C 1
ATOM 2711 O O . ASP A 1 347 ? -8.163 -1.286 14.208 1.00 98.88 347 ASP A O 1
ATOM 2715 N N . PHE A 1 348 ? -7.701 0.514 12.937 1.00 98.94 348 PHE A N 1
ATOM 2716 C CA . PHE A 1 348 ? -6.317 0.164 12.665 1.00 98.94 348 PHE A CA 1
ATOM 2717 C C . PHE A 1 348 ? -5.407 1.384 12.494 1.00 98.94 348 PHE A C 1
ATOM 2719 O O . PHE A 1 348 ? -5.858 2.481 12.175 1.00 98.94 348 PHE A O 1
ATOM 2726 N N . ILE A 1 349 ? -4.104 1.173 12.648 1.00 98.88 349 ILE A N 1
ATOM 2727 C CA . ILE A 1 349 ? -3.065 2.145 12.315 1.00 98.88 349 ILE A CA 1
ATOM 2728 C C . ILE A 1 349 ? -1.906 1.451 11.601 1.00 98.88 349 ILE A C 1
ATOM 2730 O O . ILE A 1 349 ? -1.477 0.359 11.982 1.00 98.88 349 ILE A O 1
ATOM 2734 N N . MET A 1 350 ? -1.418 2.087 10.542 1.00 98.88 350 MET A N 1
ATOM 2735 C CA . MET A 1 350 ? -0.301 1.609 9.738 1.00 98.88 350 MET A CA 1
ATOM 2736 C C . MET A 1 350 ? 0.907 2.527 9.924 1.00 98.88 350 MET A C 1
ATOM 2738 O O . MET A 1 350 ? 0.822 3.730 9.683 1.00 98.88 350 MET A O 1
ATOM 2742 N N . CYS A 1 351 ? 2.034 1.958 10.340 1.00 98.88 351 CYS A N 1
ATOM 2743 C CA . CYS A 1 351 ? 3.286 2.686 10.510 1.00 98.88 351 CYS A CA 1
ATOM 2744 C C . CYS A 1 351 ? 4.203 2.472 9.315 1.00 98.88 351 CYS A C 1
ATOM 2746 O O . CYS A 1 351 ? 4.583 1.334 9.039 1.00 98.88 351 CYS A O 1
ATOM 2748 N N . ASN A 1 352 ? 4.597 3.549 8.650 1.00 98.69 352 ASN A N 1
ATOM 2749 C CA . ASN A 1 352 ? 5.696 3.515 7.696 1.00 98.69 352 ASN A CA 1
ATOM 2750 C C . ASN A 1 352 ? 6.991 3.578 8.503 1.00 98.69 352 ASN A C 1
ATOM 2752 O O . ASN A 1 352 ? 7.230 4.545 9.229 1.00 98.69 352 ASN A O 1
ATOM 2756 N N . VAL A 1 353 ? 7.777 2.505 8.459 1.00 98.12 353 VAL A N 1
ATOM 2757 C CA . VAL A 1 353 ? 8.984 2.355 9.274 1.00 98.12 353 VAL A CA 1
ATOM 2758 C C . VAL A 1 353 ? 10.093 1.814 8.391 1.00 98.12 353 VAL A C 1
ATOM 2760 O O . VAL A 1 353 ? 10.098 0.642 8.025 1.00 98.12 353 VAL A O 1
ATOM 2763 N N . TYR A 1 354 ? 11.054 2.668 8.069 1.00 98.12 354 TYR A N 1
ATOM 2764 C CA . TYR A 1 354 ? 12.218 2.314 7.266 1.00 98.12 354 TYR A CA 1
ATOM 2765 C C . TYR A 1 354 ? 13.483 2.306 8.124 1.00 98.12 354 TYR A C 1
ATOM 2767 O O . TYR A 1 354 ? 13.545 3.010 9.136 1.00 98.12 354 TYR A O 1
ATOM 2775 N N . PRO A 1 355 ? 14.501 1.515 7.749 1.00 97.38 355 PRO A N 1
ATOM 2776 C CA . PRO A 1 355 ? 15.758 1.522 8.473 1.00 97.38 355 PRO A CA 1
ATOM 2777 C C . PRO A 1 355 ? 16.478 2.863 8.296 1.00 97.38 355 PRO A C 1
ATOM 2779 O O . PRO A 1 355 ? 16.551 3.405 7.192 1.00 97.38 355 PRO A O 1
ATOM 2782 N N . ASP A 1 356 ? 17.022 3.380 9.397 1.00 94.44 356 ASP A N 1
ATOM 2783 C CA . ASP A 1 356 ? 17.803 4.618 9.428 1.00 94.44 356 ASP A CA 1
ATOM 2784 C C . ASP A 1 356 ? 19.176 4.458 8.749 1.00 94.44 356 ASP A C 1
ATOM 2786 O O . ASP A 1 356 ? 19.765 3.370 8.724 1.00 94.44 356 ASP A O 1
ATOM 2790 N N . ASN A 1 357 ? 19.726 5.573 8.264 1.00 93.25 357 ASN A N 1
ATOM 2791 C CA . ASN A 1 357 ? 20.992 5.664 7.532 1.00 93.25 357 ASN A CA 1
ATOM 2792 C C . ASN A 1 357 ? 22.187 5.070 8.296 1.00 93.25 357 ASN A C 1
ATOM 2794 O O . ASN A 1 357 ? 23.160 4.619 7.682 1.00 93.25 357 ASN A O 1
ATOM 2798 N N . ASN A 1 358 ? 22.147 5.073 9.630 1.00 91.81 358 ASN A N 1
ATOM 2799 C CA . ASN A 1 358 ? 23.212 4.502 10.451 1.00 91.81 358 ASN A CA 1
ATOM 2800 C C . ASN A 1 358 ? 23.167 2.969 10.479 1.00 91.81 358 ASN A C 1
ATOM 2802 O O . ASN A 1 358 ? 24.211 2.327 10.587 1.00 91.81 358 ASN A O 1
ATOM 2806 N N . VAL A 1 359 ? 21.977 2.375 10.353 1.00 95.31 359 VAL A N 1
ATOM 2807 C CA . VAL A 1 359 ? 21.774 0.926 10.480 1.00 95.31 359 VAL A CA 1
ATOM 2808 C C . VAL A 1 359 ? 21.903 0.216 9.134 1.00 95.31 359 VAL A C 1
ATOM 2810 O O . VAL A 1 359 ? 22.460 -0.879 9.075 1.00 95.31 359 VAL A O 1
ATOM 2813 N N . VAL A 1 360 ? 21.487 0.851 8.033 1.00 95.06 360 VAL A N 1
ATOM 2814 C CA . VAL A 1 360 ? 21.543 0.232 6.692 1.00 95.06 360 VAL A CA 1
ATOM 2815 C C . VAL A 1 360 ? 22.952 -0.177 6.260 1.00 95.06 360 VAL A C 1
ATOM 2817 O O . VAL A 1 360 ? 23.116 -1.130 5.502 1.00 95.06 360 VAL A O 1
ATOM 2820 N N . LYS A 1 361 ? 23.986 0.500 6.772 1.00 93.56 361 LYS A N 1
ATOM 2821 C CA . LYS A 1 361 ? 25.395 0.172 6.498 1.00 93.56 361 LYS A CA 1
ATOM 2822 C C . LYS A 1 361 ? 25.869 -1.086 7.224 1.00 93.56 361 LYS A C 1
ATOM 2824 O O . LYS A 1 361 ? 26.833 -1.702 6.783 1.00 93.56 361 LYS A O 1
ATOM 2829 N N . ALA A 1 362 ? 25.212 -1.457 8.323 1.00 94.38 362 ALA A N 1
ATOM 2830 C CA . ALA A 1 362 ? 25.545 -2.649 9.095 1.00 94.38 362 ALA A CA 1
ATOM 2831 C C . ALA A 1 362 ? 24.994 -3.937 8.461 1.00 94.38 362 ALA A C 1
ATOM 2833 O O . ALA A 1 362 ? 25.518 -5.013 8.736 1.00 94.38 362 ALA A O 1
ATOM 2834 N N . GLY A 1 363 ? 23.981 -3.825 7.595 1.00 95.56 363 GLY A N 1
ATOM 2835 C CA . GLY A 1 363 ? 23.392 -4.948 6.869 1.00 95.56 363 GLY A CA 1
ATOM 2836 C C . GLY A 1 363 ? 21.869 -5.001 6.961 1.00 95.56 363 GLY A C 1
ATOM 2837 O O . GLY A 1 363 ? 21.226 -4.262 7.715 1.00 95.56 363 GLY A O 1
ATOM 2838 N N . THR A 1 364 ? 21.279 -5.895 6.166 1.00 97.69 364 THR A N 1
ATOM 2839 C CA . THR A 1 364 ? 19.825 -6.096 6.103 1.00 97.69 364 THR A CA 1
ATOM 2840 C C . THR A 1 364 ? 19.262 -6.631 7.420 1.00 97.69 364 THR A C 1
ATOM 2842 O O . THR A 1 364 ? 18.229 -6.137 7.859 1.00 97.69 364 THR A O 1
ATOM 2845 N N . GLN A 1 365 ? 19.974 -7.521 8.120 1.00 97.44 365 GLN A N 1
ATOM 2846 C CA . GLN A 1 365 ? 19.498 -8.099 9.386 1.00 97.44 365 GLN A CA 1
ATOM 2847 C C . GLN A 1 365 ? 19.398 -7.059 10.496 1.00 97.44 365 GLN A C 1
ATOM 2849 O O . GLN A 1 365 ? 18.359 -6.931 11.134 1.00 97.44 365 GLN A O 1
ATOM 2854 N N . GLN A 1 366 ? 20.441 -6.251 10.674 1.00 97.88 366 GLN A N 1
ATOM 2855 C CA . GLN A 1 366 ? 20.447 -5.160 11.646 1.00 97.88 366 GLN A CA 1
ATOM 2856 C C . GLN A 1 366 ? 19.343 -4.146 11.329 1.00 97.88 366 GLN A C 1
ATOM 2858 O O . GLN A 1 366 ? 18.716 -3.600 12.234 1.00 97.88 366 GLN A O 1
ATOM 2863 N N . SER A 1 367 ? 19.073 -3.930 10.041 1.00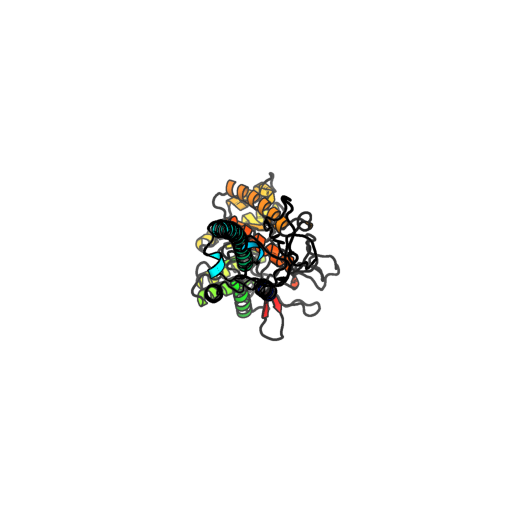 98.44 367 SER A N 1
ATOM 2864 C CA . SER A 1 367 ? 17.995 -3.058 9.575 1.00 98.44 367 SER A CA 1
ATOM 2865 C C . SER A 1 367 ? 16.610 -3.615 9.913 1.00 98.44 367 SER A C 1
ATOM 2867 O O . SER A 1 367 ? 15.749 -2.858 10.359 1.00 98.44 367 SER A O 1
ATOM 2869 N N . VAL A 1 368 ? 16.395 -4.926 9.755 1.00 98.56 368 VAL A N 1
ATOM 2870 C CA . VAL A 1 368 ? 15.163 -5.604 10.190 1.00 98.56 368 VAL A CA 1
ATOM 2871 C C . VAL A 1 368 ? 15.005 -5.524 11.704 1.00 98.56 368 VAL A C 1
ATOM 2873 O O . VAL A 1 368 ? 13.927 -5.169 12.176 1.00 98.56 368 VAL A O 1
ATOM 2876 N N . ASP A 1 369 ? 16.069 -5.777 12.466 1.00 98.31 369 ASP A N 1
ATOM 2877 C CA . ASP A 1 369 ? 16.033 -5.711 13.929 1.00 98.31 369 ASP A CA 1
ATOM 2878 C C . ASP A 1 369 ? 15.692 -4.295 14.414 1.00 98.31 369 ASP A C 1
ATOM 2880 O O . ASP A 1 369 ? 14.856 -4.125 15.302 1.00 98.31 369 ASP A O 1
ATOM 2884 N N . ALA A 1 370 ? 16.284 -3.261 13.808 1.00 98.44 370 ALA A N 1
ATOM 2885 C CA . ALA A 1 370 ? 16.004 -1.869 14.154 1.00 98.44 370 ALA A CA 1
ATOM 2886 C C . ALA A 1 370 ? 14.549 -1.475 13.856 1.00 98.44 370 ALA A C 1
ATOM 2888 O O . ALA A 1 370 ? 13.870 -0.942 14.738 1.00 98.44 370 ALA A O 1
ATOM 2889 N N . VAL A 1 371 ? 14.052 -1.779 12.651 1.00 98.62 371 VAL A N 1
ATOM 2890 C CA . VAL A 1 371 ? 12.653 -1.515 12.272 1.00 98.62 371 VAL A CA 1
ATOM 2891 C C . VAL A 1 371 ? 11.694 -2.282 13.180 1.00 98.62 371 VAL A C 1
ATOM 2893 O O . VAL A 1 371 ? 10.743 -1.706 13.712 1.00 98.62 371 VAL A O 1
ATOM 2896 N N . GLY A 1 372 ? 11.968 -3.565 13.411 1.00 98.62 372 GLY A N 1
ATOM 2897 C CA . GLY A 1 372 ? 11.135 -4.425 14.234 1.00 98.62 372 GLY A CA 1
ATOM 2898 C C . GLY A 1 372 ? 11.063 -3.965 15.689 1.00 98.62 372 GLY A C 1
ATOM 2899 O O . GLY A 1 372 ? 9.972 -3.874 16.253 1.00 98.62 372 GLY A O 1
ATOM 2900 N N . ASN A 1 373 ? 12.198 -3.609 16.291 1.00 98.31 373 ASN A N 1
ATOM 2901 C CA . ASN A 1 373 ? 12.252 -3.120 17.670 1.00 98.31 373 ASN A CA 1
ATOM 2902 C C . ASN A 1 373 ? 11.525 -1.779 17.835 1.00 98.31 373 ASN A C 1
ATOM 2904 O O . ASN A 1 373 ? 10.743 -1.620 18.777 1.00 98.31 373 ASN A O 1
ATOM 2908 N N . ALA A 1 374 ? 11.729 -0.839 16.905 1.00 98.25 374 ALA A N 1
ATOM 2909 C CA . ALA A 1 374 ? 11.009 0.432 16.901 1.00 98.25 374 ALA A CA 1
ATOM 2910 C C . ALA A 1 374 ? 9.493 0.197 16.816 1.00 98.25 374 ALA A C 1
ATOM 2912 O O . ALA A 1 374 ? 8.732 0.676 17.661 1.00 98.25 374 ALA A O 1
ATOM 2913 N N . PHE A 1 375 ? 9.060 -0.631 15.862 1.00 98.75 375 PHE A N 1
ATOM 2914 C CA . PHE A 1 375 ? 7.652 -0.949 15.667 1.00 98.75 375 PHE A CA 1
ATOM 2915 C C . PHE A 1 375 ? 7.010 -1.617 16.889 1.00 98.75 375 PHE A C 1
ATOM 2917 O O . PHE A 1 375 ? 5.913 -1.228 17.292 1.00 98.75 375 PHE A O 1
ATOM 2924 N N . LEU A 1 376 ? 7.667 -2.609 17.504 1.00 98.69 376 LEU A N 1
ATOM 2925 C CA . LEU A 1 376 ? 7.136 -3.287 18.692 1.00 98.69 376 LEU A CA 1
ATOM 2926 C C . LEU A 1 376 ? 6.906 -2.308 19.845 1.00 98.69 376 LEU A C 1
ATOM 2928 O O . LEU A 1 376 ? 5.886 -2.407 20.532 1.00 98.69 376 LEU A O 1
ATOM 2932 N N . SER A 1 377 ? 7.807 -1.337 20.010 1.00 98.44 377 SER A N 1
ATOM 2933 C CA . SER A 1 377 ? 7.654 -0.286 21.011 1.00 98.44 377 SER A CA 1
ATOM 2934 C C . SER A 1 377 ? 6.450 0.618 20.718 1.00 98.44 377 SER A C 1
ATOM 2936 O O . SER A 1 377 ? 5.646 0.883 21.614 1.00 98.44 377 SER A O 1
ATOM 2938 N N . TYR A 1 378 ? 6.254 1.029 19.460 1.00 98.44 378 TYR A N 1
ATOM 2939 C CA . TYR A 1 378 ? 5.082 1.822 19.063 1.00 98.44 378 TYR A CA 1
ATOM 2940 C C . TYR A 1 378 ? 3.780 1.037 19.255 1.00 98.44 378 TYR A C 1
ATOM 2942 O O . TYR A 1 378 ? 2.818 1.549 19.828 1.00 98.44 378 TYR A O 1
ATOM 2950 N N . ARG A 1 379 ? 3.759 -0.235 18.835 1.00 98.69 379 ARG A N 1
ATOM 2951 C CA . ARG A 1 379 ? 2.601 -1.131 18.954 1.00 98.69 379 ARG A CA 1
ATOM 2952 C C . ARG A 1 379 ? 2.127 -1.259 20.394 1.00 98.69 379 ARG A C 1
ATOM 2954 O O . ARG A 1 379 ? 0.921 -1.216 20.627 1.00 98.69 379 ARG A O 1
ATOM 2961 N N . GLN A 1 380 ? 3.049 -1.391 21.346 1.00 98.50 380 GLN A N 1
ATOM 2962 C CA . GLN A 1 380 ? 2.699 -1.434 22.764 1.00 98.50 380 GLN A CA 1
ATOM 2963 C C . GLN A 1 380 ? 1.954 -0.161 23.190 1.00 98.50 380 GLN A C 1
ATOM 2965 O O . GLN A 1 380 ? 0.874 -0.255 23.767 1.00 98.50 380 GLN A O 1
ATOM 2970 N N . LYS A 1 381 ? 2.470 1.022 22.839 1.00 98.62 381 LYS A N 1
ATOM 2971 C CA . LYS A 1 381 ? 1.842 2.308 23.181 1.00 98.62 381 LYS A CA 1
ATOM 2972 C C . LYS A 1 381 ? 0.488 2.530 22.515 1.00 98.62 381 LYS A C 1
ATOM 2974 O O . LYS A 1 381 ? -0.445 2.981 23.172 1.00 98.62 381 LYS A O 1
ATOM 2979 N N . PHE A 1 382 ? 0.328 2.137 21.254 1.00 98.75 382 PHE A N 1
ATOM 2980 C CA . PHE A 1 382 ? -0.986 2.174 20.609 1.00 98.75 382 PHE A CA 1
ATOM 2981 C C . PHE A 1 382 ? -2.006 1.275 21.320 1.00 98.75 382 PHE A C 1
ATOM 2983 O O . PHE A 1 382 ? -3.145 1.689 21.538 1.00 98.75 382 PHE A O 1
ATOM 2990 N N . LYS A 1 383 ? -1.590 0.074 21.740 1.00 98.62 383 LYS A N 1
ATOM 2991 C CA . LYS A 1 383 ? -2.441 -0.875 22.470 1.00 98.62 383 LYS A CA 1
ATOM 2992 C C . LYS A 1 383 ? -2.794 -0.422 23.890 1.00 98.62 383 LYS A C 1
ATOM 2994 O O . LYS A 1 383 ? -3.862 -0.787 24.369 1.00 98.62 383 LYS A O 1
ATOM 2999 N N . GLU A 1 384 ? -1.950 0.381 24.540 1.00 98.50 384 GLU A N 1
ATOM 3000 C CA . GLU A 1 384 ? -2.274 1.029 25.824 1.00 98.50 384 GLU A CA 1
ATOM 3001 C C . GLU A 1 384 ? -3.441 2.029 25.682 1.00 98.50 384 GLU A C 1
ATOM 3003 O O . GLU A 1 384 ? -4.249 2.161 26.597 1.00 98.50 384 GLU A O 1
ATOM 3008 N N . ILE A 1 385 ? -3.562 2.705 24.532 1.00 98.69 385 ILE A N 1
ATOM 3009 C CA . ILE A 1 385 ? -4.629 3.686 24.260 1.00 98.69 385 ILE A CA 1
ATOM 3010 C C . ILE A 1 385 ? -5.910 3.005 23.766 1.00 98.69 385 ILE A C 1
ATOM 3012 O O . ILE A 1 385 ? -7.009 3.362 24.189 1.00 98.69 385 ILE A O 1
ATOM 3016 N N . ASN A 1 386 ? -5.778 2.037 22.860 1.00 98.62 386 ASN A N 1
ATOM 3017 C CA . ASN A 1 386 ? -6.889 1.269 22.311 1.00 98.62 386 ASN A CA 1
ATOM 3018 C C . ASN A 1 386 ? -6.480 -0.206 22.203 1.00 98.62 386 ASN A C 1
ATOM 3020 O O . ASN A 1 386 ? -5.821 -0.616 21.249 1.00 98.62 386 ASN A O 1
ATOM 3024 N N . ALA A 1 387 ? -6.907 -1.033 23.159 1.00 98.50 387 ALA A N 1
ATOM 3025 C CA . ALA A 1 387 ? -6.540 -2.452 23.204 1.00 98.50 387 ALA A CA 1
ATOM 3026 C C . ALA A 1 387 ? -6.968 -3.238 21.945 1.00 98.50 387 ALA A C 1
ATOM 3028 O O . ALA A 1 387 ? -6.327 -4.229 21.575 1.00 98.50 387 ALA A O 1
ATOM 3029 N N . ASN A 1 388 ? -8.005 -2.772 21.244 1.00 98.38 388 ASN A N 1
ATOM 3030 C CA . ASN A 1 388 ? -8.564 -3.432 20.066 1.00 98.38 388 ASN A CA 1
ATOM 3031 C C . ASN A 1 388 ? -7.951 -2.956 18.742 1.00 98.38 388 ASN A C 1
ATOM 3033 O O . ASN A 1 388 ? -8.164 -3.622 17.731 1.00 98.38 388 ASN A O 1
ATOM 3037 N N . ILE A 1 389 ? -7.160 -1.873 18.728 1.00 98.75 389 ILE A N 1
ATOM 3038 C CA . ILE A 1 389 ? -6.602 -1.338 17.478 1.00 98.75 389 ILE A CA 1
ATOM 3039 C C . ILE A 1 389 ? -5.681 -2.353 16.802 1.00 98.75 389 ILE A C 1
ATOM 3041 O O . ILE A 1 389 ? -4.811 -2.951 17.439 1.00 98.75 389 ILE A O 1
ATOM 3045 N N . GLU A 1 390 ? -5.847 -2.564 15.506 1.00 98.75 390 GLU A N 1
ATOM 3046 C CA . GLU A 1 390 ? -4.900 -3.342 14.715 1.00 98.75 390 GLU A CA 1
ATOM 3047 C C . GLU A 1 390 ? -3.698 -2.463 14.343 1.00 98.75 390 GLU A C 1
ATOM 3049 O O . GLU A 1 390 ? -3.856 -1.423 13.715 1.00 98.75 390 GLU A O 1
ATOM 3054 N N . VAL A 1 391 ? -2.490 -2.852 14.753 1.00 98.75 391 VAL A N 1
ATOM 3055 C CA . VAL A 1 391 ? -1.262 -2.095 14.464 1.00 98.75 391 VAL A CA 1
ATOM 3056 C C . VAL A 1 391 ? -0.436 -2.886 13.461 1.00 98.75 391 VAL A C 1
ATOM 3058 O O . VAL A 1 391 ? -0.087 -4.038 13.728 1.00 98.75 391 VAL A O 1
ATOM 3061 N N . MET A 1 392 ? -0.110 -2.266 12.332 1.00 98.81 392 MET A N 1
ATOM 3062 C CA . MET A 1 392 ? 0.574 -2.895 11.199 1.00 98.81 392 MET A CA 1
ATOM 3063 C C . MET A 1 392 ? 1.749 -2.044 10.726 1.00 98.81 392 MET A C 1
ATOM 3065 O O . MET A 1 392 ? 1.761 -0.830 10.943 1.00 98.81 392 MET A O 1
ATOM 3069 N N . ILE A 1 393 ? 2.703 -2.653 10.021 1.00 98.88 393 ILE A N 1
ATOM 3070 C CA . ILE A 1 393 ? 3.664 -1.884 9.223 1.00 98.88 393 ILE A CA 1
ATOM 3071 C C . ILE A 1 393 ? 3.000 -1.587 7.875 1.00 98.88 393 ILE A C 1
ATOM 3073 O O . ILE A 1 393 ? 2.617 -2.500 7.141 1.00 98.88 393 ILE A O 1
ATOM 3077 N N . GLY A 1 394 ? 2.799 -0.299 7.602 1.00 98.44 394 GLY A N 1
ATOM 3078 C CA . GLY A 1 394 ? 2.165 0.214 6.389 1.00 98.44 394 GLY A CA 1
ATOM 3079 C C . GLY A 1 394 ? 3.096 0.250 5.193 1.00 98.44 394 GLY A C 1
ATOM 3080 O O . GLY A 1 394 ? 2.641 0.025 4.076 1.00 98.44 394 GLY A O 1
ATOM 3081 N N . GLU A 1 395 ? 4.373 0.528 5.449 1.00 98.69 395 GLU A N 1
ATOM 3082 C CA . GLU A 1 395 ? 5.446 0.507 4.465 1.00 98.69 395 GLU A CA 1
ATOM 3083 C C . GLU A 1 395 ? 6.784 0.247 5.153 1.00 98.69 395 GLU A C 1
ATOM 3085 O O . GLU A 1 395 ? 7.097 0.816 6.203 1.00 98.69 395 GLU A O 1
ATOM 3090 N N . THR A 1 396 ? 7.576 -0.616 4.536 1.00 98.75 396 THR A N 1
ATOM 3091 C CA . THR A 1 396 ? 9.001 -0.791 4.798 1.00 98.75 396 THR A CA 1
ATOM 3092 C C . THR A 1 396 ? 9.616 -1.466 3.582 1.00 98.75 396 THR A C 1
ATOM 3094 O O . THR A 1 396 ? 8.941 -2.251 2.916 1.00 98.75 396 THR A O 1
ATOM 3097 N N . GLY A 1 397 ? 10.868 -1.184 3.247 1.00 97.94 397 GLY A N 1
ATOM 3098 C CA . GLY A 1 397 ? 11.422 -1.686 1.997 1.00 97.94 397 GLY A CA 1
ATOM 3099 C C . GLY A 1 397 ? 12.903 -1.419 1.827 1.00 97.94 397 GLY A C 1
ATOM 3100 O O . GLY A 1 397 ? 13.540 -0.732 2.628 1.00 97.94 397 GLY A O 1
ATOM 3101 N N . TRP A 1 398 ? 13.436 -1.987 0.751 1.00 98.56 398 TRP A N 1
ATOM 3102 C CA . TRP A 1 398 ? 14.828 -1.857 0.348 1.00 98.56 398 TRP A CA 1
ATOM 3103 C C . TRP A 1 398 ? 14.896 -1.886 -1.180 1.00 98.56 398 TRP A C 1
ATOM 3105 O O . TRP A 1 398 ? 14.474 -2.888 -1.762 1.00 98.56 398 TRP A O 1
ATOM 3115 N N . PRO A 1 399 ? 15.402 -0.840 -1.852 1.00 98.25 399 PRO A N 1
ATOM 3116 C CA . PRO A 1 399 ? 15.380 -0.798 -3.304 1.00 98.25 399 PRO A CA 1
ATOM 3117 C C . PRO A 1 399 ? 16.469 -1.684 -3.914 1.00 98.25 399 PRO A C 1
ATOM 3119 O O . PRO A 1 399 ? 17.567 -1.853 -3.375 1.00 98.25 399 PRO A O 1
ATOM 3122 N N . SER A 1 400 ? 16.184 -2.259 -5.080 1.00 98.44 400 SER A N 1
ATOM 3123 C CA . SER A 1 400 ? 17.111 -3.171 -5.757 1.00 98.44 400 SER A CA 1
ATOM 3124 C C . SER A 1 400 ? 18.251 -2.460 -6.474 1.00 98.44 400 SER A C 1
ATOM 3126 O O . SER A 1 400 ? 19.158 -3.133 -6.951 1.00 98.44 400 SER A O 1
ATOM 3128 N N . GLN A 1 401 ? 18.180 -1.139 -6.632 1.00 97.94 401 GLN A N 1
ATOM 3129 C CA . GLN A 1 401 ? 19.192 -0.306 -7.281 1.00 97.94 401 GLN A CA 1
ATOM 3130 C C . GLN A 1 401 ? 18.914 1.180 -7.012 1.00 97.94 401 GLN A C 1
ATOM 3132 O O . GLN A 1 401 ? 17.915 1.530 -6.385 1.00 97.94 401 GLN A O 1
ATOM 3137 N N . GLY A 1 402 ? 19.787 2.047 -7.525 1.00 96.94 402 GLY A N 1
ATOM 3138 C CA . GLY A 1 402 ? 19.631 3.498 -7.447 1.00 96.94 402 GLY A CA 1
ATOM 3139 C C . GLY A 1 402 ? 19.988 4.080 -6.081 1.00 96.94 402 GLY A C 1
ATOM 3140 O O . GLY A 1 402 ? 20.446 3.383 -5.173 1.00 96.94 402 GLY A O 1
ATOM 3141 N N . ILE A 1 403 ? 19.811 5.389 -5.954 1.00 96.38 403 ILE A N 1
ATOM 3142 C CA . ILE A 1 403 ? 20.087 6.154 -4.738 1.00 96.38 403 ILE A CA 1
ATOM 3143 C C . ILE A 1 403 ? 18.827 6.154 -3.872 1.00 96.38 403 ILE A C 1
ATOM 3145 O O . ILE A 1 403 ? 17.790 6.643 -4.300 1.00 96.38 403 ILE A O 1
ATOM 3149 N N . SER A 1 404 ? 18.891 5.617 -2.658 1.00 95.25 404 SER A N 1
ATOM 3150 C CA . SER A 1 404 ? 17.769 5.664 -1.712 1.00 95.25 404 SER A CA 1
ATOM 3151 C C . SER A 1 404 ? 17.887 6.858 -0.768 1.00 95.25 404 SER A C 1
ATOM 3153 O O . SER A 1 404 ? 18.985 7.354 -0.505 1.00 95.25 404 SER A O 1
ATOM 3155 N N . PHE A 1 405 ? 16.759 7.297 -0.204 1.00 94.31 405 PHE A N 1
ATOM 3156 C CA . PHE A 1 405 ? 16.726 8.395 0.770 1.00 94.31 405 PHE A CA 1
ATOM 3157 C C . PHE A 1 405 ? 17.555 8.108 2.031 1.00 94.31 405 PHE A C 1
ATOM 3159 O O . PHE A 1 405 ? 18.032 9.042 2.675 1.00 94.31 405 PHE A O 1
ATOM 3166 N N . ASN A 1 406 ? 17.760 6.828 2.362 1.00 93.94 406 ASN A N 1
ATOM 3167 C CA . ASN A 1 406 ? 18.529 6.405 3.527 1.00 93.94 406 ASN A CA 1
ATOM 3168 C C . ASN A 1 406 ? 19.964 5.947 3.222 1.00 93.94 406 ASN A C 1
ATOM 3170 O O . ASN A 1 406 ? 20.654 5.456 4.115 1.00 93.94 406 ASN A O 1
ATOM 3174 N N . ALA A 1 407 ? 20.436 6.119 1.980 1.00 94.50 407 ALA A N 1
ATOM 3175 C CA . ALA A 1 407 ? 21.775 5.714 1.540 1.00 94.50 407 ALA A CA 1
ATOM 3176 C C . ALA A 1 407 ? 22.090 4.222 1.793 1.00 94.50 407 ALA A C 1
ATOM 3178 O O . ALA A 1 407 ? 23.230 3.850 2.093 1.00 94.50 407 ALA A O 1
ATOM 3179 N N . SER A 1 408 ? 21.074 3.364 1.684 1.00 95.19 408 SER A N 1
ATOM 3180 C CA . SER A 1 408 ? 21.235 1.911 1.754 1.00 95.19 408 SER A CA 1
ATOM 3181 C C . SER A 1 408 ? 22.073 1.373 0.579 1.00 95.19 408 SER A C 1
ATOM 3183 O O . SER A 1 408 ? 22.017 1.910 -0.530 1.00 95.19 408 SER A O 1
ATOM 3185 N N . PRO A 1 409 ? 22.882 0.312 0.786 1.00 96.75 409 PRO A N 1
ATOM 3186 C CA . PRO A 1 409 ? 23.567 -0.363 -0.312 1.00 96.75 409 PRO A CA 1
ATOM 3187 C C . PRO A 1 409 ? 22.549 -1.134 -1.165 1.00 96.75 409 PRO A C 1
ATOM 3189 O O . PRO A 1 409 ? 22.147 -2.249 -0.829 1.00 96.75 409 PRO A O 1
ATOM 3192 N N . ASN A 1 410 ? 22.121 -0.530 -2.270 1.00 97.94 410 ASN A N 1
ATOM 3193 C CA . ASN A 1 410 ? 21.010 -1.023 -3.085 1.00 97.94 410 ASN A CA 1
ATOM 3194 C C . ASN A 1 410 ? 21.485 -2.007 -4.153 1.00 97.94 410 ASN A C 1
ATOM 3196 O O . ASN A 1 410 ? 22.306 -1.681 -5.009 1.00 97.94 410 ASN A O 1
ATOM 3200 N N . ASN A 1 411 ? 20.984 -3.234 -4.069 1.00 97.94 411 ASN A N 1
ATOM 3201 C CA . ASN A 1 411 ? 21.166 -4.299 -5.050 1.00 97.94 411 ASN A CA 1
ATOM 3202 C C . ASN A 1 411 ? 20.051 -5.343 -4.850 1.00 97.94 411 ASN A C 1
ATOM 3204 O O . ASN A 1 411 ? 19.444 -5.421 -3.779 1.00 97.94 411 ASN A O 1
ATOM 3208 N N . VAL A 1 412 ? 19.802 -6.176 -5.863 1.00 97.94 412 VAL A N 1
ATOM 3209 C CA . VAL A 1 412 ? 18.780 -7.240 -5.822 1.00 97.94 412 VAL A CA 1
ATOM 3210 C C . VAL A 1 412 ? 18.963 -8.186 -4.630 1.00 97.94 412 VAL A C 1
ATOM 3212 O O . VAL A 1 412 ? 17.983 -8.574 -3.996 1.00 97.94 412 VAL A O 1
ATOM 3215 N N . LYS A 1 413 ? 20.211 -8.538 -4.288 1.00 97.12 413 LYS A N 1
ATOM 3216 C CA . LYS A 1 413 ? 20.497 -9.425 -3.153 1.00 97.12 413 LYS A CA 1
ATOM 3217 C C . LYS A 1 413 ? 20.018 -8.806 -1.836 1.00 97.12 413 LYS A C 1
ATOM 3219 O O . LYS A 1 413 ? 19.331 -9.477 -1.078 1.00 97.12 413 LYS A O 1
ATOM 3224 N N . ASN A 1 414 ? 20.324 -7.535 -1.588 1.00 97.88 414 ASN A N 1
ATOM 3225 C CA . ASN A 1 414 ? 19.921 -6.846 -0.365 1.00 97.88 414 ASN A CA 1
ATOM 3226 C C . ASN A 1 414 ? 18.405 -6.616 -0.298 1.00 97.88 414 ASN A C 1
ATOM 3228 O O . ASN A 1 414 ? 17.837 -6.775 0.780 1.00 97.88 414 ASN A O 1
ATOM 3232 N N . LEU A 1 415 ? 17.739 -6.340 -1.429 1.00 97.94 415 LEU A N 1
ATOM 3233 C CA . LEU A 1 415 ? 16.271 -6.321 -1.488 1.00 97.94 415 LEU A CA 1
ATOM 3234 C C . LEU A 1 415 ? 15.695 -7.667 -1.027 1.00 97.94 415 LEU A C 1
ATOM 3236 O O . LEU A 1 415 ? 14.899 -7.710 -0.088 1.00 97.94 415 LEU A O 1
ATOM 3240 N N . ARG A 1 416 ? 16.140 -8.776 -1.636 1.00 96.31 416 ARG A N 1
ATOM 3241 C CA . ARG A 1 416 ? 15.668 -10.128 -1.295 1.00 96.31 416 ARG A CA 1
ATOM 3242 C C . ARG A 1 416 ? 15.938 -10.494 0.158 1.00 96.31 416 ARG A C 1
ATOM 3244 O O . ARG A 1 416 ? 15.046 -11.010 0.832 1.00 96.31 416 ARG A O 1
ATOM 3251 N N . ASP A 1 417 ? 17.151 -10.223 0.633 1.00 96.56 417 ASP A N 1
ATOM 3252 C CA . ASP A 1 417 ? 17.564 -10.515 2.003 1.00 96.56 417 ASP A CA 1
ATOM 3253 C C . ASP A 1 417 ? 16.696 -9.743 3.004 1.00 96.56 417 ASP A C 1
ATOM 3255 O O . ASP A 1 417 ? 16.164 -10.344 3.937 1.00 96.56 417 ASP A O 1
ATOM 3259 N N . TYR A 1 418 ? 16.492 -8.439 2.783 1.00 98.00 418 TYR A N 1
ATOM 3260 C CA . TYR A 1 418 ? 15.673 -7.601 3.657 1.00 98.00 418 TYR A CA 1
ATOM 3261 C C . TYR A 1 418 ? 14.223 -8.086 3.721 1.00 98.00 418 TYR A C 1
ATOM 3263 O O . TYR A 1 418 ? 13.698 -8.316 4.807 1.00 98.00 418 TYR A O 1
ATOM 3271 N N . TRP A 1 419 ? 13.587 -8.303 2.567 1.00 97.44 419 TRP A N 1
ATOM 3272 C CA . TRP A 1 419 ? 12.198 -8.763 2.494 1.00 97.44 419 TRP A CA 1
ATOM 3273 C C . TRP A 1 419 ? 12.012 -10.143 3.126 1.00 97.44 419 TRP A C 1
ATOM 3275 O O . TRP A 1 419 ? 11.048 -10.370 3.854 1.00 97.44 419 TRP A O 1
ATOM 3285 N N . THR A 1 420 ? 12.949 -11.064 2.894 1.00 95.69 420 THR A N 1
ATOM 3286 C CA . THR A 1 420 ? 12.897 -12.410 3.476 1.00 95.69 420 THR A CA 1
ATOM 3287 C C . THR A 1 420 ? 13.009 -12.346 4.997 1.00 95.69 420 THR A C 1
ATOM 3289 O O . THR A 1 420 ? 12.180 -12.914 5.707 1.00 95.69 420 THR A O 1
ATOM 3292 N N . GLN A 1 421 ? 13.997 -11.613 5.514 1.00 97.25 421 GLN A N 1
ATOM 3293 C CA . GLN A 1 421 ? 14.231 -11.481 6.953 1.00 97.25 421 GLN A CA 1
ATOM 3294 C C . GLN A 1 421 ? 13.089 -10.734 7.650 1.00 97.25 421 GLN A C 1
ATOM 3296 O O . GLN A 1 421 ? 12.621 -11.169 8.703 1.00 97.25 421 GLN A O 1
ATOM 3301 N N . MET A 1 422 ? 12.585 -9.661 7.040 1.00 98.25 422 MET A N 1
ATOM 3302 C CA . MET A 1 422 ? 11.432 -8.921 7.545 1.00 98.25 422 MET A CA 1
ATOM 3303 C C . MET A 1 422 ? 10.158 -9.776 7.498 1.00 98.25 422 MET A C 1
ATOM 3305 O O . MET A 1 422 ? 9.370 -9.741 8.438 1.00 98.25 422 MET A O 1
ATOM 3309 N N . GLY A 1 423 ? 9.978 -10.618 6.477 1.00 97.25 423 GLY A N 1
ATOM 3310 C CA . GLY A 1 423 ? 8.870 -11.573 6.410 1.00 97.25 423 GLY A CA 1
ATOM 3311 C C . GLY A 1 423 ? 8.930 -12.651 7.498 1.00 97.25 423 GLY A C 1
ATOM 3312 O O . GLY A 1 423 ? 7.913 -12.973 8.114 1.00 97.25 423 GLY A O 1
ATOM 3313 N N . VAL A 1 424 ? 10.126 -13.168 7.801 1.00 96.62 424 VAL A N 1
ATOM 3314 C CA . VAL A 1 424 ? 10.344 -14.075 8.942 1.00 96.62 424 VAL A CA 1
ATOM 3315 C C . VAL A 1 424 ? 10.050 -13.363 10.263 1.00 96.62 424 VAL A C 1
ATOM 3317 O O . VAL A 1 424 ? 9.383 -13.928 11.132 1.00 96.62 424 VAL A O 1
ATOM 3320 N N . TRP A 1 425 ? 10.512 -12.122 10.423 1.00 98.19 425 TRP A N 1
ATOM 3321 C CA . TRP A 1 425 ? 10.217 -11.308 11.601 1.00 98.19 425 TRP A CA 1
ATOM 3322 C C . TRP A 1 425 ? 8.707 -11.061 11.758 1.00 98.19 425 TRP A C 1
ATOM 3324 O O . TRP A 1 425 ? 8.179 -11.210 12.864 1.00 98.19 425 TRP A O 1
ATOM 3334 N N . ALA A 1 426 ? 8.009 -10.754 10.662 1.00 98.38 426 ALA A N 1
ATOM 3335 C CA . ALA A 1 426 ? 6.574 -10.493 10.618 1.00 98.38 426 ALA A CA 1
ATOM 3336 C C . ALA A 1 426 ? 5.763 -11.708 11.088 1.00 98.38 426 ALA A C 1
ATOM 3338 O O . ALA A 1 426 ? 4.926 -11.584 11.986 1.00 98.38 426 ALA A O 1
ATOM 3339 N N . ASP A 1 427 ? 6.068 -12.899 10.561 1.00 96.94 427 ASP A N 1
ATOM 3340 C CA . ASP A 1 427 ? 5.413 -14.144 10.976 1.00 96.94 427 ASP A CA 1
ATOM 3341 C C . ASP A 1 427 ? 5.681 -14.473 12.448 1.00 96.94 427 ASP A C 1
ATOM 3343 O O . ASP A 1 427 ? 4.756 -14.820 13.188 1.00 96.94 427 ASP A O 1
ATOM 3347 N N . ARG A 1 428 ? 6.928 -14.309 12.906 1.00 97.38 428 ARG A N 1
ATOM 3348 C CA . ARG A 1 428 ? 7.322 -14.608 14.290 1.00 97.38 428 ARG A CA 1
ATOM 3349 C C . ARG A 1 428 ? 6.624 -13.687 15.299 1.00 97.38 428 ARG A C 1
ATOM 3351 O O . ARG A 1 428 ? 6.249 -14.138 16.377 1.00 97.38 428 ARG A O 1
ATOM 3358 N N . ASN A 1 429 ? 6.403 -12.421 14.936 1.00 98.06 429 ASN A N 1
ATOM 3359 C CA . ASN A 1 429 ? 5.769 -11.406 15.789 1.00 98.06 429 ASN A CA 1
ATOM 3360 C C . ASN A 1 429 ? 4.266 -11.218 15.538 1.00 98.06 429 ASN A C 1
ATOM 3362 O O . ASN A 1 429 ? 3.631 -10.395 16.216 1.00 98.06 429 ASN A O 1
ATOM 3366 N N . LYS A 1 430 ? 3.710 -11.970 14.577 1.00 97.44 430 LYS A N 1
ATOM 3367 C CA . LYS A 1 430 ? 2.305 -11.920 14.154 1.00 97.44 430 LYS A CA 1
ATOM 3368 C C . LYS A 1 430 ? 1.877 -10.494 13.790 1.00 97.44 430 LYS A C 1
ATOM 3370 O O . LYS A 1 430 ? 0.856 -9.995 14.256 1.00 97.44 430 LYS A O 1
ATOM 3375 N N . VAL A 1 431 ? 2.711 -9.823 12.994 1.00 98.31 431 VAL A N 1
ATOM 3376 C CA . VAL A 1 431 ? 2.503 -8.456 12.495 1.00 98.31 431 VAL A CA 1
ATOM 3377 C C . VAL A 1 431 ? 2.273 -8.529 10.998 1.00 98.31 431 VAL A C 1
ATOM 3379 O O . VAL A 1 431 ? 3.106 -9.089 10.299 1.00 98.31 431 VAL A O 1
ATOM 3382 N N . LEU A 1 432 ? 1.187 -7.936 10.500 1.00 98.62 432 LEU A N 1
ATOM 3383 C CA . LEU A 1 432 ? 1.049 -7.722 9.063 1.00 98.62 432 LEU A CA 1
ATOM 3384 C C . LEU A 1 432 ? 1.991 -6.591 8.630 1.00 98.62 432 LEU A C 1
ATOM 3386 O O . LEU A 1 432 ? 1.894 -5.463 9.125 1.00 98.62 432 LEU A O 1
ATOM 3390 N N . VAL A 1 433 ? 2.899 -6.915 7.714 1.00 98.81 433 VAL A N 1
ATOM 3391 C CA . VAL A 1 433 ? 3.850 -5.983 7.107 1.00 98.81 433 VAL A CA 1
ATOM 3392 C C . VAL A 1 433 ? 3.518 -5.822 5.635 1.00 98.81 433 VAL A C 1
ATOM 3394 O O . VAL A 1 433 ? 3.523 -6.803 4.897 1.00 98.81 433 VAL A O 1
ATOM 3397 N N . HIS A 1 434 ? 3.251 -4.595 5.199 1.00 98.75 434 HIS A N 1
ATOM 3398 C CA . HIS A 1 434 ? 3.160 -4.262 3.782 1.00 98.75 434 HIS A CA 1
ATOM 3399 C C . HIS A 1 434 ? 4.534 -3.806 3.290 1.00 98.75 434 HIS A C 1
ATOM 3401 O O . HIS A 1 434 ? 5.002 -2.723 3.639 1.00 98.75 434 HIS A O 1
ATOM 3407 N N . MET A 1 435 ? 5.195 -4.655 2.503 1.00 98.56 435 MET A N 1
ATOM 3408 C CA . MET A 1 435 ? 6.480 -4.318 1.895 1.00 98.56 435 MET A CA 1
ATOM 3409 C C . MET A 1 435 ? 6.283 -3.258 0.810 1.00 98.56 435 MET A C 1
ATOM 3411 O O . MET A 1 435 ? 5.358 -3.363 0.001 1.00 98.56 435 MET A O 1
ATOM 3415 N N . PHE A 1 436 ? 7.154 -2.259 0.782 1.00 98.50 436 PHE A N 1
ATOM 3416 C CA . PHE A 1 436 ? 7.236 -1.257 -0.269 1.00 98.50 436 PHE A CA 1
ATOM 3417 C C . PHE A 1 436 ? 8.283 -1.728 -1.290 1.00 98.50 436 PHE A C 1
ATOM 3419 O O . PHE A 1 436 ? 9.467 -1.798 -0.956 1.00 98.50 436 PHE A O 1
ATOM 3426 N N . GLU A 1 437 ? 7.890 -2.149 -2.496 1.00 98.19 437 GLU A N 1
ATOM 3427 C CA . GLU A 1 437 ? 6.511 -2.294 -3.001 1.00 98.19 437 GLU A CA 1
ATOM 3428 C C . GLU A 1 437 ? 6.351 -3.481 -3.957 1.00 98.19 437 GLU A C 1
ATOM 3430 O O . GLU A 1 437 ? 7.313 -4.172 -4.275 1.00 98.19 437 GLU A O 1
ATOM 3435 N N . ALA A 1 438 ? 5.125 -3.768 -4.401 1.00 98.44 438 ALA A N 1
ATOM 3436 C CA . ALA A 1 438 ? 4.852 -4.939 -5.229 1.00 98.44 438 ALA A CA 1
ATOM 3437 C C . ALA A 1 438 ? 5.686 -4.953 -6.524 1.00 98.44 438 ALA A C 1
ATOM 3439 O O . ALA A 1 438 ? 6.471 -5.870 -6.753 1.00 98.44 438 ALA A O 1
ATOM 3440 N N . ILE A 1 439 ? 5.516 -3.946 -7.378 1.00 98.62 439 ILE A N 1
ATOM 3441 C CA . ILE A 1 439 ? 6.120 -3.881 -8.710 1.00 98.62 439 ILE A CA 1
ATOM 3442 C C . ILE A 1 439 ? 6.844 -2.545 -8.831 1.00 98.62 439 ILE A C 1
ATOM 3444 O O . ILE A 1 439 ? 6.337 -1.547 -8.334 1.00 98.62 439 ILE A O 1
ATOM 3448 N N . ASP A 1 440 ? 7.994 -2.525 -9.502 1.00 98.56 440 ASP A N 1
ATOM 3449 C CA . ASP A 1 440 ? 8.710 -1.285 -9.796 1.00 98.56 440 ASP A CA 1
ATOM 3450 C C . ASP A 1 440 ? 7.787 -0.255 -10.446 1.00 98.56 440 ASP A C 1
ATOM 3452 O O . ASP A 1 440 ? 7.030 -0.566 -11.374 1.00 98.56 440 ASP A O 1
ATOM 3456 N N . GLU A 1 441 ? 7.908 0.982 -9.971 1.00 98.00 441 GLU A N 1
ATOM 3457 C CA . GLU A 1 441 ? 7.129 2.132 -10.407 1.00 98.00 441 GLU A CA 1
ATOM 3458 C C . GLU A 1 441 ? 8.053 3.190 -11.028 1.00 98.00 441 GLU A C 1
ATOM 3460 O O . GLU A 1 441 ? 8.462 4.142 -10.354 1.00 98.00 441 GLU A O 1
ATOM 3465 N N . PRO A 1 442 ? 8.396 3.072 -12.327 1.00 96.44 442 PRO A N 1
ATOM 3466 C CA . PRO A 1 442 ? 9.393 3.932 -12.966 1.00 96.44 442 PRO A CA 1
ATOM 3467 C C . PRO A 1 442 ? 9.106 5.428 -12.828 1.00 96.44 442 PRO A C 1
ATOM 3469 O O . PRO A 1 442 ? 10.032 6.239 -12.826 1.00 96.44 442 PRO A O 1
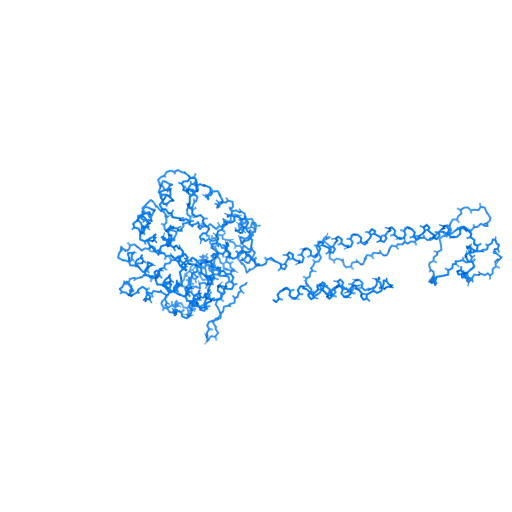ATOM 3472 N N . TRP A 1 443 ? 7.833 5.812 -12.696 1.00 96.38 443 TRP A N 1
ATOM 3473 C CA . TRP A 1 443 ? 7.426 7.207 -12.558 1.00 96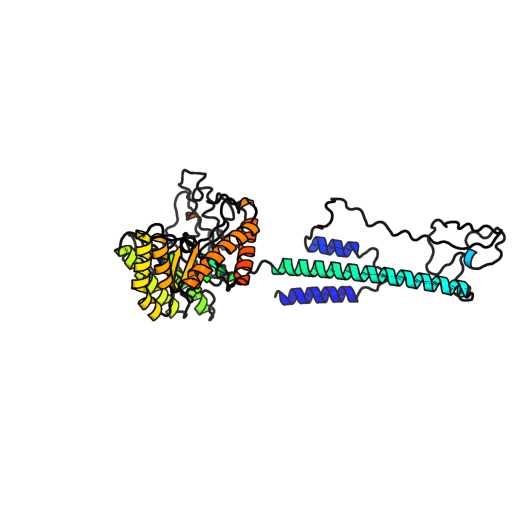.38 443 TRP A CA 1
ATOM 3474 C C . TRP A 1 443 ? 7.978 7.902 -11.308 1.00 96.38 443 TRP A C 1
ATOM 3476 O O . TRP A 1 443 ? 8.098 9.128 -11.318 1.00 96.38 443 TRP A O 1
ATOM 3486 N N . LYS A 1 444 ? 8.359 7.147 -10.268 1.00 96.56 444 LYS A N 1
ATOM 3487 C CA . LYS A 1 444 ? 8.935 7.693 -9.032 1.00 96.56 444 LYS A CA 1
ATOM 3488 C C . LYS A 1 444 ? 10.398 8.131 -9.173 1.00 96.56 444 LYS A C 1
ATOM 3490 O O . LYS A 1 444 ? 10.861 8.956 -8.389 1.00 96.56 444 LYS A O 1
ATOM 3495 N N . SER A 1 445 ? 11.110 7.638 -10.189 1.00 94.31 445 SER A N 1
ATOM 3496 C CA . SER A 1 445 ? 12.469 8.075 -10.537 1.00 94.31 445 SER A CA 1
ATOM 3497 C C . SER A 1 445 ? 12.413 9.009 -11.747 1.00 94.31 445 SER A C 1
ATOM 3499 O O . SER A 1 445 ? 12.489 8.586 -12.905 1.00 94.31 445 SER A O 1
ATOM 3501 N N . SER A 1 446 ? 12.221 10.300 -11.471 1.00 93.06 446 SER A N 1
ATOM 3502 C CA . SER A 1 446 ? 11.954 11.336 -12.466 1.00 93.06 446 SER A CA 1
ATOM 3503 C C . SER A 1 446 ? 13.098 11.510 -13.458 1.00 93.06 446 SER A C 1
ATOM 3505 O O . SER A 1 446 ? 14.173 11.999 -13.112 1.00 93.06 446 SER A O 1
ATOM 3507 N N . GLN A 1 447 ? 12.817 11.211 -14.729 1.00 91.06 447 GLN A N 1
ATOM 3508 C CA . GLN A 1 447 ? 13.754 11.409 -15.842 1.00 91.06 447 GLN A CA 1
ATOM 3509 C C . GLN A 1 447 ? 13.868 12.880 -16.280 1.00 91.06 447 GLN A C 1
ATOM 3511 O O . GLN A 1 447 ? 14.700 13.221 -17.119 1.00 91.06 447 GLN A O 1
ATOM 3516 N N . THR A 1 448 ? 13.036 13.766 -15.724 1.00 91.94 448 THR A N 1
ATOM 3517 C CA . THR A 1 448 ? 13.080 15.216 -15.979 1.00 91.94 448 THR A CA 1
ATOM 3518 C C . THR A 1 448 ? 13.784 15.991 -14.868 1.00 91.94 448 THR A C 1
ATOM 3520 O O . THR A 1 448 ? 14.076 17.178 -15.038 1.00 91.94 448 THR A O 1
ATOM 3523 N N . SER A 1 449 ? 14.073 15.344 -13.734 1.00 92.31 449 SER A N 1
ATOM 3524 C CA . SER A 1 449 ? 14.802 15.973 -12.637 1.00 92.31 449 SER A CA 1
ATOM 3525 C C . SER A 1 449 ? 16.242 16.286 -13.048 1.00 92.31 449 SER A C 1
ATOM 3527 O O . SER A 1 449 ? 16.929 15.476 -13.668 1.00 92.31 449 SER A O 1
ATOM 3529 N N . LYS A 1 450 ? 16.709 17.481 -12.671 1.00 94.38 450 LYS A N 1
ATOM 3530 C CA . LYS A 1 450 ? 18.107 17.904 -12.851 1.00 94.38 450 LYS A CA 1
ATOM 3531 C C . LYS A 1 450 ? 19.014 17.433 -11.714 1.00 94.38 450 LYS A C 1
ATOM 3533 O O . LYS A 1 450 ? 20.233 17.503 -11.845 1.00 94.38 450 LYS A O 1
ATOM 3538 N N . ASP A 1 451 ? 18.430 16.995 -10.602 1.00 94.25 451 ASP A N 1
ATOM 3539 C CA . ASP A 1 451 ? 19.182 16.495 -9.461 1.00 94.25 451 ASP A CA 1
ATOM 3540 C C . ASP A 1 451 ? 19.463 14.998 -9.634 1.00 94.25 451 ASP A C 1
ATOM 3542 O O . ASP A 1 451 ? 18.613 14.144 -9.377 1.00 94.25 451 ASP A O 1
ATOM 3546 N N . MET A 1 452 ? 20.684 14.697 -10.076 1.00 93.50 452 MET A N 1
ATOM 3547 C CA . MET A 1 452 ? 21.176 13.335 -10.298 1.00 93.50 452 MET A CA 1
ATOM 3548 C C . MET A 1 452 ? 21.438 12.559 -9.002 1.00 93.50 452 MET A C 1
ATOM 3550 O O . MET A 1 452 ? 21.673 11.353 -9.076 1.00 93.50 452 MET A O 1
ATOM 3554 N N . GLN A 1 453 ? 21.440 13.238 -7.849 1.00 94.12 453 GLN A N 1
ATOM 3555 C CA . GLN A 1 453 ? 21.657 12.644 -6.527 1.00 94.12 453 GLN A CA 1
ATOM 3556 C C . GLN A 1 453 ? 20.358 12.490 -5.731 1.00 94.12 453 GLN A C 1
ATOM 3558 O O . GLN A 1 453 ? 20.359 11.898 -4.652 1.00 94.12 453 GLN A O 1
ATOM 3563 N N . SER A 1 454 ? 19.244 13.003 -6.257 1.00 95.25 454 SER A N 1
ATOM 3564 C CA . SER A 1 454 ? 17.939 12.849 -5.629 1.00 95.25 454 SER A CA 1
ATOM 3565 C C . SER A 1 454 ? 17.509 11.376 -5.629 1.00 95.25 454 SER A C 1
ATOM 3567 O O . SER A 1 454 ? 17.586 10.722 -6.676 1.00 95.25 454 SER A O 1
ATOM 3569 N N . PRO A 1 455 ? 16.960 10.859 -4.512 1.00 94.56 455 PRO A N 1
ATOM 3570 C CA . PRO A 1 455 ? 16.349 9.533 -4.476 1.00 94.56 455 PRO A CA 1
ATOM 3571 C C . PRO A 1 455 ? 15.194 9.340 -5.463 1.00 94.56 455 PRO A C 1
ATOM 3573 O O . PRO A 1 455 ? 14.919 8.216 -5.869 1.00 94.56 455 PRO A O 1
ATOM 3576 N N . SER A 1 456 ? 14.561 10.435 -5.889 1.00 95.31 456 SER A N 1
ATOM 3577 C CA . SER A 1 456 ? 13.511 10.467 -6.915 1.00 95.31 456 SER A CA 1
ATOM 3578 C C . SER A 1 456 ? 14.014 11.030 -8.251 1.00 95.31 456 SER A C 1
ATOM 3580 O O . SER A 1 456 ? 13.217 11.388 -9.117 1.00 95.31 456 SER A O 1
ATOM 3582 N N . GLY A 1 457 ? 15.330 11.192 -8.417 1.00 94.56 457 GLY A N 1
ATOM 3583 C CA . GLY A 1 457 ? 15.958 11.659 -9.653 1.00 94.56 457 GLY A CA 1
ATOM 3584 C C . GLY A 1 457 ? 16.140 10.543 -10.689 1.00 94.56 457 GLY A C 1
ATOM 3585 O O . GLY A 1 457 ? 15.675 9.421 -10.478 1.00 94.56 457 GLY A O 1
ATOM 3586 N N . PRO A 1 458 ? 16.869 10.799 -11.791 1.00 93.38 458 PRO A N 1
ATOM 3587 C CA . PRO A 1 458 ? 17.071 9.804 -12.849 1.00 93.38 458 PRO A CA 1
ATOM 3588 C C . PRO A 1 458 ? 17.817 8.548 -12.377 1.00 93.38 458 PRO A C 1
ATOM 3590 O O . PRO A 1 458 ? 17.560 7.457 -12.874 1.00 93.38 458 PRO A O 1
ATOM 3593 N N . ASN A 1 459 ? 18.701 8.700 -11.383 1.00 94.81 459 ASN A N 1
ATOM 3594 C CA . ASN A 1 459 ? 19.421 7.605 -10.717 1.00 94.81 459 ASN A CA 1
ATOM 3595 C C . ASN A 1 459 ? 18.768 7.188 -9.387 1.00 94.81 459 ASN A C 1
ATOM 3597 O O . ASN A 1 459 ? 19.377 6.485 -8.577 1.00 94.81 459 ASN A O 1
ATOM 3601 N N . GLY A 1 460 ? 17.565 7.689 -9.126 1.00 96.44 460 GLY A N 1
ATOM 3602 C CA . GLY A 1 460 ? 16.838 7.492 -7.890 1.00 96.44 460 GLY A CA 1
ATOM 3603 C C . GLY A 1 460 ? 16.387 6.048 -7.690 1.00 96.44 460 GLY A C 1
ATOM 3604 O O . GLY A 1 460 ? 16.013 5.366 -8.644 1.00 96.44 460 GLY A O 1
ATOM 3605 N N . GLY A 1 461 ? 16.427 5.575 -6.448 1.00 97.19 461 GLY A N 1
ATOM 3606 C CA . GLY A 1 461 ? 15.972 4.244 -6.050 1.00 97.19 461 GLY A CA 1
ATOM 3607 C C . GLY A 1 461 ? 14.456 4.130 -5.881 1.00 97.19 461 GLY A C 1
ATOM 3608 O O . GLY A 1 461 ? 13.957 3.012 -5.797 1.00 97.19 461 GLY A O 1
ATOM 3609 N N . GLU A 1 462 ? 13.715 5.245 -5.862 1.00 97.06 462 GLU A N 1
ATOM 3610 C CA . GLU A 1 462 ? 12.262 5.248 -5.622 1.00 97.06 462 GLU A CA 1
ATOM 3611 C C . GLU A 1 462 ? 11.462 4.430 -6.649 1.00 97.06 462 GLU A C 1
ATOM 3613 O O . GLU A 1 462 ? 10.466 3.811 -6.294 1.00 97.06 462 GLU A O 1
ATOM 3618 N N . GLY A 1 463 ? 11.918 4.335 -7.902 1.00 97.19 463 GLY A N 1
ATOM 3619 C CA . GLY A 1 463 ? 11.307 3.467 -8.916 1.00 97.19 463 GLY A CA 1
ATOM 3620 C C . GLY A 1 463 ? 11.726 1.993 -8.858 1.00 97.19 463 GLY A C 1
ATOM 3621 O O . GLY A 1 463 ? 11.393 1.245 -9.776 1.00 97.19 463 GLY A O 1
ATOM 3622 N N . HIS A 1 464 ? 12.487 1.575 -7.838 1.00 98.06 464 HIS A N 1
ATOM 3623 C CA . HIS A 1 464 ? 13.169 0.273 -7.789 1.00 98.06 464 HIS A CA 1
ATOM 3624 C C . HIS A 1 464 ? 12.911 -0.551 -6.520 1.00 98.06 464 HIS A C 1
ATOM 3626 O O . HIS A 1 464 ? 13.676 -1.467 -6.203 1.00 98.06 464 HIS A O 1
ATOM 3632 N N . TYR A 1 465 ? 11.841 -0.243 -5.792 1.00 98.44 465 TYR A N 1
ATOM 3633 C CA . TYR A 1 465 ? 11.422 -0.973 -4.593 1.00 98.44 465 TYR A CA 1
ATOM 3634 C C . TYR A 1 465 ? 10.622 -2.252 -4.884 1.00 98.44 465 TYR A C 1
ATOM 3636 O O . TYR A 1 465 ? 10.368 -3.035 -3.970 1.00 98.44 465 TYR A O 1
ATOM 3644 N N . GLY A 1 466 ? 10.249 -2.488 -6.142 1.00 98.31 466 GLY A N 1
ATOM 3645 C CA . GLY A 1 466 ? 9.444 -3.615 -6.586 1.00 98.31 466 GLY A CA 1
ATOM 3646 C C . GLY A 1 466 ? 10.091 -4.973 -6.350 1.00 98.31 466 GLY A C 1
ATOM 3647 O O . GLY A 1 466 ? 11.237 -5.192 -6.757 1.00 98.31 466 GLY A O 1
ATOM 3648 N N . TRP A 1 467 ? 9.321 -5.919 -5.806 1.00 97.81 467 TRP A N 1
ATOM 3649 C CA . TRP A 1 467 ? 9.648 -7.350 -5.864 1.00 97.81 467 TRP A CA 1
ATOM 3650 C C . TRP A 1 467 ? 9.621 -7.883 -7.299 1.00 97.81 467 TRP A C 1
ATOM 3652 O O . TRP A 1 467 ? 10.420 -8.741 -7.675 1.00 97.81 467 TRP A O 1
ATOM 3662 N N . TRP A 1 468 ? 8.725 -7.341 -8.125 1.00 98.31 468 TRP A N 1
ATOM 3663 C CA . TRP A 1 468 ? 8.712 -7.568 -9.566 1.00 98.31 468 TRP A CA 1
ATOM 3664 C C . TRP A 1 468 ? 9.142 -6.322 -10.327 1.00 98.31 468 TRP A C 1
ATOM 3666 O O . TRP A 1 468 ? 8.929 -5.194 -9.895 1.00 98.31 468 TRP A O 1
ATOM 3676 N N . GLN A 1 469 ? 9.668 -6.534 -11.526 1.00 97.25 469 GLN A N 1
ATOM 3677 C CA . GLN A 1 469 ? 9.852 -5.484 -12.520 1.00 97.25 469 GLN A CA 1
ATOM 3678 C C . GLN A 1 469 ? 9.045 -5.796 -13.776 1.00 97.25 469 GLN A C 1
ATOM 3680 O O . GLN A 1 469 ? 8.958 -6.950 -14.209 1.00 97.25 469 GLN A O 1
ATOM 3685 N N . ARG A 1 470 ? 8.470 -4.756 -14.379 1.00 95.88 470 ARG A N 1
ATOM 3686 C CA . ARG A 1 470 ? 7.800 -4.852 -15.675 1.00 95.88 470 ARG A CA 1
ATOM 3687 C C . ARG A 1 470 ? 8.834 -4.954 -16.796 1.00 95.88 470 ARG A C 1
ATOM 3689 O O . ARG A 1 470 ? 9.720 -4.107 -16.910 1.00 95.88 470 ARG A O 1
ATOM 3696 N N . VAL A 1 471 ? 8.669 -5.952 -17.658 1.00 92.94 471 VAL A N 1
ATOM 3697 C CA . VAL A 1 471 ? 9.454 -6.152 -18.880 1.00 92.94 471 VAL A CA 1
ATOM 3698 C C . VAL A 1 471 ? 8.543 -5.905 -20.080 1.00 92.94 471 VAL A C 1
ATOM 3700 O O . VAL A 1 471 ? 7.673 -6.719 -20.400 1.00 92.94 471 VAL A O 1
ATOM 3703 N N . ASP A 1 472 ? 8.732 -4.762 -20.738 1.00 83.12 472 ASP A N 1
ATOM 3704 C CA . ASP A 1 472 ? 7.983 -4.406 -21.942 1.00 83.12 472 ASP A CA 1
ATOM 3705 C C . ASP A 1 472 ? 8.573 -5.123 -23.162 1.00 83.12 472 ASP A C 1
ATOM 3707 O O . ASP A 1 472 ? 9.675 -4.824 -23.612 1.00 83.12 472 ASP A O 1
ATOM 3711 N N . THR A 1 473 ? 7.825 -6.085 -23.708 1.00 75.31 473 THR A N 1
ATOM 3712 C CA . THR A 1 473 ? 8.232 -6.897 -24.872 1.00 75.31 473 THR A CA 1
ATOM 3713 C C . THR A 1 473 ? 7.487 -6.524 -26.161 1.00 75.31 473 THR A C 1
ATOM 3715 O O . THR A 1 473 ? 7.540 -7.256 -27.144 1.00 75.31 473 THR A O 1
ATOM 3718 N N . GLY A 1 474 ? 6.766 -5.396 -26.173 1.00 71.62 474 GLY A N 1
ATOM 3719 C CA . GLY A 1 474 ? 5.920 -4.978 -27.302 1.00 71.62 474 GLY A CA 1
ATOM 3720 C C . GLY A 1 474 ? 4.584 -5.732 -27.420 1.00 71.62 474 GLY A C 1
ATOM 3721 O O . GLY A 1 474 ? 3.833 -5.482 -28.360 1.00 71.62 474 GLY A O 1
ATOM 3722 N N . GLY A 1 475 ? 4.278 -6.628 -26.473 1.00 77.38 475 GLY A N 1
ATOM 3723 C CA . GLY A 1 475 ? 3.010 -7.358 -26.355 1.00 77.38 475 GLY A CA 1
ATOM 3724 C C . GLY A 1 475 ? 2.356 -7.195 -24.977 1.00 77.38 475 GLY A C 1
ATOM 3725 O O . GLY A 1 475 ? 2.531 -6.170 -24.317 1.00 77.38 475 GLY A O 1
ATOM 3726 N N . LYS A 1 476 ? 1.605 -8.218 -24.533 1.00 83.75 476 LYS A N 1
ATOM 3727 C CA . LYS A 1 476 ? 1.043 -8.277 -23.171 1.00 83.75 476 LYS A CA 1
ATOM 3728 C C . LYS A 1 476 ? 2.179 -8.090 -22.147 1.00 83.75 476 LYS A C 1
ATOM 3730 O O . LYS A 1 476 ? 3.217 -8.740 -22.304 1.00 83.75 476 LYS A O 1
ATOM 3735 N N . PRO A 1 477 ? 2.029 -7.210 -21.137 1.00 87.62 477 PRO A N 1
ATOM 3736 C CA . PRO A 1 477 ? 3.099 -6.950 -20.181 1.00 87.62 477 PRO A CA 1
ATOM 3737 C C . PRO A 1 477 ? 3.530 -8.239 -19.480 1.00 87.62 477 PRO A C 1
ATOM 3739 O O . PRO A 1 477 ? 2.695 -9.048 -19.075 1.00 87.62 477 PRO A O 1
ATOM 3742 N N . ASN A 1 478 ? 4.843 -8.415 -19.335 1.00 93.19 478 ASN A N 1
ATOM 3743 C CA . ASN A 1 478 ? 5.428 -9.497 -18.554 1.00 93.19 478 ASN A CA 1
ATOM 3744 C C . ASN A 1 478 ? 6.094 -8.921 -17.299 1.00 93.19 478 ASN A C 1
ATOM 3746 O O . ASN A 1 478 ? 6.581 -7.790 -17.313 1.00 93.19 478 ASN A O 1
ATOM 3750 N N . TYR A 1 479 ? 6.138 -9.702 -16.225 1.00 96.31 479 TYR A N 1
ATOM 3751 C CA . TYR A 1 479 ? 6.698 -9.291 -14.944 1.00 96.31 479 TYR A CA 1
ATOM 3752 C C . TYR A 1 479 ? 7.731 -10.315 -14.494 1.00 96.31 479 TYR A C 1
ATOM 3754 O O . TYR A 1 479 ? 7.437 -11.502 -14.381 1.00 96.31 479 TYR A O 1
ATOM 3762 N N . THR A 1 480 ? 8.954 -9.852 -14.256 1.00 95.94 480 THR A N 1
ATOM 3763 C CA . THR A 1 480 ? 10.047 -10.701 -13.774 1.00 95.94 480 THR A CA 1
ATOM 3764 C C . THR A 1 480 ? 10.217 -10.489 -12.282 1.00 95.94 480 THR A C 1
ATOM 3766 O O . THR A 1 480 ? 10.343 -9.352 -11.833 1.00 95.94 480 THR A O 1
ATOM 3769 N N . GLU A 1 481 ? 10.189 -11.580 -11.524 1.00 95.94 481 GLU A N 1
ATOM 3770 C CA . GLU A 1 481 ? 10.525 -11.582 -10.101 1.00 95.94 481 GLU A CA 1
ATOM 3771 C C . GLU A 1 481 ? 12.016 -11.270 -9.943 1.00 95.94 481 GLU A C 1
ATOM 3773 O O . GLU A 1 481 ? 12.846 -11.866 -10.638 1.00 95.94 481 GLU A O 1
ATOM 3778 N N . LYS A 1 482 ? 12.348 -10.301 -9.088 1.00 94.00 482 LYS A N 1
ATOM 3779 C CA . LYS A 1 482 ? 13.732 -9.879 -8.883 1.00 94.00 482 LYS A CA 1
ATOM 3780 C C . LYS A 1 482 ? 14.516 -10.856 -8.069 1.00 94.00 482 LYS A C 1
ATOM 3782 O O . LYS A 1 482 ? 13.959 -11.564 -7.199 1.00 94.00 482 LYS A O 1
#

Secondary structure (DSSP, 8-state):
-HHHHHHHHHHHHHHHHHH--GGGHHHHHHHHHHHHHHHHTPPP-SS-----PPPPPP-PPP-----SSS----PPPPP--PPTT-EEGGGT-S---S--TT-EE-HHHHTT-HHHHHHHHHHHHHHHHHHHHHHHHHHHHHHHHHHHHHHHHHTT---TTTEEEE--S--PPPBTTBPPPTT---HHHHHHHHHHHTTT-SEEE-------TTTTTS-GGGSSGGGGHHHHHHHHHHHHTS---EEEEEE---SSHHHHHHHHHHHHHHHHHHHHHSTTSEEEEEEEES--SSHHHHHHHHHHHHHHHHHHHHTT-EEEEEES-GGGGGS-SHHHHHHHHHHHH-SEEEEE----TTTTTT-HHHHHHHHHHHHHHHHHHHHHH-TT-EEEEEEE---SSSB-TT-----HHHHHHHHHHHHHHHHHHT--EEES-SB--GGGS-TT-S-TTSTTSTTBSGGG--SEEEE--SSS-EEEE-

pLDDT: mean 80.89, std 23.99, range [29.2, 98.94]

Foldseek 3Di:
DVVVVVVVVVVVVVVVVVPDDPPDPPPCVVVVVVVCCVVVVDDDPDDPDPDPDPDDDDDDWDWDDAPDDPDPDTDTDDDDDDPPFWDDCSNQDNDDDPDDDDDTDGPVSQVVDPVSVVVVVVVVVVVVVVVVVVVVVVVVVVVVVVVVVVCVVVQQAFDQLQEAAEDDLQFDADPQQDGDDQQPADLVSLLVLVVVRLVHHAEYEYAFLQQDPVCLPPASPRHGPLLSNLVSQLVVCLVVVHSSHAYAYEHADDPDPSSSVSRVVSSLVSLLNSCVSPNRSYAAYADHAQQLPDLVSLVVSLCVLQVCQVVCVVSNHFYAHEHQPLVLLVDDDSSNVSVLSRLLRGQEYAYAFEFALVQLVVALLSRLVVSLVSQVVSVVSSCVSPVRYQYAHPEYFAFQFFAEPSRHPHHPVRRSSNSSNNSVSSVVVVHRHHYHRAEFNNCQARDPDPDRNDLSHVRHRNRGRHQWHWDCPVDSIDIDGD

InterPro domains:
  IPR000490 Glycoside hydrolase family 17 [PF00332] (386-469)
  IPR000490 Glycoside hydrolase family 17 [PS00587] (389-402)
  IPR017853 Glycoside hydrolase superfamily [SSF51445] (164-469)
  IPR050732 Beta-glucan modifying enzymes [PTHR16631] (142-470)

Sequence (482 aa):
MVSQNASHAIDKFSTLMSQYEWNGMNNRSGELVDEMQIQFNCCGALNGSQSWEPLRPIRIQFNCCGVLNGSQSWEPLRPIRVPIGAYPLSCCMDDVKYGLENQWCDEQQVQHRESCIAATDQMVSKVSNSLQITIDITIEAAIVQLLCIVSATVSQNFNRDYVGVAYSPYTKHWVGQTLPYWNSYTLEDIVDMLNVVNSRFRSLATYGMGVAGYNVHNKWDQTDSNCLVSRAAATINHNKNQMALQVWQGINQNEDQTLQQTEINNAFSAAQDANGIYGNTVKGLIFTNEYFTSEATGNRILNMITSNKNKAHQMNVKVGTRIHVCGLIQGSGAMHDILANIVRESDFIMCNVYPDNNVVKAGTQQSVDAVGNAFLSYRQKFKEINANIEVMIGETGWPSQGISFNASPNNVKNLRDYWTQMGVWADRNKVLVHMFEAIDEPWKSSQTSKDMQSPSGPNGGEGHYGWWQRVDTGGKPNYTEK

Organism: NCBI:txid334625

Radius of gyration: 35.77 Å; chains: 1; bounding box: 92×95×53 Å